Protein AF-A0A356X5E0-F1 (afdb_monomer)

Radius of gyration: 26.61 Å; Cα contacts (8 Å, |Δi|>4): 1090; chains: 1; bounding box: 59×101×85 Å

pLDDT: mean 90.18, std 17.29, range [30.05, 98.88]

Solvent-accessible surface area (backbone atoms only — not comparable to full-atom values): 23182 Å² total; per-residue (Å²): 131,88,85,87,88,80,87,91,86,87,85,83,80,91,76,89,75,83,79,78,76,81,74,76,72,75,69,73,80,72,83,66,86,67,84,45,54,39,90,86,79,69,39,47,45,46,78,42,94,54,77,57,59,58,59,94,85,56,22,40,23,33,28,37,63,43,81,44,68,30,92,90,44,83,95,38,47,23,37,34,38,33,11,12,28,30,79,28,93,88,43,70,27,22,52,27,35,32,32,36,33,19,44,55,94,42,78,37,42,36,30,58,67,45,69,39,38,71,50,74,53,98,93,40,68,30,39,14,38,34,25,30,75,44,80,47,69,41,87,88,66,54,57,37,27,44,34,32,48,23,28,70,34,78,62,25,36,35,37,38,25,41,22,78,38,95,75,38,68,51,46,76,76,44,58,37,97,83,63,62,29,41,39,90,63,47,64,50,40,49,31,30,23,69,44,76,45,75,41,83,53,85,88,45,94,48,28,91,70,25,44,51,36,36,40,32,20,24,66,62,42,30,35,34,33,53,30,23,82,88,71,74,37,27,67,23,92,92,67,67,76,40,74,45,41,49,50,15,27,81,41,55,62,37,70,59,63,65,90,87,71,73,48,88,32,37,47,90,90,63,67,61,56,56,53,11,32,37,32,29,40,28,68,49,75,57,91,75,33,25,38,42,27,24,9,11,34,41,28,63,93,66,80,39,75,62,34,44,19,13,36,23,32,30,36,20,73,35,96,78,35,44,32,43,70,56,42,73,73,45,57,47,21,46,72,41,58,31,100,84,39,69,34,65,40,66,79,44,48,68,38,73,33,26,30,35,70,46,80,50,86,97,40,38,30,40,36,32,24,30,17,88,78,62,44,72,30,49,21,29,36,36,72,43,55,32,45,77,50,70,56,86,53,55,52,94,79,70,28,51,67,49,75,43,47,46,25,96,85,39,98,86,34,57,52,84,75,66,34,78,81,115

Structure (mmCIF, N/CA/C/O backbone):
data_AF-A0A356X5E0-F1
#
_entry.id   AF-A0A356X5E0-F1
#
loop_
_atom_site.group_PDB
_atom_site.id
_atom_site.type_symbol
_atom_site.label_atom_id
_atom_site.label_alt_id
_atom_site.label_comp_id
_atom_site.label_asym_id
_atom_site.label_entity_id
_atom_site.label_seq_id
_atom_site.pdbx_PDB_ins_code
_atom_site.Cartn_x
_atom_site.Cartn_y
_atom_site.Cartn_z
_atom_site.occupancy
_atom_site.B_iso_or_equiv
_atom_site.auth_seq_id
_atom_site.auth_comp_id
_atom_site.auth_asym_id
_atom_site.auth_atom_id
_atom_site.pdbx_PDB_model_num
ATOM 1 N N . MET A 1 1 ? -28.068 -64.187 59.485 1.00 36.25 1 MET A N 1
ATOM 2 C CA . MET A 1 1 ? -27.791 -65.640 59.348 1.00 36.25 1 MET A CA 1
ATOM 3 C C . MET A 1 1 ? -28.464 -66.139 58.070 1.00 36.25 1 MET A C 1
ATOM 5 O O . MET A 1 1 ? -29.610 -65.769 57.911 1.00 36.25 1 MET A O 1
ATOM 9 N N . LYS A 1 2 ? -27.762 -66.913 57.214 1.00 35.72 2 LYS A N 1
ATOM 10 C CA . LYS A 1 2 ? -28.223 -67.804 56.102 1.00 35.72 2 LYS A CA 1
ATOM 11 C C . LYS A 1 2 ? -29.538 -67.431 55.353 1.00 35.72 2 LYS A C 1
ATOM 13 O O . LYS A 1 2 ? -30.592 -67.310 55.952 1.00 35.72 2 LYS A O 1
ATOM 18 N N . LYS A 1 3 ? -29.577 -67.440 54.016 1.00 31.61 3 LYS A N 1
ATOM 19 C CA . LYS A 1 3 ? -29.241 -68.606 53.169 1.00 31.61 3 LYS A CA 1
ATOM 20 C C . LYS A 1 3 ? -28.621 -68.222 51.818 1.00 31.61 3 LYS A C 1
ATOM 22 O O . LYS A 1 3 ? -28.992 -67.231 51.206 1.00 31.61 3 LYS A O 1
ATOM 27 N N . ILE A 1 4 ? -27.716 -69.085 51.363 1.00 39.72 4 ILE A N 1
ATOM 28 C CA . ILE A 1 4 ? -27.132 -69.127 50.016 1.00 39.72 4 ILE A CA 1
ATOM 29 C C . ILE A 1 4 ? -27.957 -70.109 49.177 1.00 39.72 4 ILE A C 1
ATOM 31 O O . ILE A 1 4 ? -28.318 -71.164 49.695 1.00 39.72 4 ILE A O 1
ATOM 35 N N . LEU A 1 5 ? -28.142 -69.838 47.884 1.00 31.70 5 LEU A N 1
ATOM 36 C CA . LEU A 1 5 ? -28.269 -70.892 46.871 1.00 31.70 5 LEU A CA 1
ATOM 37 C C . LEU A 1 5 ? -27.599 -70.434 45.566 1.00 31.70 5 LEU A C 1
ATOM 39 O O . LEU A 1 5 ? -27.827 -69.317 45.108 1.00 31.70 5 LEU A O 1
ATOM 43 N N . ARG A 1 6 ? -26.749 -71.291 44.987 1.00 30.94 6 ARG A N 1
ATOM 44 C CA . ARG A 1 6 ? -26.105 -71.087 43.680 1.00 30.94 6 ARG A CA 1
ATOM 45 C C . ARG A 1 6 ? -26.663 -72.090 42.664 1.00 30.94 6 ARG A C 1
ATOM 47 O O . ARG A 1 6 ? -26.853 -73.248 43.006 1.00 30.94 6 ARG A O 1
ATOM 54 N N . ALA A 1 7 ? -26.878 -71.565 41.457 1.00 32.41 7 ALA A N 1
ATOM 55 C CA . ALA A 1 7 ? -26.955 -72.153 40.111 1.00 32.41 7 ALA A CA 1
ATOM 56 C C . ALA A 1 7 ? -26.859 -73.681 39.886 1.00 32.41 7 ALA A C 1
ATOM 58 O O . ALA A 1 7 ? -26.049 -74.353 40.514 1.00 32.41 7 ALA A O 1
ATOM 59 N N . VAL A 1 8 ? -27.559 -74.145 38.830 1.00 31.78 8 VAL A N 1
ATOM 60 C CA . VAL A 1 8 ? -27.061 -74.909 37.644 1.00 31.78 8 VAL A CA 1
ATOM 61 C C . VAL A 1 8 ? -28.262 -75.556 36.916 1.00 31.78 8 VAL A C 1
ATOM 63 O O . VAL A 1 8 ? -29.124 -76.085 37.605 1.00 31.78 8 VAL A O 1
ATOM 66 N N . ILE A 1 9 ? -28.442 -75.653 35.584 1.00 35.38 9 ILE A N 1
ATOM 67 C CA . ILE A 1 9 ? -28.032 -74.980 34.313 1.00 35.38 9 ILE A CA 1
ATOM 68 C C . ILE A 1 9 ? -29.140 -75.384 33.292 1.00 35.38 9 ILE A C 1
ATOM 70 O O . ILE A 1 9 ? -29.625 -76.508 33.423 1.00 35.38 9 ILE A O 1
ATOM 74 N N . LYS A 1 10 ? -29.496 -74.571 32.267 1.00 30.05 10 LYS A N 1
ATOM 75 C CA . LYS A 1 10 ? -29.733 -74.990 30.843 1.00 30.05 10 LYS A CA 1
ATOM 76 C C . LYS A 1 10 ? -30.113 -73.806 29.908 1.00 30.05 10 LYS A C 1
ATOM 78 O O . LYS A 1 10 ? -30.339 -72.715 30.425 1.00 30.05 10 LYS A O 1
ATOM 83 N N . PRO A 1 11 ? -29.997 -73.943 28.564 1.00 38.91 11 PRO A N 1
ATOM 84 C CA . PRO A 1 11 ? -29.312 -72.927 27.758 1.00 38.91 11 PRO A CA 1
ATOM 85 C C . PRO A 1 11 ? -30.239 -71.985 26.982 1.00 38.91 11 PRO A C 1
ATOM 87 O O . PRO A 1 11 ? -31.369 -72.331 26.644 1.00 38.91 11 PRO A O 1
ATOM 90 N N . GLN A 1 12 ? -29.705 -70.810 26.645 1.00 33.00 12 GLN A N 1
ATOM 91 C CA . GLN A 1 12 ? -30.348 -69.836 25.767 1.00 33.00 12 GLN A CA 1
ATOM 92 C C . GLN A 1 12 ? -30.007 -70.087 24.293 1.00 33.00 12 GLN A C 1
ATOM 94 O O . GLN A 1 12 ? -28.907 -70.521 23.949 1.00 33.00 12 GLN A O 1
ATOM 99 N N . ILE A 1 13 ? -30.986 -69.800 23.438 1.00 39.88 13 ILE A N 1
ATOM 100 C CA . ILE A 1 13 ? -30.895 -69.840 21.978 1.00 39.88 13 ILE A CA 1
ATOM 101 C C . ILE A 1 13 ? -30.142 -68.596 21.484 1.00 39.88 13 ILE A C 1
ATOM 103 O O . ILE A 1 13 ? -30.295 -67.513 22.047 1.00 39.88 13 ILE A O 1
ATOM 107 N N . LEU A 1 14 ? -29.343 -68.754 20.425 1.00 37.62 14 LEU A N 1
ATOM 108 C CA . LEU A 1 14 ? -28.650 -67.653 19.754 1.00 37.62 14 LEU A CA 1
ATOM 109 C C . LEU A 1 14 ? -29.643 -66.608 19.220 1.00 37.62 14 LEU A C 1
ATOM 111 O O . LEU A 1 14 ? -30.525 -66.943 18.433 1.00 37.62 14 LEU A O 1
ATOM 115 N N . LEU A 1 15 ? -29.374 -65.334 19.501 1.00 36.97 15 LEU A N 1
ATOM 116 C CA . LEU A 1 15 ? -29.603 -64.260 18.537 1.00 36.97 15 LEU A CA 1
ATOM 117 C C . LEU A 1 15 ? -28.313 -63.446 18.419 1.00 36.97 15 LEU A C 1
ATOM 119 O O . LEU A 1 15 ? -27.782 -62.962 19.418 1.00 36.97 15 LEU A O 1
ATOM 123 N N . ALA A 1 16 ? -27.795 -63.323 17.199 1.00 36.03 16 ALA A N 1
ATOM 124 C CA . ALA A 1 16 ? -26.619 -62.513 16.925 1.00 36.03 16 ALA A CA 1
ATOM 125 C C . ALA A 1 16 ? -27.018 -61.032 16.879 1.00 36.03 16 ALA A C 1
ATOM 127 O O . ALA A 1 16 ? -27.747 -60.613 15.981 1.00 36.03 16 ALA A O 1
ATOM 128 N N . ILE A 1 17 ? -26.525 -60.242 17.832 1.00 42.12 17 ILE A N 1
ATOM 129 C CA . ILE A 1 17 ? -26.546 -58.781 17.745 1.00 42.12 17 ILE A CA 1
ATOM 130 C C . ILE A 1 17 ? -25.223 -58.357 17.110 1.00 42.12 17 ILE A C 1
ATOM 132 O O . ILE A 1 17 ? -24.153 -58.635 17.652 1.00 42.12 17 ILE A O 1
ATOM 136 N N . GLY A 1 18 ? -25.298 -57.701 15.952 1.00 37.41 18 GLY A N 1
ATOM 137 C CA . GLY A 1 18 ? -24.132 -57.115 15.303 1.00 37.41 18 GLY A CA 1
ATOM 138 C C . GLY A 1 18 ? -23.595 -55.952 16.131 1.00 37.41 18 GLY A C 1
ATOM 139 O O . GLY A 1 18 ? -24.163 -54.863 16.109 1.00 37.41 18 GLY A O 1
ATOM 140 N N . ALA A 1 19 ? -22.499 -56.176 16.854 1.00 37.72 19 ALA A N 1
ATOM 141 C CA . ALA A 1 19 ? -21.747 -55.107 17.494 1.00 37.72 19 ALA A CA 1
ATOM 142 C C . ALA A 1 19 ? -20.989 -54.320 16.417 1.00 37.72 19 ALA A C 1
ATOM 144 O O . ALA A 1 19 ? -19.876 -54.679 16.030 1.00 37.72 19 ALA A O 1
ATOM 145 N N . MET A 1 20 ? -21.612 -53.255 15.915 1.00 34.62 20 MET A N 1
ATOM 146 C CA . MET A 1 20 ? -20.956 -52.288 15.043 1.00 34.62 20 MET A CA 1
ATOM 147 C C . MET A 1 20 ? -19.955 -51.496 15.892 1.00 34.62 20 MET A C 1
ATOM 149 O O . MET A 1 20 ? -20.307 -50.508 16.534 1.00 34.62 20 MET A O 1
ATOM 153 N N . PHE A 1 21 ? -18.711 -51.977 15.952 1.00 37.50 21 PHE A N 1
ATOM 154 C CA . PHE A 1 21 ? -17.612 -51.228 16.550 1.00 37.50 21 PHE A CA 1
ATOM 155 C C . PHE A 1 21 ? -17.405 -49.950 15.735 1.00 37.50 21 PHE A C 1
ATOM 157 O O . PHE A 1 21 ? -16.804 -49.976 14.662 1.00 37.50 21 PHE A O 1
ATOM 164 N N . LEU A 1 22 ? -17.888 -48.829 16.273 1.00 34.97 22 LEU A N 1
ATOM 165 C CA . LEU A 1 22 ? -17.432 -47.498 15.894 1.00 34.97 22 LEU A CA 1
ATOM 166 C C . LEU A 1 22 ? -15.969 -47.366 16.323 1.00 34.97 22 LEU A C 1
ATOM 168 O O . LEU A 1 22 ? -15.646 -46.835 17.385 1.00 34.97 22 LEU A O 1
ATOM 172 N N . LEU A 1 23 ? -15.080 -47.876 15.474 1.00 33.22 23 LEU A N 1
ATOM 173 C CA . LEU A 1 23 ? -13.712 -47.398 15.402 1.00 33.22 23 LEU A CA 1
ATOM 174 C C . LEU A 1 23 ? -13.789 -45.942 14.950 1.00 33.22 23 LEU A C 1
ATOM 176 O O . LEU A 1 23 ? -13.781 -45.646 13.757 1.00 33.22 23 LEU A O 1
ATOM 180 N N . VAL A 1 24 ? -13.874 -45.037 15.925 1.00 37.25 24 VAL A N 1
ATOM 181 C CA . VAL A 1 24 ? -13.427 -43.662 15.732 1.00 37.25 24 VAL A CA 1
ATOM 182 C C . VAL A 1 24 ? -11.940 -43.769 15.435 1.00 37.25 24 VAL A C 1
ATOM 184 O O . VAL A 1 24 ? -11.110 -43.865 16.339 1.00 37.25 24 VAL A O 1
ATOM 187 N N . SER A 1 25 ? -11.605 -43.812 14.149 1.00 32.44 25 SER A N 1
ATOM 188 C CA . SER A 1 25 ? -10.274 -43.456 13.708 1.00 32.44 25 SER A CA 1
ATOM 189 C C . SER A 1 25 ? -10.102 -41.984 14.053 1.00 32.44 25 SER A C 1
ATOM 191 O O . SER A 1 25 ? -10.502 -41.111 13.283 1.00 32.44 25 SER A O 1
ATOM 193 N N . CYS A 1 26 ? -9.500 -41.710 15.210 1.00 31.12 26 CYS A N 1
ATOM 194 C CA . CYS A 1 26 ? -8.680 -40.521 15.330 1.00 31.12 26 CYS A CA 1
ATOM 195 C C . CYS A 1 26 ? -7.642 -40.641 14.215 1.00 31.12 26 CYS A C 1
ATOM 197 O O . CYS A 1 26 ? -6.654 -41.361 14.367 1.00 31.12 26 CYS A O 1
ATOM 199 N N . GLN A 1 27 ? -7.901 -39.998 13.075 1.00 31.16 27 GLN A N 1
ATOM 200 C CA . GLN A 1 27 ? -6.813 -39.617 12.198 1.00 31.16 27 GLN A CA 1
ATOM 201 C C . GLN A 1 27 ? -5.888 -38.786 13.077 1.00 31.16 27 GLN A C 1
ATOM 203 O O . GLN A 1 27 ? -6.305 -37.778 13.654 1.00 31.16 27 GLN A O 1
ATOM 208 N N . SER A 1 28 ? -4.657 -39.260 13.253 1.00 33.69 28 SER A N 1
ATOM 209 C CA . SER A 1 28 ? -3.594 -38.354 13.633 1.00 33.69 28 SER A CA 1
ATOM 210 C C . SER A 1 28 ? -3.622 -37.232 12.604 1.00 33.69 28 SER A C 1
ATOM 212 O O . SER A 1 28 ? -3.581 -37.489 11.400 1.00 33.69 28 SER A O 1
ATOM 214 N N . ASN A 1 29 ? -3.716 -35.988 13.073 1.00 38.72 29 ASN A N 1
ATOM 215 C CA . ASN A 1 29 ? -3.201 -34.891 12.275 1.00 38.72 29 ASN A CA 1
ATOM 216 C C . ASN A 1 29 ? -1.707 -35.173 12.158 1.00 38.72 29 ASN A C 1
ATOM 218 O O . ASN A 1 29 ? -0.939 -34.868 13.076 1.00 38.72 29 ASN A O 1
ATOM 222 N N . ASP A 1 30 ? -1.325 -35.834 11.068 1.00 35.28 30 ASP A N 1
ATOM 223 C CA . ASP A 1 30 ? 0.061 -35.979 10.671 1.00 35.28 30 ASP A CA 1
ATOM 224 C C . ASP A 1 30 ? 0.549 -34.574 10.324 1.00 35.28 30 ASP A C 1
ATOM 226 O O . ASP A 1 30 ? 0.541 -34.130 9.180 1.00 35.28 30 ASP A O 1
ATOM 230 N N . ASN A 1 31 ? 1.003 -33.874 11.365 1.00 39.22 31 ASN A N 1
ATOM 231 C CA . ASN A 1 31 ? 1.824 -32.675 11.284 1.00 39.22 31 ASN A CA 1
ATOM 232 C C . ASN A 1 31 ? 3.239 -33.036 10.778 1.00 39.22 31 ASN A C 1
ATOM 234 O O . ASN A 1 31 ? 4.228 -32.427 11.194 1.00 39.22 31 ASN A O 1
ATOM 238 N N . SER A 1 32 ? 3.363 -34.038 9.898 1.00 37.31 32 SER A N 1
ATOM 239 C CA . SER A 1 32 ? 4.518 -34.136 9.027 1.00 37.31 32 SER A CA 1
ATOM 240 C C . SER A 1 32 ? 4.397 -32.998 8.022 1.00 37.31 32 SER A C 1
ATOM 242 O O . SER A 1 32 ? 3.478 -32.933 7.206 1.00 37.31 32 SER A O 1
ATOM 244 N N . ALA A 1 33 ? 5.356 -32.078 8.076 1.00 42.34 33 ALA A N 1
ATOM 245 C CA . ALA A 1 33 ? 5.591 -31.119 7.007 1.00 42.34 33 ALA A CA 1
ATOM 246 C C . ALA A 1 33 ? 6.218 -31.839 5.796 1.00 42.34 33 ALA A C 1
ATOM 248 O O . ALA A 1 33 ? 7.295 -31.470 5.329 1.00 42.34 33 ALA A O 1
ATOM 249 N N . ASP A 1 34 ? 5.562 -32.901 5.319 1.00 46.19 34 ASP A N 1
ATOM 250 C CA . ASP A 1 34 ? 5.887 -33.521 4.044 1.00 46.19 34 ASP A CA 1
ATOM 251 C C . ASP A 1 34 ? 5.704 -32.464 2.96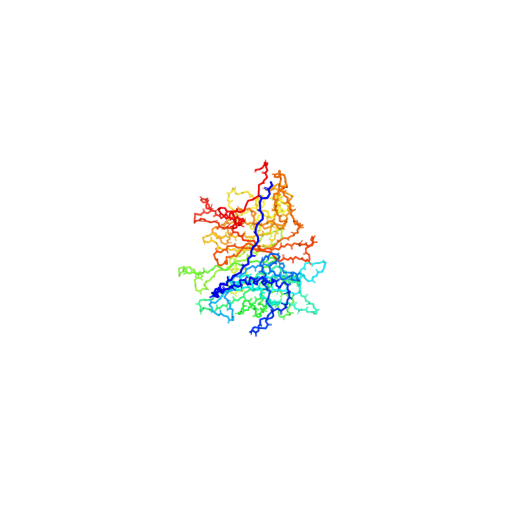0 1.00 46.19 34 ASP A C 1
ATOM 253 O O . ASP A 1 34 ? 4.664 -31.802 2.881 1.00 46.19 34 ASP A O 1
ATOM 257 N N . LEU A 1 35 ? 6.742 -32.282 2.145 1.00 53.38 35 LEU A N 1
ATOM 258 C CA . LEU A 1 35 ? 6.758 -31.292 1.078 1.00 53.38 35 LEU A CA 1
ATOM 259 C C . LEU A 1 35 ? 5.788 -31.728 -0.028 1.00 53.38 35 LEU A C 1
ATOM 261 O O . LEU A 1 35 ? 6.178 -32.394 -0.987 1.00 53.38 35 LEU A O 1
ATOM 265 N N . LYS A 1 36 ? 4.508 -31.381 0.131 1.00 66.06 36 LYS A N 1
ATOM 266 C CA . LYS A 1 36 ? 3.458 -31.656 -0.850 1.00 66.06 36 LYS A CA 1
ATOM 267 C C . LYS A 1 36 ? 3.631 -30.716 -2.037 1.00 66.06 36 LYS A C 1
ATOM 269 O O . LYS A 1 36 ? 3.156 -29.584 -2.045 1.00 66.06 36 LYS A O 1
ATOM 274 N N . VAL A 1 37 ? 4.364 -31.219 -3.021 1.00 71.69 37 VAL A N 1
ATOM 275 C CA . VAL A 1 37 ? 4.353 -30.698 -4.383 1.00 71.69 37 VAL A CA 1
ATOM 276 C C . VAL A 1 37 ? 3.009 -31.067 -5.005 1.00 71.69 37 VAL A C 1
ATOM 278 O O . VAL A 1 37 ? 2.581 -32.221 -4.923 1.00 71.69 37 VAL A O 1
ATOM 281 N N . ASP A 1 38 ? 2.342 -30.088 -5.598 1.00 69.88 38 ASP A N 1
ATOM 282 C CA . ASP A 1 38 ? 1.150 -30.296 -6.410 1.00 69.88 38 ASP A CA 1
ATOM 283 C C . ASP A 1 38 ? 1.531 -31.144 -7.646 1.00 69.88 38 ASP A C 1
ATOM 285 O O . ASP A 1 38 ? 2.452 -30.775 -8.379 1.00 69.88 38 ASP A O 1
ATOM 289 N N . PRO A 1 39 ? 0.889 -32.304 -7.879 1.00 66.56 39 PRO A N 1
ATOM 290 C CA . PRO A 1 39 ? 1.270 -33.213 -8.957 1.00 66.56 39 PRO A CA 1
ATOM 291 C C . PRO A 1 39 ? 0.871 -32.726 -10.359 1.00 66.56 39 PRO A C 1
ATOM 293 O O . PRO A 1 39 ? 1.348 -33.305 -11.336 1.00 66.56 39 PRO A O 1
ATOM 296 N N . GLU A 1 40 ? 0.006 -31.716 -10.474 1.00 70.50 40 GLU A N 1
ATOM 297 C CA . GLU A 1 40 ? -0.438 -31.137 -11.748 1.00 70.50 40 GLU A CA 1
ATOM 298 C C . GLU A 1 40 ? 0.418 -29.924 -12.135 1.00 70.50 40 GLU A C 1
ATOM 300 O O . GLU A 1 40 ? 0.850 -29.826 -13.284 1.00 70.50 40 GLU A O 1
ATOM 305 N N . THR A 1 41 ? 0.724 -29.037 -11.179 1.00 72.75 41 THR A N 1
ATOM 306 C CA . THR A 1 41 ? 1.526 -27.819 -11.431 1.00 72.75 41 THR A CA 1
ATOM 307 C C . THR A 1 41 ? 3.023 -27.988 -11.160 1.00 72.75 41 THR A C 1
ATOM 309 O O . THR A 1 41 ? 3.839 -27.224 -11.675 1.00 72.75 41 THR A O 1
ATOM 312 N N . GLY A 1 42 ? 3.422 -28.971 -10.348 1.00 78.62 42 GLY A N 1
ATOM 313 C CA . GLY A 1 42 ? 4.805 -29.139 -9.892 1.00 78.62 42 GLY A CA 1
ATOM 314 C C . GLY A 1 42 ? 5.264 -28.100 -8.858 1.00 78.62 42 GLY A C 1
ATOM 315 O O . GLY A 1 42 ? 6.441 -28.094 -8.494 1.00 78.62 42 GLY A O 1
ATOM 316 N N . GLN A 1 43 ? 4.366 -27.234 -8.375 1.00 82.81 43 GLN A N 1
ATOM 317 C CA . GLN A 1 43 ? 4.671 -26.179 -7.403 1.00 82.81 43 GLN A CA 1
ATOM 318 C C . GLN A 1 43 ? 4.516 -26.669 -5.955 1.00 82.81 43 GLN A C 1
ATOM 320 O O . GLN A 1 43 ? 3.789 -27.622 -5.667 1.00 82.81 43 GLN A O 1
ATOM 325 N N . TYR A 1 44 ? 5.205 -26.020 -5.015 1.00 86.06 44 TYR A N 1
ATOM 326 C CA . TYR A 1 44 ? 5.074 -26.323 -3.588 1.00 86.06 44 TYR A CA 1
ATOM 327 C C . TYR A 1 44 ? 3.802 -25.690 -3.009 1.00 86.06 44 TYR A C 1
ATOM 329 O O . TYR A 1 44 ? 3.582 -24.493 -3.192 1.00 86.06 44 TYR A O 1
ATOM 337 N N . VAL A 1 45 ? 3.000 -26.473 -2.273 1.00 85.06 45 VAL A N 1
ATOM 338 C CA . VAL A 1 45 ? 1.782 -25.989 -1.603 1.00 85.06 45 VAL A CA 1
ATOM 339 C C . VAL A 1 45 ? 1.868 -26.207 -0.091 1.00 85.06 45 VAL A C 1
ATOM 341 O O . VAL A 1 45 ? 1.818 -27.332 0.420 1.00 85.06 45 VAL A O 1
ATOM 344 N N . HIS A 1 46 ? 1.948 -25.105 0.648 1.00 85.50 46 HIS A N 1
ATOM 345 C CA . HIS A 1 46 ? 1.813 -25.084 2.096 1.00 85.50 46 HIS A CA 1
ATOM 346 C C . HIS A 1 46 ? 0.346 -25.244 2.510 1.00 85.50 46 HIS A C 1
ATOM 348 O O . HIS A 1 46 ? -0.546 -24.710 1.862 1.00 85.50 46 HIS A O 1
ATOM 354 N N . ASN A 1 47 ? 0.101 -25.986 3.593 1.00 84.19 47 ASN A N 1
ATOM 355 C CA . ASN A 1 47 ? -1.228 -26.165 4.177 1.00 84.19 47 ASN A CA 1
ATOM 356 C C . ASN A 1 47 ? -1.197 -25.633 5.619 1.00 84.19 47 ASN A C 1
ATOM 358 O O . ASN A 1 47 ? -0.520 -26.229 6.461 1.00 84.19 47 ASN A O 1
ATOM 362 N N . ALA A 1 48 ? -1.903 -24.535 5.902 1.00 79.06 48 ALA A N 1
ATOM 363 C CA . ALA A 1 48 ? -1.932 -23.890 7.220 1.00 79.06 48 ALA A CA 1
ATOM 364 C C . ALA A 1 48 ? -3.321 -23.355 7.597 1.00 79.06 48 ALA A C 1
ATOM 366 O O . ALA A 1 48 ? -4.134 -23.020 6.745 1.00 79.06 48 ALA A O 1
ATOM 367 N N . VAL A 1 49 ? -3.579 -23.258 8.904 1.00 70.88 49 VAL A N 1
ATOM 368 C CA . VAL A 1 49 ? -4.823 -22.717 9.487 1.00 70.88 49 VAL A CA 1
ATOM 369 C C . VAL A 1 49 ? -4.501 -21.769 10.649 1.00 70.88 49 VAL A C 1
ATOM 371 O O . VAL A 1 49 ? -4.920 -21.975 11.786 1.00 70.88 49 VAL A O 1
ATOM 374 N N . GLY A 1 50 ? -3.680 -20.750 10.387 1.00 82.56 50 GLY A N 1
ATOM 375 C CA . GLY A 1 50 ? -3.280 -19.764 11.392 1.00 82.56 50 GLY A CA 1
ATOM 376 C C . GLY A 1 50 ? -2.043 -18.959 10.997 1.00 82.56 50 GLY A C 1
ATOM 377 O O . GLY A 1 50 ? -1.546 -19.086 9.886 1.00 82.56 50 GLY A O 1
ATOM 378 N N . ASN A 1 51 ? -1.5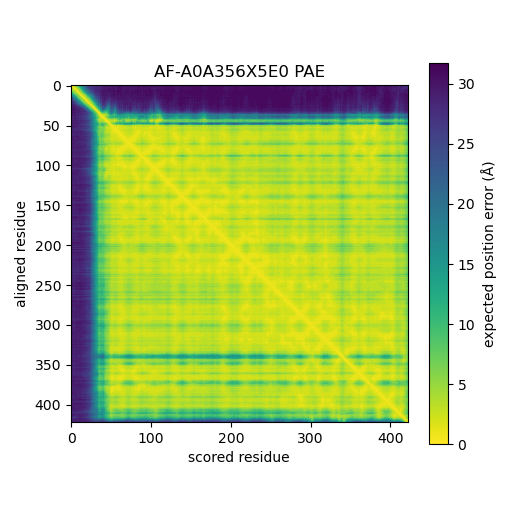56 -18.134 11.926 1.00 91.75 51 ASN A N 1
ATOM 379 C CA . ASN A 1 51 ? -0.387 -17.273 11.736 1.00 91.75 51 ASN A CA 1
ATOM 380 C C . ASN A 1 51 ? 0.927 -17.908 12.249 1.00 91.75 51 ASN A C 1
ATOM 382 O O . ASN A 1 51 ? 0.906 -18.523 13.320 1.00 91.75 51 ASN A O 1
ATOM 386 N N . PRO A 1 52 ? 2.077 -17.664 11.585 1.00 93.19 52 PRO A N 1
ATOM 387 C CA . PRO A 1 52 ? 2.185 -17.104 10.233 1.00 93.19 52 PRO A CA 1
ATOM 388 C C . PRO A 1 52 ? 1.554 -18.067 9.216 1.00 93.19 52 PRO A C 1
ATOM 390 O O . PRO A 1 52 ? 1.635 -19.281 9.383 1.00 93.19 52 PRO A O 1
ATOM 393 N N . TYR A 1 53 ? 0.897 -17.518 8.194 1.00 94.62 53 TYR A N 1
ATOM 394 C CA . TYR A 1 53 ? 0.110 -18.309 7.235 1.00 94.62 53 TYR A CA 1
ATOM 395 C C . TYR A 1 53 ? 0.942 -18.879 6.071 1.00 94.62 53 TYR A C 1
ATOM 397 O O . TYR A 1 53 ? 0.460 -19.719 5.314 1.00 94.62 53 TYR A O 1
ATOM 405 N N . LEU A 1 54 ? 2.206 -18.458 5.962 1.00 96.12 54 LEU A N 1
ATOM 406 C CA . LEU A 1 54 ? 3.237 -19.063 5.116 1.00 96.12 54 LEU A CA 1
ATOM 407 C C . LEU A 1 54 ? 4.169 -19.956 5.966 1.00 96.12 54 LEU A C 1
ATOM 409 O O . LEU A 1 54 ? 4.198 -19.811 7.193 1.00 96.12 54 LEU A O 1
ATOM 413 N N . PRO A 1 55 ? 4.964 -20.862 5.356 1.00 94.44 55 PRO A N 1
ATOM 414 C CA . PRO A 1 55 ? 5.856 -21.747 6.102 1.00 94.44 55 PRO A CA 1
ATOM 415 C C . PRO A 1 55 ? 6.799 -21.006 7.055 1.00 94.44 55 PRO A C 1
ATOM 417 O O . PRO A 1 55 ? 7.300 -19.933 6.743 1.00 94.44 55 PRO A O 1
ATOM 420 N N . LEU A 1 56 ? 7.174 -21.637 8.174 1.00 92.31 56 LEU A N 1
ATOM 421 C CA . LEU A 1 56 ? 8.075 -21.036 9.176 1.00 92.31 56 LEU A CA 1
ATOM 422 C C . LEU A 1 56 ? 9.486 -20.677 8.660 1.00 92.31 56 LEU A C 1
ATOM 424 O O . LEU A 1 56 ? 10.234 -19.988 9.355 1.00 92.31 56 LEU A O 1
ATOM 428 N N . TRP A 1 57 ? 9.876 -21.178 7.485 1.00 92.69 57 TRP A N 1
ATOM 429 C CA . TRP A 1 57 ? 11.120 -20.807 6.808 1.00 92.69 57 TRP A CA 1
ATOM 430 C C . TRP A 1 57 ? 10.967 -19.591 5.890 1.00 92.69 57 TRP A C 1
ATOM 432 O O . TRP A 1 57 ? 11.976 -18.961 5.572 1.00 92.69 57 TRP A O 1
ATOM 442 N N . GLU A 1 58 ? 9.743 -19.241 5.498 1.00 95.56 58 GLU A N 1
ATOM 443 C CA . GLU A 1 58 ? 9.456 -18.075 4.674 1.00 95.56 58 GLU A CA 1
ATOM 444 C C . GLU A 1 58 ? 9.438 -16.805 5.533 1.00 95.56 58 GLU A C 1
ATOM 446 O O . GLU A 1 58 ? 8.916 -16.775 6.655 1.00 95.56 58 GLU A O 1
ATOM 451 N N . HIS A 1 59 ? 10.053 -15.760 4.992 1.00 96.81 59 HIS A N 1
ATOM 452 C CA . HIS A 1 59 ? 10.197 -14.451 5.611 1.00 96.81 59 HIS A CA 1
ATOM 453 C C . HIS A 1 59 ? 9.877 -13.410 4.537 1.00 96.81 59 HIS A C 1
ATOM 455 O O . HIS A 1 59 ? 10.768 -12.760 3.996 1.00 96.81 59 HIS A O 1
ATOM 461 N N . LEU A 1 60 ? 8.586 -13.315 4.202 1.00 97.69 60 LEU A N 1
ATOM 462 C CA . LEU A 1 60 ? 8.022 -12.378 3.229 1.00 97.69 60 LEU A CA 1
ATOM 463 C C . LEU A 1 60 ? 7.342 -11.218 3.980 1.00 97.69 60 LEU A C 1
ATOM 465 O O . LEU A 1 60 ? 6.176 -11.333 4.363 1.00 97.69 60 LEU A O 1
ATOM 469 N N . PRO A 1 61 ? 8.072 -10.141 4.313 1.00 97.69 61 PRO A N 1
ATOM 470 C CA . PRO A 1 61 ? 7.480 -8.899 4.785 1.00 97.69 61 PRO A CA 1
ATOM 471 C C . PRO A 1 61 ? 7.009 -8.019 3.635 1.00 97.69 61 PRO A C 1
ATOM 473 O O . PRO A 1 61 ? 7.157 -8.351 2.463 1.00 97.69 61 PRO A O 1
ATOM 476 N N . ASP A 1 62 ? 6.473 -6.859 4.013 1.00 98.25 62 ASP A N 1
ATOM 477 C CA . ASP A 1 62 ? 6.038 -5.826 3.073 1.00 98.25 62 ASP A CA 1
ATOM 478 C C . ASP A 1 62 ? 5.036 -6.389 2.049 1.00 98.25 62 ASP A C 1
ATOM 480 O O . ASP A 1 62 ? 5.080 -6.083 0.867 1.00 98.25 62 ASP A O 1
ATOM 484 N N . GLY A 1 63 ? 4.187 -7.304 2.535 1.00 97.38 63 GLY A N 1
ATOM 485 C CA . GLY A 1 63 ? 3.254 -8.073 1.731 1.00 97.38 63 GLY A CA 1
ATOM 486 C C . GLY A 1 63 ? 2.003 -7.270 1.401 1.00 97.38 63 GLY A C 1
ATOM 487 O O . GLY A 1 63 ? 1.167 -7.045 2.280 1.00 97.38 63 GLY A O 1
ATOM 488 N N . GLU A 1 64 ? 1.862 -6.910 0.133 1.00 98.38 64 GLU A N 1
ATOM 489 C CA . GLU A 1 64 ? 0.669 -6.305 -0.445 1.00 98.38 64 GLU A CA 1
ATOM 490 C C . GLU A 1 64 ? -0.264 -7.426 -0.956 1.00 98.38 64 GLU A C 1
ATOM 492 O O . GLU A 1 64 ? 0.119 -8.202 -1.843 1.00 98.38 64 GLU A O 1
ATOM 497 N N . PRO A 1 65 ? -1.467 -7.591 -0.372 1.00 98.06 65 PRO A N 1
ATOM 498 C CA . PRO A 1 65 ? -2.431 -8.601 -0.790 1.00 98.06 65 PRO A CA 1
ATOM 499 C C . PRO A 1 65 ? -3.162 -8.144 -2.055 1.00 98.06 65 PRO A C 1
ATOM 501 O O . PRO A 1 65 ? -3.572 -6.995 -2.140 1.00 98.06 65 PRO A O 1
ATOM 504 N N . ARG A 1 66 ? -3.388 -9.020 -3.033 1.00 98.06 66 ARG A N 1
ATOM 505 C CA . ARG A 1 66 ? -4.174 -8.700 -4.238 1.00 98.06 66 ARG A CA 1
ATOM 506 C C . ARG A 1 66 ? -5.021 -9.895 -4.657 1.00 98.06 66 ARG A C 1
ATOM 508 O O . ARG A 1 66 ? -4.517 -11.014 -4.679 1.00 98.06 66 ARG A O 1
ATOM 515 N N . VAL A 1 67 ? -6.283 -9.685 -5.032 1.00 98.12 67 VAL A N 1
ATOM 516 C CA . VAL A 1 67 ? -7.112 -10.739 -5.647 1.00 98.12 67 VAL A CA 1
ATOM 517 C C . VAL A 1 67 ? -7.065 -10.606 -7.166 1.00 98.12 67 VAL A C 1
ATOM 519 O O . VAL A 1 67 ? -7.560 -9.628 -7.724 1.00 98.12 67 VAL A O 1
ATOM 522 N N . PHE A 1 68 ? -6.503 -11.610 -7.839 1.00 97.94 68 PHE A N 1
ATOM 523 C CA . PHE A 1 68 ? -6.456 -11.684 -9.301 1.00 97.94 68 PHE A CA 1
ATOM 524 C C . PHE A 1 68 ? -7.133 -12.957 -9.807 1.00 97.94 68 PHE A C 1
ATOM 526 O O . PHE A 1 68 ? -7.314 -13.927 -9.068 1.00 97.94 68 PHE A O 1
ATOM 533 N N . GLU A 1 69 ? -7.532 -12.944 -11.077 1.00 97.31 69 GLU A N 1
ATOM 534 C CA . GLU A 1 69 ? -7.983 -14.158 -11.759 1.00 97.31 69 GLU A CA 1
ATOM 535 C C . GLU A 1 69 ? -6.821 -15.156 -11.839 1.00 97.31 69 GLU A C 1
ATOM 537 O O . GLU A 1 69 ? -5.685 -14.761 -12.098 1.00 97.31 69 GLU A O 1
ATOM 542 N N . ASP A 1 70 ? -7.103 -16.437 -11.606 1.00 97.06 70 ASP A N 1
ATOM 543 C CA . ASP A 1 70 ? -6.123 -17.510 -11.736 1.00 97.06 70 ASP A CA 1
ATOM 544 C C . ASP A 1 70 ? -5.710 -17.616 -13.219 1.00 97.06 70 ASP A C 1
ATOM 546 O O . ASP A 1 70 ? -6.540 -17.985 -14.058 1.00 97.06 70 ASP A O 1
ATOM 550 N N . PRO A 1 71 ? -4.455 -17.288 -13.577 1.00 94.81 71 PRO A N 1
ATOM 551 C CA . PRO A 1 71 ? -4.028 -17.230 -14.973 1.00 94.81 71 PRO A CA 1
ATOM 552 C C . PRO A 1 71 ? -3.899 -18.623 -15.613 1.00 94.81 71 PRO A C 1
ATOM 554 O O . PRO A 1 71 ? -3.736 -18.717 -16.832 1.00 94.81 71 PRO A O 1
ATOM 557 N N . ASP A 1 72 ? -3.984 -19.691 -14.813 1.00 95.31 72 ASP A N 1
ATOM 558 C CA . ASP A 1 72 ? -4.014 -21.085 -15.261 1.00 95.31 72 ASP A CA 1
ATOM 559 C C . ASP A 1 72 ? -5.450 -21.651 -15.266 1.00 95.31 72 ASP A C 1
ATOM 561 O O . ASP A 1 72 ? -5.734 -22.616 -15.979 1.00 95.31 72 ASP A O 1
ATOM 565 N N . ASN A 1 73 ? -6.379 -21.028 -14.525 1.00 96.06 73 ASN A N 1
ATOM 566 C CA . ASN A 1 73 ? -7.778 -21.446 -14.383 1.00 96.06 73 ASN A CA 1
ATOM 567 C C . ASN A 1 73 ? -8.768 -20.270 -14.583 1.00 96.06 73 ASN A C 1
ATOM 569 O O . ASN A 1 73 ? -9.360 -19.799 -13.610 1.00 96.06 73 ASN A O 1
ATOM 573 N N . PRO A 1 74 ? -9.021 -19.808 -15.825 1.00 93.81 74 PRO A N 1
ATOM 574 C CA . PRO A 1 74 ? -9.916 -18.677 -16.089 1.00 93.81 74 PRO A CA 1
ATOM 575 C C . PRO A 1 74 ? -11.301 -18.805 -15.432 1.00 93.81 74 PRO A C 1
ATOM 577 O O . PRO A 1 74 ? -11.929 -19.869 -15.455 1.00 93.81 74 PRO A O 1
ATOM 580 N N . GLY A 1 75 ? -11.787 -17.712 -14.843 1.00 95.25 75 GLY A N 1
ATOM 581 C CA . GLY A 1 75 ? -12.992 -17.676 -14.007 1.00 95.25 75 GLY A CA 1
ATOM 582 C C . GLY A 1 75 ? -12.812 -18.166 -12.560 1.00 95.25 75 GLY A C 1
ATOM 583 O O . GLY A 1 75 ? -13.764 -18.088 -11.779 1.00 95.25 75 GLY A O 1
ATOM 584 N N . LYS A 1 76 ? -11.624 -18.647 -12.172 1.00 97.38 76 LYS A N 1
ATOM 585 C CA . LYS A 1 76 ? -11.205 -18.795 -10.768 1.00 97.38 76 LYS A CA 1
ATOM 586 C C . LYS A 1 76 ? -10.364 -17.604 -10.335 1.00 97.38 76 LYS A C 1
ATOM 588 O O . LYS A 1 76 ? -9.851 -16.865 -11.164 1.00 97.38 76 LYS A O 1
ATOM 593 N N . TYR A 1 77 ? -10.238 -17.419 -9.026 1.00 97.88 77 TYR A N 1
ATOM 594 C CA . TYR A 1 77 ? -9.509 -16.302 -8.437 1.00 97.88 77 TYR A CA 1
ATOM 595 C C . TYR A 1 77 ? -8.583 -16.795 -7.336 1.00 97.88 77 TYR A C 1
ATOM 597 O O . TYR A 1 77 ? -8.878 -17.769 -6.636 1.00 97.88 77 TYR A O 1
ATOM 605 N N . ARG A 1 78 ? -7.467 -16.095 -7.167 1.00 98.25 78 ARG A N 1
ATOM 606 C CA . ARG A 1 78 ? -6.487 -16.350 -6.116 1.00 98.25 78 ARG A CA 1
ATOM 607 C C . ARG A 1 78 ? -6.202 -15.048 -5.387 1.00 98.25 78 ARG A C 1
ATOM 609 O O . ARG A 1 78 ? -6.080 -14.001 -6.024 1.00 98.25 78 ARG A O 1
ATOM 616 N N . VAL A 1 79 ? -6.052 -15.120 -4.068 1.00 98.06 79 VAL A N 1
ATOM 617 C CA . VAL A 1 79 ? -5.311 -14.081 -3.352 1.00 98.06 79 VAL A CA 1
ATOM 618 C C . VAL A 1 79 ? -3.828 -14.328 -3.589 1.00 98.06 79 VAL A C 1
ATOM 620 O O . VAL A 1 79 ? -3.354 -15.452 -3.444 1.00 98.06 79 VAL A O 1
ATOM 623 N N . TYR A 1 80 ? -3.106 -13.281 -3.949 1.00 98.50 80 TYR A N 1
ATOM 624 C CA . TYR A 1 80 ? -1.655 -13.207 -3.971 1.00 98.50 80 TYR A CA 1
ATOM 625 C C . TYR A 1 80 ? -1.209 -12.349 -2.789 1.00 98.50 80 TYR A C 1
ATOM 627 O O . TYR A 1 80 ? -1.851 -11.346 -2.488 1.00 98.50 80 TYR A O 1
ATOM 635 N N . ILE A 1 81 ? -0.110 -12.714 -2.138 1.00 98.44 81 ILE A N 1
ATOM 636 C CA . ILE A 1 81 ? 0.665 -11.810 -1.286 1.00 98.44 81 ILE A CA 1
ATOM 637 C C . ILE A 1 81 ? 1.985 -11.547 -2.007 1.00 98.44 81 ILE A C 1
ATOM 639 O O . ILE A 1 81 ? 2.747 -12.483 -2.255 1.00 98.44 81 ILE A O 1
ATOM 643 N N . ILE A 1 82 ? 2.223 -10.298 -2.401 1.00 98.56 82 ILE A N 1
ATOM 644 C CA . ILE A 1 82 ? 3.428 -9.873 -3.121 1.00 98.56 82 ILE A CA 1
ATOM 645 C C . ILE A 1 82 ? 4.279 -9.061 -2.150 1.00 98.56 82 ILE A C 1
ATOM 647 O O . ILE A 1 82 ? 3.770 -8.111 -1.568 1.00 98.56 82 ILE A O 1
ATOM 651 N N . GLY A 1 83 ? 5.546 -9.421 -1.945 1.00 98.19 83 GLY A N 1
ATOM 652 C CA . GLY A 1 83 ? 6.378 -8.757 -0.939 1.00 98.19 83 GLY A CA 1
ATOM 653 C C . GLY A 1 83 ? 7.881 -8.860 -1.171 1.00 98.19 83 GLY A C 1
ATOM 654 O O . GLY A 1 83 ? 8.364 -9.563 -2.064 1.00 98.19 83 GLY A O 1
ATOM 655 N N . SER A 1 84 ? 8.623 -8.156 -0.320 1.00 98.50 84 SER A N 1
ATOM 656 C CA . SER A 1 84 ? 10.066 -8.337 -0.128 1.00 98.50 84 SER A CA 1
ATOM 657 C C . SER A 1 84 ? 10.385 -9.765 0.344 1.00 98.50 84 SER A C 1
ATOM 659 O O . SER A 1 84 ? 9.536 -10.410 0.956 1.00 98.50 84 SER A O 1
ATOM 661 N N . GLN A 1 85 ? 11.638 -10.229 0.215 1.00 97.62 85 GLN A N 1
ATOM 662 C CA . GLN A 1 85 ? 12.112 -11.420 0.946 1.00 97.62 85 GLN A CA 1
ATOM 663 C C . GLN A 1 85 ? 13.258 -11.107 1.930 1.00 97.62 85 GLN A C 1
ATOM 665 O O . GLN A 1 85 ? 14.364 -10.755 1.526 1.00 97.62 85 GLN A O 1
ATOM 670 N N . ASP A 1 86 ? 13.039 -11.266 3.238 1.00 97.62 86 ASP A N 1
ATOM 671 C CA . ASP A 1 86 ? 14.058 -11.094 4.291 1.00 97.62 86 ASP A CA 1
ATOM 672 C C . ASP A 1 86 ? 15.035 -12.298 4.308 1.00 97.62 86 ASP A C 1
ATOM 674 O O . ASP A 1 86 ? 14.916 -13.230 5.105 1.00 97.62 86 ASP A O 1
ATOM 678 N N . VAL A 1 87 ? 16.044 -12.274 3.427 1.00 96.00 87 VAL A N 1
ATOM 679 C CA . VAL A 1 87 ? 17.094 -13.320 3.319 1.00 96.00 87 VAL A CA 1
ATOM 680 C C . VAL A 1 87 ? 18.463 -12.894 3.873 1.00 96.00 87 VAL A C 1
ATOM 682 O O . VAL A 1 87 ? 19.466 -13.593 3.701 1.00 96.00 87 VAL A O 1
ATOM 685 N N . ARG A 1 88 ? 18.543 -11.735 4.539 1.00 93.56 88 ARG A N 1
ATOM 686 C CA . ARG A 1 88 ? 19.795 -11.107 5.001 1.00 93.56 88 ARG A CA 1
ATOM 687 C C . ARG A 1 88 ? 19.775 -10.902 6.516 1.00 93.56 88 ARG A C 1
ATOM 689 O O . ARG A 1 88 ? 18.820 -10.394 7.075 1.00 93.56 88 ARG A O 1
ATOM 696 N N . THR A 1 89 ? 20.860 -11.253 7.205 1.00 89.88 89 THR A N 1
ATOM 697 C CA . THR A 1 89 ? 20.894 -11.276 8.683 1.00 89.88 89 THR A CA 1
ATOM 698 C C . THR A 1 89 ? 21.159 -9.926 9.358 1.00 89.88 89 THR A C 1
ATOM 700 O O . THR A 1 89 ? 21.030 -9.827 10.577 1.00 89.88 89 THR A O 1
ATOM 703 N N . THR A 1 90 ? 21.565 -8.897 8.609 1.00 93.50 90 THR A N 1
ATOM 704 C CA . THR A 1 90 ? 22.034 -7.602 9.148 1.00 93.50 90 THR A CA 1
ATOM 705 C C . THR A 1 90 ? 21.399 -6.381 8.472 1.00 93.50 90 THR A C 1
ATOM 707 O O . THR A 1 90 ? 21.883 -5.262 8.637 1.00 93.50 90 THR A O 1
ATOM 710 N N . SER A 1 91 ? 20.352 -6.592 7.677 1.00 95.06 91 SER A N 1
ATOM 711 C CA . SER A 1 91 ? 19.712 -5.583 6.827 1.00 95.06 91 SER A CA 1
ATOM 712 C C . SER A 1 91 ? 18.407 -6.136 6.265 1.00 95.06 91 SER A C 1
ATOM 714 O O . SER A 1 91 ? 18.352 -7.332 5.997 1.00 95.06 91 SER A O 1
ATOM 716 N N . TYR A 1 92 ? 17.427 -5.279 5.995 1.00 96.44 92 TYR A N 1
ATOM 717 C CA . TYR A 1 92 ? 16.152 -5.678 5.393 1.00 96.44 92 TYR A CA 1
ATOM 718 C C . TYR A 1 92 ? 16.296 -6.296 3.993 1.00 96.44 92 TYR A C 1
ATOM 720 O O . TYR A 1 92 ? 17.215 -5.951 3.231 1.00 96.44 92 TYR A O 1
ATOM 728 N N . CYS A 1 93 ? 15.324 -7.152 3.681 1.00 97.62 93 CYS A N 1
ATOM 729 C CA . CYS A 1 93 ? 14.954 -7.633 2.356 1.00 97.62 93 CYS A CA 1
ATOM 730 C C . CYS A 1 93 ? 16.065 -8.369 1.579 1.00 97.62 93 CYS A C 1
ATOM 732 O O . CYS A 1 93 ? 17.078 -8.808 2.138 1.00 97.62 93 CYS A O 1
ATOM 734 N N . GLY A 1 94 ? 15.836 -8.568 0.281 1.00 97.50 94 GLY A N 1
ATOM 735 C CA . GLY A 1 94 ? 16.505 -9.575 -0.541 1.00 97.50 94 GLY A CA 1
ATOM 736 C C . GLY A 1 94 ? 16.637 -9.154 -2.004 1.00 97.50 94 GLY A C 1
ATOM 737 O O . GLY A 1 94 ? 16.293 -8.024 -2.344 1.00 97.50 94 GLY A O 1
ATOM 738 N N . PRO A 1 95 ? 17.193 -10.020 -2.866 1.00 97.50 95 PRO A N 1
ATOM 739 C CA . PRO A 1 95 ? 17.426 -9.711 -4.278 1.00 97.50 95 PRO A CA 1
ATOM 740 C C . PRO A 1 95 ? 16.158 -9.756 -5.147 1.00 97.50 95 PRO A C 1
ATOM 742 O O . PRO A 1 95 ? 16.203 -9.357 -6.314 1.00 97.50 95 PRO A O 1
ATOM 745 N N . ASP A 1 96 ? 15.059 -10.271 -4.597 1.00 97.62 96 ASP A N 1
ATOM 746 C CA . ASP A 1 96 ? 13.811 -10.583 -5.278 1.00 97.62 96 ASP A CA 1
ATOM 747 C C . ASP A 1 96 ? 12.584 -9.923 -4.638 1.00 97.62 96 ASP A C 1
ATOM 749 O O . ASP A 1 96 ? 12.511 -9.720 -3.425 1.00 97.62 96 ASP A O 1
ATOM 753 N N . ILE A 1 97 ? 11.598 -9.644 -5.491 1.00 98.44 97 ILE A N 1
ATOM 754 C CA . ILE A 1 97 ? 10.193 -9.600 -5.091 1.00 98.44 97 ILE A CA 1
ATOM 755 C C . ILE A 1 97 ? 9.635 -11.008 -5.231 1.00 98.44 97 ILE A C 1
ATOM 757 O O . ILE A 1 97 ? 9.722 -11.603 -6.310 1.00 98.44 97 ILE A O 1
ATOM 761 N N . ARG A 1 98 ? 9.044 -11.522 -4.154 1.00 97.50 98 ARG A N 1
ATOM 762 C CA . ARG A 1 98 ? 8.466 -12.863 -4.084 1.00 97.50 98 ARG A CA 1
ATOM 763 C C . ARG A 1 98 ? 6.951 -12.783 -3.978 1.00 97.50 98 ARG A C 1
ATOM 765 O O . ARG A 1 98 ? 6.423 -11.839 -3.390 1.00 97.50 98 ARG A O 1
ATOM 772 N N . ALA A 1 99 ? 6.260 -13.796 -4.492 1.00 98.12 99 ALA A N 1
ATOM 773 C CA . ALA A 1 99 ? 4.846 -13.975 -4.205 1.00 98.12 99 ALA A CA 1
ATOM 774 C C . ALA A 1 99 ? 4.491 -15.391 -3.754 1.00 98.12 99 ALA A C 1
ATOM 776 O O . ALA A 1 99 ? 5.115 -16.383 -4.133 1.00 98.12 99 ALA A O 1
ATOM 777 N N . TRP A 1 100 ? 3.433 -15.453 -2.955 1.00 98.44 100 TRP A N 1
ATOM 778 C CA . TRP A 1 100 ? 2.693 -16.672 -2.653 1.00 98.44 100 TRP A CA 1
ATOM 779 C C . TRP A 1 100 ? 1.220 -16.439 -2.969 1.00 98.44 100 TRP A C 1
ATOM 781 O O . TRP A 1 100 ? 0.752 -15.304 -2.891 1.00 98.44 100 TRP A O 1
ATOM 791 N N . SER A 1 101 ? 0.469 -17.490 -3.293 1.00 98.06 101 SER A N 1
ATOM 792 C CA . SER A 1 101 ? -0.959 -17.349 -3.592 1.00 98.06 101 SER A CA 1
ATOM 793 C C . SER A 1 101 ? -1.818 -18.496 -3.070 1.00 98.06 101 SER A C 1
ATOM 795 O O . SER A 1 101 ? -1.387 -19.648 -3.063 1.00 98.06 101 SER A O 1
ATOM 797 N N . ALA A 1 102 ? -3.064 -18.219 -2.704 1.00 97.12 102 ALA A N 1
ATOM 798 C CA . ALA A 1 102 ? -4.050 -19.234 -2.342 1.00 97.12 102 ALA A CA 1
ATOM 799 C C . ALA A 1 102 ? -5.336 -19.063 -3.169 1.00 97.12 102 ALA A C 1
ATOM 801 O O . ALA A 1 102 ? -5.716 -17.923 -3.451 1.00 97.12 102 ALA A O 1
ATOM 802 N N . PRO A 1 103 ? -6.035 -20.151 -3.554 1.00 97.00 103 PRO A N 1
ATOM 803 C CA . PRO A 1 103 ? -7.385 -20.049 -4.108 1.00 97.00 103 PRO A CA 1
ATOM 804 C C . PRO A 1 103 ? -8.284 -19.291 -3.130 1.00 97.00 103 PRO A C 1
ATOM 806 O O . PRO A 1 103 ? -8.228 -19.561 -1.927 1.00 97.00 103 PRO A O 1
ATOM 809 N N . VAL A 1 104 ? -9.127 -18.374 -3.611 1.00 96.94 104 VAL A N 1
ATOM 810 C CA . VAL A 1 104 ? -10.001 -17.608 -2.703 1.00 96.94 104 VAL A CA 1
ATOM 811 C C . VAL A 1 104 ? -10.945 -18.530 -1.925 1.00 96.94 104 VAL A C 1
ATOM 813 O O . VAL A 1 104 ? -11.209 -18.288 -0.752 1.00 96.94 104 VAL A O 1
ATOM 816 N N . GLU A 1 105 ? -11.393 -19.637 -2.526 1.00 95.06 105 GLU A N 1
ATOM 817 C CA . GLU A 1 105 ? -12.198 -20.680 -1.871 1.00 95.06 105 GLU A CA 1
ATOM 818 C C . GLU A 1 105 ? -11.465 -21.527 -0.814 1.00 95.06 105 GLU A C 1
ATOM 820 O O . GLU A 1 105 ? -12.127 -22.261 -0.080 1.00 95.06 105 GLU A O 1
ATOM 825 N N . ASP A 1 106 ? -10.131 -21.468 -0.728 1.00 93.50 106 ASP A N 1
ATOM 826 C CA . ASP A 1 106 ? -9.345 -22.285 0.203 1.00 93.50 106 ASP A CA 1
ATOM 827 C C . ASP A 1 106 ? -8.032 -21.598 0.615 1.00 93.50 106 ASP A C 1
ATOM 829 O O . ASP A 1 106 ? -6.928 -21.977 0.211 1.00 93.50 106 ASP A O 1
ATOM 833 N N . LEU A 1 107 ? -8.165 -20.610 1.504 1.00 92.94 107 LEU A N 1
ATOM 834 C CA . LEU A 1 107 ? -7.052 -19.869 2.109 1.00 92.94 107 LEU A CA 1
ATOM 835 C C . LEU A 1 107 ? -6.104 -20.715 2.976 1.00 92.94 107 LEU A C 1
ATOM 837 O O . LEU A 1 107 ? -5.147 -20.170 3.530 1.00 92.94 107 LEU A O 1
ATOM 841 N N . SER A 1 108 ? -6.326 -22.029 3.096 1.00 91.69 108 SER A N 1
ATOM 842 C CA . SER A 1 108 ? -5.354 -22.918 3.733 1.00 91.69 108 SER A CA 1
ATOM 843 C C . SER A 1 108 ? -4.201 -23.311 2.803 1.00 91.69 108 SER A C 1
ATOM 845 O O . SER A 1 108 ? -3.146 -23.696 3.307 1.00 91.69 108 SER A O 1
ATOM 847 N N . LYS A 1 109 ? -4.365 -23.195 1.474 1.00 94.44 109 LYS A N 1
ATOM 848 C CA . LYS A 1 109 ? -3.447 -23.734 0.450 1.00 94.44 109 LYS A CA 1
ATOM 849 C C . LYS A 1 109 ? -2.598 -22.662 -0.237 1.00 94.44 109 LYS A C 1
ATOM 851 O O . LYS A 1 109 ? -2.889 -22.258 -1.362 1.00 94.44 109 LYS A O 1
ATOM 856 N N . TRP A 1 110 ? -1.510 -22.254 0.409 1.00 96.38 110 TRP A N 1
ATOM 857 C CA . TRP A 1 110 ? -0.578 -21.263 -0.138 1.00 96.38 110 TRP A CA 1
ATOM 858 C C . TRP A 1 110 ? 0.477 -21.910 -1.045 1.00 96.38 110 TRP A C 1
ATOM 860 O O . TRP A 1 110 ? 1.314 -22.691 -0.592 1.00 96.38 110 TRP A O 1
ATOM 870 N N . ARG A 1 111 ? 0.431 -21.571 -2.334 1.00 96.50 111 ARG A N 1
ATOM 871 C CA . ARG A 1 111 ? 1.364 -21.940 -3.406 1.00 96.50 111 ARG A CA 1
ATOM 872 C C . ARG A 1 111 ? 2.542 -20.965 -3.428 1.00 96.50 111 ARG A C 1
ATOM 874 O O . ARG A 1 111 ? 2.318 -19.758 -3.406 1.00 96.50 111 ARG A O 1
ATOM 881 N N . ASP A 1 112 ? 3.767 -21.481 -3.483 1.00 97.25 112 ASP A N 1
ATOM 882 C CA . ASP A 1 112 ? 4.974 -20.674 -3.717 1.00 97.25 112 ASP A CA 1
ATOM 883 C C . ASP A 1 112 ? 5.062 -20.350 -5.216 1.00 97.25 112 ASP A C 1
ATOM 885 O O . ASP A 1 112 ? 5.303 -21.246 -6.033 1.00 97.25 112 ASP A O 1
ATOM 889 N N . GLU A 1 113 ? 4.841 -19.086 -5.584 1.00 97.12 113 GLU A N 1
ATOM 890 C CA . GLU A 1 113 ? 5.032 -18.619 -6.968 1.00 97.12 113 GLU A CA 1
ATOM 891 C C . GLU A 1 113 ? 6.514 -18.329 -7.251 1.00 97.12 113 GLU A C 1
ATOM 893 O O . GLU A 1 113 ? 6.929 -18.205 -8.403 1.00 97.12 113 GLU A O 1
ATOM 898 N N . GLY A 1 114 ? 7.339 -18.263 -6.200 1.00 95.75 114 GLY A N 1
ATOM 899 C CA . GLY A 1 114 ? 8.750 -17.936 -6.295 1.00 95.75 114 GLY A CA 1
ATOM 900 C C . GLY A 1 114 ? 9.008 -16.446 -6.568 1.00 95.75 114 GLY A C 1
ATOM 901 O O . GLY A 1 114 ? 8.165 -15.589 -6.279 1.00 95.75 114 GLY A O 1
ATOM 902 N N . PRO A 1 115 ? 10.214 -16.110 -7.062 1.00 96.25 115 PRO A N 1
ATOM 903 C CA . PRO A 1 115 ? 10.601 -14.733 -7.337 1.00 96.25 115 PRO A CA 1
ATOM 904 C C . PRO A 1 115 ? 9.903 -14.219 -8.605 1.00 96.25 115 PRO A C 1
ATOM 906 O O . PRO A 1 115 ? 10.252 -14.618 -9.717 1.00 96.25 115 PRO A O 1
ATOM 909 N N . LEU A 1 116 ? 8.963 -13.284 -8.445 1.00 96.94 116 LEU A N 1
ATOM 910 C CA . LEU A 1 116 ? 8.294 -12.601 -9.558 1.00 96.94 116 LEU A CA 1
ATOM 911 C C . LEU A 1 116 ? 9.263 -11.713 -10.345 1.00 96.94 116 LEU A C 1
ATOM 913 O O . LEU A 1 116 ? 9.151 -11.567 -11.565 1.00 96.94 116 LEU A O 1
ATOM 917 N N . PHE A 1 117 ? 10.204 -11.086 -9.636 1.00 98.38 117 PHE A N 1
ATOM 918 C CA . PHE A 1 117 ? 11.129 -10.126 -10.221 1.00 98.38 117 PHE A CA 1
ATOM 919 C C . PHE A 1 117 ? 12.457 -10.065 -9.469 1.00 98.38 117 PHE A C 1
ATOM 921 O O . PHE A 1 117 ? 12.499 -10.091 -8.243 1.00 98.38 117 PHE A O 1
ATOM 928 N N . THR A 1 118 ? 13.544 -9.927 -10.225 1.00 97.94 118 THR A N 1
ATOM 929 C CA . THR A 1 118 ? 14.905 -9.667 -9.736 1.00 97.94 118 THR A CA 1
ATOM 930 C C . THR A 1 118 ? 15.606 -8.731 -10.719 1.00 97.94 118 THR A C 1
ATOM 932 O O . THR A 1 118 ? 15.252 -8.692 -11.899 1.00 97.94 118 THR A O 1
ATOM 935 N N . TYR A 1 119 ? 16.627 -7.996 -10.272 1.00 98.25 119 TYR A N 1
ATOM 936 C CA . TYR A 1 119 ? 17.415 -7.142 -11.165 1.00 98.25 119 TYR A CA 1
ATOM 937 C C . TYR A 1 119 ? 18.909 -7.261 -10.881 1.00 98.25 119 TYR A C 1
ATOM 939 O O . TYR A 1 119 ? 19.354 -7.064 -9.750 1.00 98.25 119 TYR A O 1
ATOM 947 N N . HIS A 1 120 ? 19.687 -7.581 -11.917 1.00 97.50 120 HIS A N 1
ATOM 948 C CA . HIS A 1 120 ? 21.138 -7.719 -11.842 1.00 97.50 120 HIS A CA 1
ATOM 949 C C . HIS A 1 120 ? 21.815 -6.852 -12.900 1.00 97.50 120 HIS A C 1
ATOM 951 O O . HIS A 1 120 ? 21.674 -7.091 -14.101 1.00 97.50 120 HIS A O 1
ATOM 957 N N . VAL A 1 121 ? 22.610 -5.882 -12.455 1.00 97.25 121 VAL A N 1
ATOM 958 C CA . VAL A 1 121 ? 23.321 -4.936 -13.320 1.00 97.25 121 VAL A CA 1
ATOM 959 C C . VAL A 1 121 ? 24.741 -4.719 -12.798 1.00 97.25 121 VAL A C 1
ATOM 961 O O . VAL A 1 121 ? 24.988 -4.730 -11.596 1.00 97.25 121 VAL A O 1
ATOM 964 N N . ASN A 1 122 ? 25.712 -4.562 -13.703 1.00 95.75 122 ASN A N 1
ATOM 965 C CA . ASN A 1 122 ? 27.125 -4.319 -13.368 1.00 95.75 122 ASN A CA 1
ATOM 966 C C . ASN A 1 122 ? 27.755 -5.329 -12.379 1.00 95.75 122 ASN A C 1
ATOM 968 O O . ASN A 1 122 ? 28.669 -4.988 -11.630 1.00 95.75 122 ASN A O 1
ATOM 972 N N . GLY A 1 123 ? 27.295 -6.586 -12.394 1.00 96.50 123 GLY A N 1
ATOM 973 C CA . GLY A 1 123 ? 27.810 -7.647 -11.518 1.00 96.50 123 GLY A CA 1
ATOM 974 C C . GLY A 1 123 ? 27.253 -7.622 -10.091 1.00 96.50 123 GLY A C 1
ATOM 975 O O . GLY A 1 123 ? 27.847 -8.238 -9.206 1.00 96.50 123 GLY A O 1
ATOM 976 N N . GLN A 1 124 ? 26.160 -6.893 -9.849 1.00 96.19 124 GLN A N 1
ATOM 977 C CA . GLN A 1 124 ? 25.484 -6.817 -8.557 1.00 96.19 124 GLN A CA 1
ATOM 978 C C . GLN A 1 124 ? 23.977 -7.016 -8.721 1.00 96.19 124 GLN A C 1
ATOM 980 O O . GLN A 1 124 ? 23.377 -6.532 -9.679 1.00 96.19 124 GLN A O 1
ATOM 985 N N . TRP A 1 125 ? 23.377 -7.730 -7.768 1.00 97.38 125 TRP A N 1
ATOM 986 C CA . TRP A 1 125 ? 21.929 -7.758 -7.589 1.00 97.38 125 TRP A CA 1
ATOM 987 C C . TRP A 1 125 ? 21.490 -6.500 -6.846 1.00 97.38 125 TRP A C 1
ATOM 989 O O . TRP A 1 125 ? 22.144 -6.091 -5.881 1.00 97.38 125 TRP A O 1
ATOM 999 N N . ASP A 1 126 ? 20.380 -5.919 -7.282 1.00 98.00 126 ASP A N 1
ATOM 1000 C CA . ASP A 1 126 ? 19.647 -4.948 -6.478 1.00 98.00 126 ASP A CA 1
ATOM 1001 C C . ASP A 1 126 ? 19.059 -5.618 -5.232 1.00 98.00 126 ASP A C 1
ATOM 1003 O O . ASP A 1 126 ? 19.012 -6.841 -5.123 1.00 98.00 126 ASP A O 1
ATOM 1007 N N . VAL A 1 127 ? 18.620 -4.799 -4.278 1.00 98.19 127 VAL A N 1
ATOM 1008 C CA . VAL A 1 127 ? 17.806 -5.251 -3.147 1.00 98.19 127 VAL A CA 1
ATOM 1009 C C . VAL A 1 127 ? 16.416 -4.673 -3.355 1.00 98.19 127 VAL A C 1
ATOM 1011 O O . VAL A 1 127 ? 16.302 -3.464 -3.556 1.00 98.19 127 VAL A O 1
ATOM 1014 N N . MET A 1 128 ? 15.392 -5.516 -3.328 1.00 98.19 128 MET A N 1
ATOM 1015 C CA . MET A 1 128 ? 14.003 -5.133 -3.569 1.00 98.19 128 MET A CA 1
ATOM 1016 C C . MET A 1 128 ? 13.278 -4.964 -2.240 1.00 98.19 128 MET A C 1
ATOM 1018 O O . MET A 1 128 ? 13.446 -5.788 -1.338 1.00 98.19 128 MET A O 1
ATOM 1022 N N . TYR A 1 129 ? 12.558 -3.859 -2.093 1.00 98.06 129 TYR A N 1
ATOM 1023 C CA . TYR A 1 129 ? 11.766 -3.518 -0.908 1.00 98.06 129 TYR A CA 1
ATOM 1024 C C . TYR A 1 129 ? 10.271 -3.516 -1.281 1.00 98.06 129 TYR A C 1
ATOM 1026 O O . TYR A 1 129 ? 9.942 -3.760 -2.439 1.00 98.06 129 TYR A O 1
ATOM 1034 N N . ALA A 1 130 ? 9.403 -3.272 -0.294 1.00 98.19 130 ALA A N 1
ATOM 1035 C CA . ALA A 1 130 ? 7.957 -3.058 -0.392 1.00 98.19 130 ALA A CA 1
ATOM 1036 C C . ALA A 1 130 ? 7.400 -2.863 -1.821 1.00 98.19 130 ALA A C 1
ATOM 1038 O O . ALA A 1 130 ? 7.413 -1.744 -2.339 1.00 98.19 130 ALA A O 1
ATOM 1039 N N . PRO A 1 131 ? 6.937 -3.941 -2.476 1.00 98.50 131 PRO A N 1
ATOM 1040 C CA . PRO A 1 131 ? 6.371 -3.860 -3.809 1.00 98.50 131 PRO A CA 1
ATOM 1041 C C . PRO A 1 131 ? 4.881 -3.525 -3.785 1.00 98.50 131 PRO A C 1
ATOM 1043 O O . PRO A 1 131 ? 4.169 -3.849 -2.839 1.00 98.50 131 PRO A O 1
ATOM 1046 N N . ASP A 1 132 ? 4.385 -3.054 -4.924 1.00 98.75 132 ASP A N 1
ATOM 1047 C CA . ASP A 1 132 ? 2.971 -3.182 -5.275 1.00 98.75 132 ASP A CA 1
ATOM 1048 C C . ASP A 1 132 ? 2.812 -3.765 -6.686 1.00 98.75 132 ASP A C 1
ATOM 1050 O O . ASP A 1 132 ? 3.667 -3.582 -7.556 1.00 98.75 132 ASP A O 1
ATOM 1054 N N . LEU A 1 133 ? 1.714 -4.482 -6.911 1.00 98.75 133 LEU A N 1
ATOM 1055 C CA . LEU A 1 133 ? 1.319 -5.099 -8.167 1.00 98.75 133 LEU A CA 1
ATOM 1056 C C . LEU A 1 133 ? -0.145 -4.757 -8.473 1.00 98.75 133 LEU A C 1
ATOM 1058 O O . LEU A 1 133 ? -1.036 -5.114 -7.707 1.00 98.75 133 LEU A O 1
ATOM 1062 N N . VAL A 1 134 ? -0.413 -4.133 -9.623 1.00 98.62 134 VAL A N 1
ATOM 1063 C CA . VAL A 1 134 ? -1.779 -3.786 -10.067 1.00 98.62 134 VAL A CA 1
ATOM 1064 C C . VAL A 1 134 ? -2.143 -4.420 -11.410 1.00 98.62 134 VAL A C 1
ATOM 1066 O O . VAL A 1 134 ? -1.327 -4.449 -12.330 1.00 98.62 134 VAL A O 1
ATOM 1069 N N . GLU A 1 135 ? -3.389 -4.891 -11.535 1.00 98.56 135 GLU A N 1
ATOM 1070 C CA . GLU A 1 135 ? -4.004 -5.294 -12.811 1.00 98.56 135 GLU A CA 1
ATOM 1071 C C . GLU A 1 135 ? -4.655 -4.066 -13.472 1.00 98.56 135 GLU A C 1
ATOM 1073 O O . GLU A 1 135 ? -5.508 -3.408 -12.870 1.00 98.56 135 GLU A O 1
ATOM 1078 N N . VAL A 1 136 ? -4.291 -3.788 -14.725 1.00 98.38 136 VAL A N 1
ATOM 1079 C CA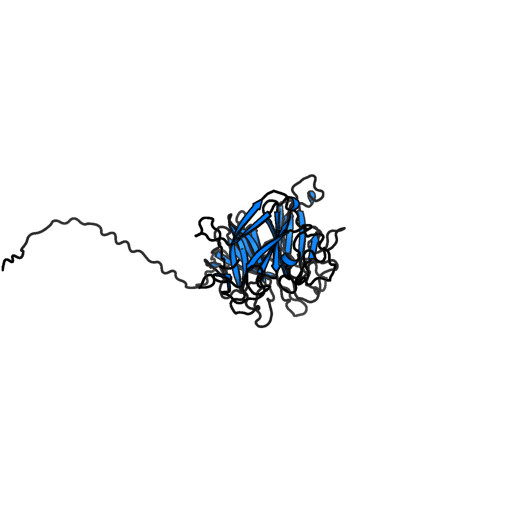 . VAL A 1 136 ? -4.989 -2.866 -15.629 1.00 98.38 136 VAL A CA 1
ATOM 1080 C C . VAL A 1 136 ? -5.715 -3.682 -16.694 1.00 98.38 136 VAL A C 1
ATOM 1082 O O . VAL A 1 136 ? -5.098 -4.267 -17.586 1.00 98.38 136 VAL A O 1
ATOM 1085 N N . LYS A 1 137 ? -7.046 -3.692 -16.626 1.00 96.62 137 LYS A N 1
ATOM 1086 C CA . LYS A 1 137 ? -7.922 -4.288 -17.635 1.00 96.62 137 LYS A CA 1
ATOM 1087 C C . LYS A 1 137 ? -8.299 -3.249 -18.692 1.00 96.62 137 LYS A C 1
ATOM 1089 O O . LYS A 1 137 ? -9.052 -2.312 -18.431 1.00 96.62 137 LYS A O 1
ATOM 1094 N N . ARG A 1 138 ? -7.782 -3.420 -19.904 1.00 95.38 138 ARG A N 1
ATOM 1095 C CA . ARG A 1 138 ? -8.070 -2.576 -21.072 1.00 95.38 138 ARG A CA 1
ATOM 1096 C C . ARG A 1 138 ? -9.502 -2.817 -21.584 1.00 95.38 138 ARG A C 1
ATOM 1098 O O . ARG A 1 138 ? -10.091 -3.873 -21.348 1.00 95.38 138 ARG A O 1
ATOM 1105 N N . LYS A 1 139 ? -10.072 -1.846 -22.316 1.00 93.38 139 LYS A N 1
ATOM 1106 C CA . LYS A 1 139 ? -11.449 -1.920 -22.865 1.00 93.38 139 LYS A CA 1
ATOM 1107 C C . LYS A 1 139 ? -11.674 -3.093 -23.834 1.00 93.38 139 LYS A C 1
ATOM 1109 O O . LYS A 1 139 ? -12.806 -3.545 -23.974 1.00 93.38 139 LYS A O 1
ATOM 1114 N N . ASP A 1 140 ? -10.623 -3.598 -24.480 1.00 94.44 140 ASP A N 1
ATOM 1115 C CA . ASP A 1 140 ? -10.664 -4.789 -25.344 1.00 94.44 140 ASP A CA 1
ATOM 1116 C C . ASP A 1 140 ? -10.659 -6.121 -24.561 1.00 94.44 140 ASP A C 1
ATOM 1118 O O . ASP A 1 140 ? -10.810 -7.189 -25.153 1.00 94.44 140 ASP A O 1
ATOM 1122 N N . GLY A 1 141 ? -10.523 -6.062 -23.232 1.00 93.44 141 GLY A N 1
ATOM 1123 C CA . GLY A 1 141 ? -10.430 -7.212 -22.337 1.00 93.44 141 GLY A CA 1
ATOM 1124 C C . GLY A 1 141 ? -9.000 -7.656 -22.024 1.00 93.44 141 GLY A C 1
ATOM 1125 O O . GLY A 1 141 ? -8.838 -8.520 -21.162 1.00 93.44 141 GLY A O 1
ATOM 1126 N N . THR A 1 142 ? -7.979 -7.070 -22.658 1.00 95.12 142 THR A N 1
ATOM 1127 C CA . THR A 1 142 ? -6.569 -7.367 -22.371 1.00 95.12 142 THR A CA 1
ATOM 1128 C C . THR A 1 142 ? -6.235 -6.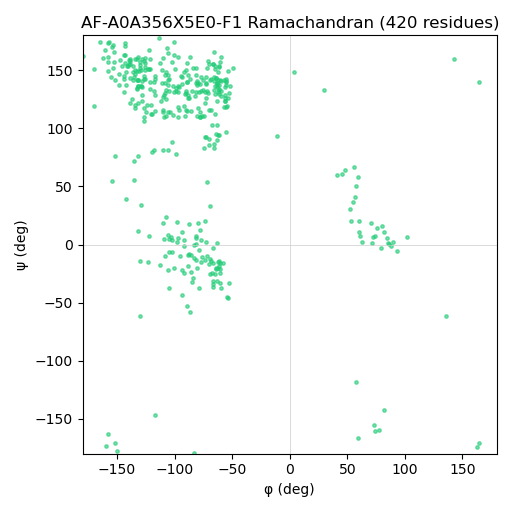983 -20.930 1.00 95.12 142 THR A C 1
ATOM 1130 O O . THR A 1 142 ? -6.547 -5.877 -20.486 1.00 95.12 142 THR A O 1
ATOM 1133 N N . LYS A 1 143 ? -5.589 -7.892 -20.198 1.00 96.94 143 LYS A N 1
ATOM 1134 C CA . LYS A 1 143 ? -5.075 -7.648 -18.848 1.00 96.94 143 LYS A CA 1
ATOM 1135 C C . LYS A 1 143 ? -3.580 -7.395 -18.900 1.00 96.94 143 LYS A C 1
ATOM 1137 O O . LYS A 1 143 ? -2.853 -8.111 -19.579 1.00 96.94 143 LYS A O 1
ATOM 1142 N N . GLU A 1 144 ? -3.139 -6.391 -18.164 1.00 98.06 144 GLU A N 1
ATOM 1143 C CA . GLU A 1 144 ? -1.737 -6.019 -18.038 1.00 98.06 144 GLU A CA 1
ATOM 1144 C C . GLU A 1 144 ? -1.406 -5.838 -16.561 1.00 98.06 144 GLU A C 1
ATOM 1146 O O . GLU A 1 144 ? -2.168 -5.205 -15.832 1.00 98.06 144 GLU A O 1
ATOM 1151 N N . TYR A 1 145 ? -0.269 -6.358 -16.118 1.00 98.75 145 TYR A N 1
ATOM 1152 C CA . TYR A 1 145 ? 0.142 -6.315 -14.720 1.00 98.75 145 TYR A CA 1
ATOM 1153 C C . TYR A 1 145 ? 1.356 -5.406 -14.566 1.00 98.75 145 TYR A C 1
ATOM 1155 O O . TYR A 1 145 ? 2.383 -5.621 -15.213 1.00 98.75 145 TYR A O 1
ATOM 1163 N N . TYR A 1 146 ? 1.238 -4.390 -13.714 1.00 98.88 146 TYR A N 1
ATOM 1164 C CA . TYR A 1 146 ? 2.292 -3.415 -13.440 1.00 98.88 146 TYR A CA 1
ATOM 1165 C C . TYR A 1 146 ? 2.836 -3.630 -12.030 1.00 98.88 146 TYR A C 1
ATOM 1167 O O . TYR A 1 146 ? 2.121 -3.442 -11.048 1.00 98.88 146 TYR A O 1
ATOM 1175 N N . LEU A 1 147 ? 4.102 -4.035 -11.956 1.00 98.88 147 LEU A N 1
ATOM 1176 C CA . LEU A 1 147 ? 4.867 -4.233 -10.732 1.00 98.88 147 LEU A CA 1
ATOM 1177 C C . LEU A 1 147 ? 5.716 -2.990 -10.444 1.00 98.88 147 LEU A C 1
ATOM 1179 O O . LEU A 1 147 ? 6.474 -2.527 -11.301 1.00 98.88 147 LEU A O 1
ATOM 1183 N N . TYR A 1 148 ? 5.651 -2.516 -9.207 1.00 98.81 148 TYR A N 1
ATOM 1184 C CA . TYR A 1 148 ? 6.453 -1.435 -8.643 1.00 98.81 148 TYR A CA 1
ATOM 1185 C C . TYR A 1 148 ? 7.432 -2.048 -7.627 1.00 98.81 148 TYR A C 1
ATOM 1187 O O . TYR A 1 148 ? 7.133 -2.059 -6.441 1.00 98.81 148 TYR A O 1
ATOM 1195 N N . PRO A 1 149 ? 8.581 -2.616 -8.049 1.00 98.06 149 PRO A N 1
ATOM 1196 C CA . PRO A 1 149 ? 9.425 -3.472 -7.201 1.00 98.06 149 PRO A CA 1
ATOM 1197 C C . PRO A 1 149 ? 10.307 -2.735 -6.173 1.00 98.06 149 PRO A C 1
ATOM 1199 O O . PRO A 1 149 ? 11.153 -3.375 -5.552 1.00 98.06 149 PRO A O 1
ATOM 1202 N N . HIS A 1 150 ? 10.198 -1.401 -6.067 1.00 98.12 150 HIS A N 1
ATOM 1203 C CA . HIS A 1 150 ? 10.953 -0.542 -5.134 1.00 98.12 150 HIS A CA 1
ATOM 1204 C C . HIS A 1 150 ? 12.438 -0.939 -4.986 1.00 98.12 150 HIS A C 1
ATOM 1206 O O . HIS A 1 150 ? 12.941 -1.262 -3.905 1.00 98.12 150 HIS A O 1
ATOM 1212 N N . SER A 1 151 ? 13.182 -0.906 -6.097 1.00 98.19 151 SER A N 1
ATOM 1213 C CA . SER A 1 151 ? 14.608 -1.252 -6.077 1.00 98.19 151 SER A CA 1
ATOM 1214 C C . SER A 1 151 ? 15.418 -0.253 -5.240 1.00 98.19 151 SER A C 1
ATOM 1216 O O . SER A 1 151 ? 15.388 0.959 -5.452 1.00 98.19 151 SER A O 1
ATOM 1218 N N . ARG A 1 152 ? 16.239 -0.760 -4.316 1.00 97.75 152 ARG A N 1
ATOM 1219 C CA . ARG A 1 152 ? 17.248 0.029 -3.583 1.00 97.75 152 ARG A CA 1
ATOM 1220 C C . ARG A 1 152 ? 18.546 0.230 -4.380 1.00 97.75 152 ARG A C 1
ATOM 1222 O O . ARG A 1 152 ? 19.527 0.750 -3.842 1.00 97.75 152 ARG A O 1
ATOM 1229 N N . GLY A 1 153 ? 18.573 -0.173 -5.650 1.00 97.25 153 GLY A N 1
ATOM 1230 C CA . GLY A 1 153 ? 19.671 0.076 -6.576 1.00 97.25 153 GLY A CA 1
ATOM 1231 C C . GLY A 1 153 ? 19.871 1.578 -6.840 1.00 97.25 153 GLY A C 1
ATOM 1232 O O . GLY A 1 153 ? 18.893 2.290 -7.080 1.00 97.25 153 GLY A O 1
ATOM 1233 N N . PRO A 1 154 ? 21.111 2.111 -6.835 1.00 96.38 154 PRO A N 1
ATOM 1234 C CA . PRO A 1 154 ? 21.347 3.533 -7.084 1.00 96.38 154 PRO A CA 1
ATOM 1235 C C . PRO A 1 154 ? 20.776 3.993 -8.432 1.00 96.38 154 PRO A C 1
ATOM 1237 O O . PRO A 1 154 ? 21.207 3.514 -9.480 1.00 96.38 154 PRO A O 1
ATOM 1240 N N . GLY A 1 155 ? 19.821 4.927 -8.392 1.00 97.69 155 GLY A N 1
ATOM 1241 C CA . GLY A 1 155 ? 19.113 5.440 -9.570 1.00 97.69 155 GLY A CA 1
ATOM 1242 C C . GLY A 1 155 ? 17.943 4.577 -10.063 1.00 97.69 155 GLY A C 1
ATOM 1243 O O . GLY A 1 155 ? 17.470 4.819 -11.168 1.00 97.69 155 GLY A O 1
ATOM 1244 N N . ARG A 1 156 ? 17.498 3.570 -9.294 1.00 98.19 156 ARG A N 1
ATOM 1245 C CA . ARG A 1 156 ? 16.467 2.592 -9.702 1.00 98.19 156 ARG A CA 1
ATOM 1246 C C . ARG A 1 156 ? 15.235 2.523 -8.789 1.00 98.19 156 ARG A C 1
ATOM 1248 O O . ARG A 1 156 ? 14.376 1.683 -9.013 1.00 98.19 156 ARG A O 1
ATOM 1255 N N . GLU A 1 157 ? 15.115 3.432 -7.820 1.00 98.19 157 GLU A N 1
ATOM 1256 C CA . GLU A 1 157 ? 13.985 3.497 -6.872 1.00 98.19 157 GLU A CA 1
ATOM 1257 C C . GLU A 1 157 ? 12.623 3.551 -7.580 1.00 98.19 157 GLU A C 1
ATOM 1259 O O . GLU A 1 157 ? 11.747 2.747 -7.277 1.00 98.19 157 GLU A O 1
ATOM 1264 N N . ALA A 1 158 ? 12.500 4.403 -8.602 1.00 98.31 158 ALA A N 1
ATOM 1265 C CA . ALA A 1 158 ? 11.284 4.601 -9.390 1.00 98.31 158 ALA A CA 1
ATOM 1266 C C . ALA A 1 158 ? 11.039 3.533 -10.477 1.00 98.31 158 ALA A C 1
ATOM 1268 O O . ALA A 1 158 ? 10.347 3.811 -11.459 1.00 98.31 158 ALA A O 1
ATOM 1269 N N . MET A 1 159 ? 11.676 2.359 -10.396 1.00 98.69 159 MET A N 1
ATOM 1270 C CA . MET A 1 159 ? 11.532 1.313 -11.414 1.00 98.69 159 MET A CA 1
ATOM 1271 C C . MET A 1 159 ? 10.083 0.824 -11.475 1.00 98.69 159 MET A C 1
ATOM 1273 O O . MET A 1 159 ? 9.454 0.601 -10.445 1.00 98.69 159 MET A O 1
ATOM 1277 N N . VAL A 1 160 ? 9.585 0.611 -12.691 1.00 98.81 160 VAL A N 1
ATOM 1278 C CA . VAL A 1 160 ? 8.309 -0.058 -12.962 1.00 98.81 160 VAL A CA 1
ATOM 1279 C C . VAL A 1 160 ? 8.562 -1.170 -13.970 1.00 98.81 160 VAL A C 1
ATOM 1281 O O . VAL A 1 160 ? 9.281 -0.983 -14.958 1.00 98.81 160 VAL A O 1
ATOM 1284 N N . ALA A 1 161 ? 7.978 -2.335 -13.720 1.00 98.81 161 ALA A N 1
ATOM 1285 C CA . ALA A 1 161 ? 8.037 -3.492 -14.597 1.00 98.81 161 ALA A CA 1
ATOM 1286 C C . ALA A 1 161 ? 6.627 -3.937 -14.997 1.00 98.81 161 ALA A C 1
ATOM 1288 O O . ALA A 1 161 ? 5.667 -3.729 -14.263 1.00 98.81 161 ALA A O 1
ATOM 1289 N N . LYS A 1 162 ? 6.498 -4.536 -16.180 1.00 98.75 162 LYS A N 1
ATOM 1290 C CA . LYS A 1 162 ? 5.221 -4.970 -16.751 1.00 98.75 162 LYS A CA 1
ATOM 1291 C C . LYS A 1 162 ? 5.267 -6.450 -17.123 1.00 98.75 162 LYS A C 1
ATOM 1293 O O . LYS A 1 162 ? 6.295 -6.922 -17.612 1.00 98.75 162 LYS A O 1
ATOM 1298 N N . GLY A 1 163 ? 4.163 -7.153 -16.912 1.00 98.25 163 GLY A N 1
ATOM 1299 C CA . GLY A 1 163 ? 3.934 -8.526 -17.359 1.00 98.25 163 GLY A CA 1
ATOM 1300 C C . GLY A 1 163 ? 2.483 -8.734 -17.799 1.00 98.25 163 GLY A C 1
ATOM 1301 O O . GLY A 1 163 ? 1.629 -7.875 -17.578 1.00 98.25 163 GLY A O 1
ATOM 1302 N N . ASP A 1 164 ? 2.207 -9.889 -18.400 1.00 97.50 164 ASP A N 1
ATOM 1303 C CA . ASP A 1 164 ? 0.871 -10.259 -18.903 1.00 97.50 164 ASP A CA 1
ATOM 1304 C C . ASP A 1 164 ? 0.142 -11.251 -17.966 1.00 97.50 164 ASP A C 1
ATOM 1306 O O . ASP A 1 164 ? -0.954 -11.720 -18.268 1.00 97.50 164 ASP A O 1
ATOM 1310 N N . ARG A 1 165 ? 0.752 -11.578 -16.816 1.00 97.25 165 ARG A N 1
ATOM 1311 C CA . ARG A 1 165 ? 0.226 -12.468 -15.768 1.00 97.25 165 ARG A CA 1
ATOM 1312 C C . ARG A 1 165 ? 0.561 -11.936 -14.362 1.00 97.25 165 ARG A C 1
ATOM 1314 O O . ARG A 1 165 ? 1.596 -11.280 -14.213 1.00 97.25 165 ARG A O 1
ATOM 1321 N N . PRO A 1 166 ? -0.236 -12.260 -13.324 1.00 97.06 166 PRO A N 1
ATOM 1322 C CA . PRO A 1 166 ? 0.032 -11.842 -11.943 1.00 97.06 166 PRO A CA 1
ATOM 1323 C C . PRO A 1 166 ? 1.259 -12.534 -11.323 1.00 97.06 166 PRO A C 1
ATOM 1325 O O . PRO A 1 166 ? 1.901 -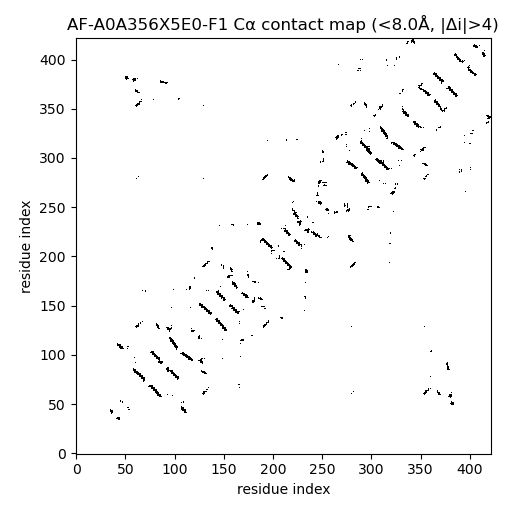11.973 -10.441 1.00 97.06 166 PRO A O 1
ATOM 1328 N N . ASP A 1 167 ? 1.617 -13.727 -11.805 1.00 96.31 167 ASP A N 1
ATOM 1329 C CA . ASP A 1 167 ? 2.821 -14.482 -11.430 1.00 96.31 167 ASP A CA 1
ATOM 1330 C C . ASP A 1 167 ? 4.019 -14.227 -12.375 1.00 96.31 167 ASP A C 1
ATOM 1332 O O . ASP A 1 167 ? 5.060 -14.876 -12.274 1.00 96.31 167 ASP A O 1
ATOM 1336 N N . GLY A 1 168 ? 3.912 -13.228 -13.259 1.00 94.38 168 GLY A N 1
ATOM 1337 C CA . GLY A 1 168 ? 4.997 -12.783 -14.132 1.00 94.38 168 GLY A CA 1
ATOM 1338 C C . GLY A 1 168 ? 5.258 -13.690 -15.349 1.00 94.38 168 GLY A C 1
ATOM 1339 O O . GLY A 1 168 ? 4.377 -14.432 -15.787 1.00 94.38 168 GLY A O 1
ATOM 1340 N N . PRO A 1 169 ? 6.457 -13.611 -15.962 1.00 95.31 169 PRO A N 1
ATOM 1341 C CA . PRO A 1 169 ? 7.585 -12.751 -15.592 1.00 95.31 169 PRO A CA 1
ATOM 1342 C C . PRO A 1 169 ? 7.324 -11.259 -15.860 1.00 95.31 169 PRO A C 1
ATOM 1344 O O . PRO A 1 169 ? 6.562 -10.899 -16.757 1.00 95.31 169 PRO A O 1
ATOM 1347 N N . PHE A 1 170 ? 8.018 -10.389 -15.122 1.00 98.56 170 PHE A N 1
ATOM 1348 C CA . PHE A 1 170 ? 7.940 -8.931 -15.279 1.00 98.56 170 PHE A CA 1
ATOM 1349 C C . PHE A 1 170 ? 9.192 -8.355 -15.958 1.00 98.56 170 PHE A C 1
ATOM 1351 O O . PHE A 1 170 ? 10.320 -8.714 -15.618 1.00 98.56 170 PHE A O 1
ATOM 1358 N N . THR A 1 171 ? 9.003 -7.422 -16.896 1.00 98.38 171 THR A N 1
ATOM 1359 C CA . THR A 1 171 ? 10.080 -6.736 -17.637 1.00 98.38 171 THR A CA 1
ATOM 1360 C C . THR A 1 171 ? 10.071 -5.231 -17.336 1.00 98.38 171 THR A C 1
ATOM 1362 O O . THR A 1 171 ? 9.015 -4.617 -17.479 1.00 98.38 171 THR A O 1
ATOM 1365 N N . PRO A 1 172 ? 11.198 -4.597 -16.950 1.00 98.50 172 PRO A N 1
ATOM 1366 C CA . PRO A 1 172 ? 11.257 -3.156 -16.686 1.00 98.50 172 PRO A CA 1
ATOM 1367 C C . PRO A 1 172 ? 10.918 -2.318 -17.921 1.00 98.50 172 PRO A C 1
ATOM 1369 O O . PRO A 1 172 ? 11.450 -2.570 -19.002 1.00 98.50 172 PRO A O 1
ATOM 1372 N N . ILE A 1 173 ? 10.066 -1.304 -17.755 1.00 98.69 173 ILE A N 1
ATOM 1373 C CA . ILE A 1 173 ? 9.555 -0.470 -18.862 1.00 98.69 173 ILE A CA 1
ATOM 1374 C C . ILE A 1 173 ? 10.121 0.954 -18.890 1.00 98.69 173 ILE A C 1
ATOM 1376 O O . ILE A 1 173 ? 9.908 1.673 -19.863 1.00 98.69 173 ILE A O 1
ATOM 1380 N N . ASN A 1 174 ? 10.839 1.371 -17.845 1.00 98.69 174 ASN A N 1
ATOM 1381 C CA . ASN A 1 174 ? 11.276 2.756 -17.656 1.00 98.69 174 ASN A CA 1
ATOM 1382 C C . ASN A 1 174 ? 12.777 2.890 -17.363 1.00 98.69 174 ASN A C 1
ATOM 1384 O O . ASN A 1 174 ? 13.179 3.770 -16.611 1.00 98.69 174 ASN A O 1
ATOM 1388 N N . MET A 1 175 ? 13.610 2.028 -17.948 1.00 98.62 175 MET A N 1
ATOM 1389 C CA . MET A 1 175 ? 15.065 2.014 -17.749 1.00 98.62 175 MET A CA 1
ATOM 1390 C C . MET A 1 175 ? 15.825 2.701 -18.890 1.00 98.62 175 MET A C 1
ATOM 1392 O O . MET A 1 175 ? 15.378 2.700 -20.034 1.00 98.62 175 MET A O 1
ATOM 1396 N N . THR A 1 176 ? 16.997 3.265 -18.590 1.00 98.50 176 THR A N 1
ATOM 1397 C CA . THR A 1 176 ? 17.961 3.715 -19.607 1.00 98.50 176 THR A CA 1
ATOM 1398 C C . THR A 1 176 ? 18.538 2.539 -20.397 1.00 98.50 176 THR A C 1
ATOM 1400 O O . THR A 1 176 ? 18.633 1.430 -19.874 1.00 98.50 176 THR A O 1
ATOM 1403 N N . ASP A 1 177 ? 19.008 2.788 -21.625 1.00 97.50 177 ASP A N 1
ATOM 1404 C CA . ASP A 1 177 ? 19.619 1.771 -22.504 1.00 97.50 177 ASP A CA 1
ATOM 1405 C C . ASP A 1 177 ? 20.764 0.984 -21.832 1.00 97.50 177 ASP A C 1
ATOM 1407 O O . ASP A 1 177 ? 20.960 -0.201 -22.096 1.00 97.50 177 ASP A O 1
ATOM 1411 N N . ASP A 1 178 ? 21.520 1.634 -20.940 1.00 97.06 178 ASP A N 1
ATOM 1412 C CA . ASP A 1 178 ? 22.615 1.024 -20.172 1.00 97.06 178 ASP A CA 1
ATOM 1413 C C . ASP A 1 178 ? 22.148 0.231 -18.935 1.00 97.06 178 ASP A C 1
ATOM 1415 O O . ASP A 1 178 ? 22.977 -0.316 -18.206 1.00 97.06 178 ASP A O 1
ATOM 1419 N N . SER A 1 179 ? 20.835 0.167 -18.687 1.00 97.25 179 SER A N 1
ATOM 1420 C CA . SER A 1 179 ? 20.199 -0.499 -17.543 1.00 97.25 179 SER A CA 1
ATOM 1421 C C . SER A 1 179 ? 20.607 0.047 -16.161 1.00 97.25 179 SER A C 1
ATOM 1423 O O . SER A 1 179 ? 20.290 -0.550 -15.133 1.00 97.25 179 SER A O 1
ATOM 1425 N N . THR A 1 180 ? 21.300 1.192 -16.080 1.00 97.75 180 THR A N 1
ATOM 1426 C CA . THR A 1 180 ? 21.826 1.688 -14.794 1.00 97.75 180 THR A CA 1
ATOM 1427 C C . THR A 1 180 ? 20.837 2.514 -13.987 1.00 97.75 180 THR A C 1
ATOM 1429 O O . THR A 1 180 ? 20.992 2.596 -12.770 1.00 97.75 180 THR A O 1
ATOM 1432 N N . ARG A 1 181 ? 19.829 3.130 -14.606 1.00 98.31 181 ARG A N 1
ATOM 1433 C CA . ARG A 1 181 ? 18.874 4.005 -13.909 1.00 98.31 181 ARG A CA 1
ATOM 1434 C C . ARG A 1 181 ? 17.520 4.047 -14.602 1.00 98.31 181 ARG A C 1
ATOM 1436 O O . ARG A 1 181 ? 17.407 3.663 -15.764 1.00 98.31 181 ARG A O 1
ATOM 1443 N N . THR A 1 182 ? 16.518 4.563 -13.908 1.00 98.75 182 THR A N 1
ATOM 1444 C CA . THR A 1 182 ? 15.236 4.897 -14.527 1.00 98.75 182 THR A CA 1
ATOM 1445 C C . THR A 1 182 ? 15.353 6.125 -15.431 1.00 98.75 182 THR A C 1
ATOM 1447 O O . THR A 1 182 ? 16.186 7.006 -15.201 1.00 98.75 182 THR A O 1
ATOM 1450 N N . VAL A 1 183 ? 14.502 6.207 -16.451 1.00 98.69 183 VAL A N 1
ATOM 1451 C CA . VAL A 1 183 ? 14.398 7.370 -17.339 1.00 98.69 183 VAL A CA 1
ATOM 1452 C C . VAL A 1 183 ? 13.903 8.606 -16.584 1.00 98.69 183 VAL A C 1
ATOM 1454 O O . VAL A 1 183 ? 13.187 8.506 -15.581 1.00 98.69 183 VAL A O 1
ATOM 1457 N N . GLU A 1 184 ? 14.281 9.781 -17.087 1.00 97.94 184 GLU A N 1
ATOM 1458 C CA . GLU A 1 184 ? 13.811 11.071 -16.579 1.00 97.94 184 GLU A CA 1
ATOM 1459 C C . GLU A 1 184 ? 12.274 11.140 -16.593 1.00 97.94 184 GLU A C 1
ATOM 1461 O O . GLU A 1 184 ? 11.625 10.648 -17.516 1.00 97.94 184 GLU A O 1
ATOM 1466 N N . GLY A 1 185 ? 11.690 11.719 -15.541 1.00 97.50 185 GLY A N 1
ATOM 1467 C CA . GLY A 1 185 ? 10.238 11.766 -15.349 1.00 97.50 185 GLY A CA 1
ATOM 1468 C C . GLY A 1 185 ? 9.625 10.537 -14.665 1.00 97.50 185 GLY A C 1
ATOM 1469 O O . GLY A 1 185 ? 8.416 10.531 -14.463 1.00 97.50 185 GLY A O 1
ATOM 1470 N N . SER A 1 186 ? 10.415 9.530 -14.270 1.00 98.50 186 SER A N 1
ATOM 1471 C CA . SER A 1 186 ? 9.950 8.465 -13.361 1.00 98.50 186 SER A CA 1
ATOM 1472 C C . SER A 1 186 ? 9.829 9.009 -11.930 1.00 98.50 186 SER A C 1
ATOM 1474 O O . SER A 1 186 ? 10.822 9.513 -11.405 1.00 98.50 186 SER A O 1
ATOM 1476 N N . ILE A 1 187 ? 8.638 8.943 -11.319 1.00 98.06 187 ILE A N 1
ATOM 1477 C CA . ILE A 1 187 ? 8.327 9.682 -10.070 1.00 98.06 187 ILE A CA 1
ATOM 1478 C C . ILE A 1 187 ? 8.106 8.836 -8.809 1.00 98.06 187 ILE A C 1
ATOM 1480 O O . ILE A 1 187 ? 8.171 9.391 -7.714 1.00 98.06 187 ILE A O 1
ATOM 1484 N N . MET A 1 188 ? 7.844 7.531 -8.935 1.00 97.88 188 MET A N 1
ATOM 1485 C CA . MET A 1 188 ? 7.557 6.673 -7.776 1.00 97.88 188 MET A CA 1
ATOM 1486 C C . MET A 1 188 ? 8.770 6.593 -6.837 1.00 97.88 188 MET A C 1
ATOM 1488 O O . MET A 1 188 ? 9.903 6.468 -7.294 1.00 97.88 188 MET A O 1
ATOM 1492 N N . GLY A 1 189 ? 8.537 6.681 -5.529 1.00 97.44 189 GLY A N 1
ATOM 1493 C CA . GLY A 1 189 ? 9.595 6.650 -4.517 1.00 97.44 189 GLY A CA 1
ATOM 1494 C C . GLY A 1 189 ? 9.489 5.455 -3.573 1.00 97.44 189 GLY A C 1
ATOM 1495 O O . GLY A 1 189 ? 9.083 4.367 -3.963 1.00 97.44 189 GLY A O 1
ATOM 1496 N N . PHE A 1 190 ? 9.892 5.676 -2.322 1.00 98.06 190 PHE A N 1
ATOM 1497 C CA . PHE A 1 190 ? 9.941 4.659 -1.270 1.00 98.06 190 PHE A CA 1
ATOM 1498 C C . PHE A 1 190 ? 8.554 4.120 -0.883 1.00 98.06 190 PHE A C 1
ATOM 1500 O O . PHE A 1 190 ? 7.654 4.930 -0.697 1.00 98.06 190 PHE A O 1
ATOM 1507 N N . ASP A 1 191 ? 8.402 2.802 -0.711 1.00 98.19 191 ASP A N 1
ATOM 1508 C CA . ASP A 1 191 ? 7.137 2.114 -0.395 1.00 98.19 191 ASP A CA 1
ATOM 1509 C C . ASP A 1 191 ? 5.974 2.563 -1.312 1.00 98.19 191 ASP A C 1
ATOM 1511 O O . ASP A 1 191 ? 5.031 3.220 -0.855 1.00 98.19 191 ASP A O 1
ATOM 1515 N N . PRO A 1 192 ? 6.070 2.290 -2.629 1.00 98.50 192 PRO A N 1
ATOM 1516 C CA . PRO A 1 192 ? 5.058 2.664 -3.604 1.00 98.50 192 PRO A CA 1
ATOM 1517 C C . PRO A 1 192 ? 3.796 1.804 -3.478 1.00 98.50 192 PRO A C 1
ATOM 1519 O O . PRO A 1 192 ? 3.873 0.582 -3.430 1.00 98.50 192 PRO A O 1
ATOM 1522 N N . ALA A 1 193 ? 2.636 2.445 -3.579 1.00 98.69 193 ALA A N 1
ATOM 1523 C CA . ALA A 1 193 ? 1.369 1.800 -3.902 1.00 98.69 193 ALA A CA 1
ATOM 1524 C C . ALA A 1 193 ? 0.650 2.540 -5.026 1.00 98.69 193 ALA A C 1
ATOM 1526 O O . ALA A 1 193 ? 0.832 3.748 -5.221 1.00 98.69 193 ALA A O 1
ATOM 1527 N N . VAL A 1 194 ? -0.189 1.813 -5.758 1.00 98.81 194 VAL A N 1
ATOM 1528 C CA . VAL A 1 194 ? -0.964 2.315 -6.886 1.00 98.81 194 VAL A CA 1
ATOM 1529 C C . VAL A 1 194 ? -2.428 1.893 -6.783 1.00 98.81 194 VAL A C 1
ATOM 1531 O O . VAL A 1 194 ? -2.779 0.746 -6.487 1.00 98.81 194 VAL A O 1
ATOM 1534 N N . TYR A 1 195 ? -3.305 2.854 -7.067 1.00 98.69 195 TYR A N 1
ATOM 1535 C CA . TYR A 1 195 ? -4.731 2.638 -7.260 1.00 98.69 195 TYR A CA 1
ATOM 1536 C C . TYR A 1 195 ? -5.094 2.782 -8.737 1.00 98.69 195 TYR A C 1
ATOM 1538 O O . TYR A 1 195 ? -4.714 3.764 -9.377 1.00 98.69 195 TYR A O 1
ATOM 1546 N N . ILE A 1 196 ? -5.865 1.826 -9.255 1.00 98.69 196 ILE A N 1
ATOM 1547 C CA . ILE A 1 196 ? -6.464 1.876 -10.590 1.00 98.69 196 ILE A CA 1
ATOM 1548 C C . ILE A 1 196 ? -7.955 2.156 -10.422 1.00 98.69 196 ILE A C 1
ATOM 1550 O O . ILE A 1 196 ? -8.699 1.337 -9.883 1.00 98.69 196 ILE A O 1
ATOM 1554 N N . GLU A 1 197 ? -8.393 3.323 -10.881 1.00 98.12 197 GLU A N 1
ATOM 1555 C CA . GLU A 1 197 ? -9.799 3.707 -10.916 1.00 98.12 197 GLU A CA 1
ATOM 1556 C C . GLU A 1 197 ? -10.362 3.434 -12.306 1.00 98.12 197 GLU A C 1
ATOM 1558 O O . GLU A 1 197 ? -10.001 4.126 -13.251 1.00 98.12 197 GLU A O 1
ATOM 1563 N N . TYR A 1 198 ? -11.240 2.445 -12.454 1.00 97.69 198 TYR A N 1
ATOM 1564 C CA . TYR A 1 198 ? -11.892 2.176 -13.737 1.00 97.69 198 TYR A CA 1
ATOM 1565 C C . TYR A 1 198 ? -12.948 3.240 -14.072 1.00 97.69 198 TYR A C 1
ATOM 1567 O O . TYR A 1 198 ? -13.680 3.698 -13.194 1.00 97.69 198 TYR A O 1
ATOM 1575 N N . ILE A 1 199 ? -12.992 3.645 -15.346 1.00 97.19 199 ILE A N 1
ATOM 1576 C CA . ILE A 1 199 ? -13.885 4.688 -15.864 1.00 97.19 199 ILE A CA 1
ATOM 1577 C C . ILE A 1 199 ? -14.967 4.059 -16.747 1.00 97.19 199 ILE A C 1
ATOM 1579 O O . ILE A 1 199 ? -14.717 3.596 -17.871 1.00 97.19 199 ILE A O 1
ATOM 1583 N N . ASP A 1 200 ? -16.185 4.089 -16.213 1.00 95.00 200 ASP A N 1
ATOM 1584 C CA . ASP A 1 200 ? -17.366 3.408 -16.748 1.00 95.00 200 ASP A CA 1
ATOM 1585 C C . ASP A 1 200 ? -18.359 4.372 -17.418 1.00 95.00 200 ASP A C 1
ATOM 1587 O O . ASP A 1 200 ? -19.165 3.941 -18.243 1.00 95.00 200 ASP A O 1
ATOM 1591 N N . ASP A 1 201 ? -18.300 5.662 -17.071 1.00 96.94 201 ASP A N 1
ATOM 1592 C CA . ASP A 1 201 ? -19.189 6.718 -17.568 1.00 96.94 201 ASP A CA 1
ATOM 1593 C C . ASP A 1 201 ? -18.756 7.184 -18.974 1.00 96.94 201 ASP A C 1
ATOM 1595 O O . ASP A 1 201 ? -17.649 7.708 -19.106 1.00 96.94 201 ASP A O 1
ATOM 1599 N N . PRO A 1 202 ? -19.590 7.025 -20.024 1.00 96.94 202 PRO A N 1
ATOM 1600 C CA . PRO A 1 202 ? -19.272 7.476 -21.382 1.00 96.94 202 PRO A CA 1
ATOM 1601 C C . PRO A 1 202 ? -19.053 8.986 -21.539 1.00 96.94 202 PRO A C 1
ATOM 1603 O O . PRO A 1 202 ? -18.477 9.400 -22.544 1.00 96.94 202 PRO A O 1
ATOM 1606 N N . GLU A 1 203 ? -19.517 9.806 -20.591 1.00 97.94 203 GLU A N 1
ATOM 1607 C CA . GLU A 1 203 ? -19.337 11.265 -20.621 1.00 97.94 203 GLU A CA 1
ATOM 1608 C C . GLU A 1 203 ? -18.014 11.715 -19.961 1.00 97.94 203 GLU A C 1
ATOM 1610 O O . GLU A 1 203 ? -17.634 12.886 -20.061 1.00 97.94 203 GLU A O 1
ATOM 1615 N N . ASP A 1 204 ? -17.285 10.806 -19.302 1.00 97.69 204 ASP A N 1
ATOM 1616 C CA . ASP A 1 204 ? -15.979 11.092 -18.705 1.00 97.69 204 ASP A CA 1
ATOM 1617 C C . ASP A 1 204 ? -14.880 11.183 -19.797 1.00 97.69 204 ASP A C 1
ATOM 1619 O O . ASP A 1 204 ? -14.778 10.304 -20.658 1.00 97.69 204 ASP A O 1
ATOM 1623 N N . PRO A 1 205 ? -14.009 12.215 -19.788 1.00 96.25 205 PRO A N 1
ATOM 1624 C CA . PRO A 1 205 ? -12.986 12.405 -20.824 1.00 96.25 205 PRO A CA 1
ATOM 1625 C C . PRO A 1 205 ? -11.926 11.291 -20.896 1.00 96.25 205 PRO A C 1
ATOM 1627 O O . PRO A 1 205 ? -11.270 11.149 -21.930 1.00 96.25 205 PRO A O 1
ATOM 1630 N N . ASP A 1 206 ? -11.745 10.510 -19.830 1.00 96.31 206 ASP A N 1
ATOM 1631 C CA . ASP A 1 206 ? -10.849 9.353 -19.770 1.00 96.31 206 ASP A CA 1
ATOM 1632 C C . ASP A 1 206 ? -11.577 8.030 -20.137 1.00 96.31 206 ASP A C 1
ATOM 1634 O O . ASP A 1 206 ? -10.949 6.968 -20.118 1.00 96.31 206 ASP A O 1
ATOM 1638 N N . TYR A 1 207 ? -12.865 8.049 -20.528 1.00 96.88 207 TYR A N 1
ATOM 1639 C CA . TYR A 1 207 ? -13.658 6.843 -20.838 1.00 96.88 207 TYR A CA 1
ATOM 1640 C C . TYR A 1 207 ? -13.013 5.926 -21.882 1.00 96.88 207 TYR A C 1
ATOM 1642 O O . TYR A 1 207 ? -12.943 4.719 -21.667 1.00 96.88 207 TYR A O 1
ATOM 1650 N N . GLU A 1 208 ? -12.502 6.473 -22.987 1.00 95.38 208 GLU A N 1
ATOM 1651 C CA . GLU A 1 208 ? -11.852 5.688 -24.051 1.00 95.38 208 GLU A CA 1
ATOM 1652 C C . GLU A 1 208 ? -10.526 5.048 -23.591 1.00 95.38 208 GLU A C 1
ATOM 1654 O O . GLU A 1 208 ? -10.111 4.017 -24.121 1.00 95.38 208 GLU A O 1
ATOM 1659 N N . ILE A 1 209 ? -9.868 5.625 -22.577 1.00 96.44 209 ILE A N 1
ATOM 1660 C CA . ILE A 1 209 ? -8.691 5.033 -21.918 1.00 96.44 209 ILE A CA 1
ATOM 1661 C C . ILE A 1 209 ? -9.144 3.947 -20.928 1.00 96.44 209 ILE A C 1
ATOM 1663 O O . ILE A 1 209 ? -8.513 2.894 -20.817 1.00 96.44 209 ILE A O 1
ATOM 1667 N N . GLY A 1 210 ? -10.269 4.186 -20.249 1.00 97.06 210 GLY A N 1
ATOM 1668 C CA . GLY A 1 210 ? -10.989 3.233 -19.408 1.00 97.06 210 GLY A CA 1
ATOM 1669 C C . GLY A 1 210 ? -10.545 3.165 -17.952 1.00 97.06 210 GLY A C 1
ATOM 1670 O O . GLY A 1 210 ? -11.150 2.413 -17.192 1.00 97.06 210 GLY A O 1
ATOM 1671 N N . PHE A 1 211 ? -9.531 3.932 -17.550 1.00 98.38 211 PHE A N 1
ATOM 1672 C CA . PHE A 1 211 ? -9.089 4.037 -16.160 1.00 98.38 211 PHE A CA 1
ATOM 1673 C C . PHE A 1 211 ? -8.314 5.340 -15.898 1.00 98.38 211 PHE A C 1
ATOM 1675 O O . PHE A 1 211 ? -7.766 5.941 -16.827 1.00 98.38 211 PHE A O 1
ATOM 1682 N N . ARG A 1 212 ? -8.203 5.730 -14.626 1.00 98.44 212 ARG A N 1
ATOM 1683 C CA . ARG A 1 212 ? -7.183 6.636 -14.072 1.00 98.44 212 ARG A CA 1
ATOM 1684 C C . ARG A 1 212 ? -6.268 5.854 -13.135 1.00 98.44 212 ARG A C 1
ATOM 1686 O O . ARG A 1 212 ? -6.658 4.811 -12.611 1.00 98.44 212 ARG A O 1
ATOM 1693 N N . ALA A 1 213 ? -5.053 6.346 -12.926 1.00 98.75 213 ALA A N 1
ATOM 1694 C CA . ALA A 1 213 ? -4.078 5.717 -12.044 1.00 98.75 213 ALA A CA 1
ATOM 1695 C C . ALA A 1 213 ? -3.515 6.735 -11.052 1.00 98.75 213 ALA A C 1
ATOM 1697 O O . ALA A 1 213 ? -3.171 7.851 -11.438 1.00 98.75 213 ALA A O 1
ATOM 1698 N N . TYR A 1 214 ? -3.393 6.340 -9.790 1.00 98.88 214 TYR A N 1
ATOM 1699 C CA . TYR A 1 214 ? -2.909 7.193 -8.707 1.00 98.88 214 TYR A CA 1
ATOM 1700 C C . TYR A 1 214 ? -1.783 6.486 -7.966 1.00 98.88 214 TYR A C 1
ATOM 1702 O O . TYR A 1 214 ? -1.945 5.331 -7.585 1.00 98.88 214 TYR A O 1
ATOM 1710 N N . GLY A 1 215 ? -0.652 7.164 -7.787 1.00 98.75 215 GLY A N 1
ATOM 1711 C CA . GLY A 1 215 ? 0.503 6.665 -7.047 1.00 98.75 215 GLY A CA 1
ATOM 1712 C C . GLY A 1 215 ? 0.614 7.323 -5.677 1.00 98.75 215 GLY A C 1
ATOM 1713 O O . GLY A 1 215 ? 0.373 8.523 -5.547 1.00 98.75 215 GLY A O 1
ATOM 1714 N N . TYR A 1 216 ? 1.027 6.544 -4.682 1.00 98.81 216 TYR A N 1
ATOM 1715 C CA . TYR A 1 216 ? 1.239 6.938 -3.288 1.00 98.81 216 TYR A CA 1
ATOM 1716 C C . TYR A 1 216 ? 2.593 6.391 -2.852 1.00 98.81 216 TYR A C 1
ATOM 1718 O O . TYR A 1 216 ? 2.906 5.246 -3.166 1.00 98.81 216 TYR A O 1
ATOM 1726 N N . TRP A 1 217 ? 3.419 7.187 -2.180 1.00 98.75 217 TRP A N 1
ATOM 1727 C CA . TRP A 1 217 ? 4.734 6.741 -1.711 1.00 98.75 217 TRP A CA 1
ATOM 1728 C C . TRP A 1 217 ? 5.262 7.647 -0.594 1.00 98.75 217 TRP A C 1
ATOM 1730 O O . TRP A 1 217 ? 4.760 8.751 -0.369 1.00 98.75 217 TRP A O 1
ATOM 1740 N N . GLY A 1 218 ? 6.312 7.211 0.095 1.00 98.00 218 GLY A N 1
ATOM 1741 C CA . GLY A 1 218 ? 7.099 8.058 0.982 1.00 98.00 218 GLY A CA 1
ATOM 1742 C C . GLY A 1 218 ? 7.594 7.382 2.257 1.00 98.00 218 GLY A C 1
ATOM 1743 O O . GLY A 1 218 ? 7.047 6.393 2.729 1.00 98.00 218 GLY A O 1
ATOM 1744 N N . PHE A 1 219 ? 8.631 7.983 2.840 1.00 97.75 219 PHE A N 1
ATOM 1745 C CA . PHE A 1 219 ? 9.204 7.608 4.131 1.00 97.75 219 PHE A CA 1
ATOM 1746 C C . PHE A 1 219 ? 9.437 8.879 4.948 1.00 97.75 219 PHE A C 1
ATOM 1748 O O . PHE A 1 219 ? 10.159 9.778 4.507 1.00 97.75 219 PHE A O 1
ATOM 1755 N N . GLN A 1 220 ? 8.800 8.979 6.117 1.00 97.62 220 GLN A N 1
ATOM 1756 C CA . GLN A 1 220 ? 8.794 10.159 6.996 1.00 97.62 220 GLN A CA 1
ATOM 1757 C C . GLN A 1 220 ? 8.365 11.476 6.310 1.00 97.62 220 GLN A C 1
ATOM 1759 O O . GLN A 1 220 ? 8.705 12.565 6.777 1.00 97.62 220 GLN A O 1
ATOM 1764 N N . ARG A 1 221 ? 7.660 11.357 5.181 1.00 97.75 221 ARG A N 1
ATOM 1765 C CA . ARG A 1 221 ? 7.098 12.413 4.329 1.00 97.75 221 ARG A CA 1
ATOM 1766 C C . ARG A 1 221 ? 6.190 11.715 3.323 1.00 97.75 221 ARG A C 1
ATOM 1768 O O . ARG A 1 221 ? 6.686 10.879 2.572 1.00 97.75 221 ARG A O 1
ATOM 1775 N N . SER A 1 222 ? 4.901 12.025 3.318 1.00 98.25 222 SER A N 1
ATOM 1776 C CA . SER A 1 222 ? 3.928 11.390 2.423 1.00 98.25 222 SER A CA 1
ATOM 1777 C C . SER A 1 222 ? 3.810 12.137 1.089 1.00 98.25 222 SER A C 1
ATOM 1779 O O . SER A 1 222 ? 3.831 13.372 1.052 1.00 98.25 222 SER A O 1
ATOM 1781 N N . LEU A 1 223 ? 3.703 11.392 -0.011 1.00 98.69 223 LEU A N 1
ATOM 1782 C CA . LEU A 1 223 ? 3.615 11.901 -1.381 1.00 98.69 223 LEU A CA 1
ATOM 1783 C C . LEU A 1 223 ? 2.515 11.152 -2.145 1.00 98.69 223 LEU A C 1
ATOM 1785 O O . LEU A 1 223 ? 2.334 9.948 -1.954 1.00 98.69 223 LEU A O 1
ATOM 1789 N N . ALA A 1 224 ? 1.804 11.857 -3.025 1.00 98.75 224 ALA A N 1
ATOM 1790 C CA . ALA A 1 224 ? 0.869 11.242 -3.967 1.00 98.75 224 ALA A CA 1
ATOM 1791 C C . ALA A 1 224 ? 0.797 12.004 -5.296 1.00 98.75 224 ALA A C 1
ATOM 1793 O O . ALA A 1 224 ? 1.132 13.187 -5.366 1.00 98.75 224 ALA A O 1
ATOM 1794 N N . ALA A 1 225 ? 0.351 11.336 -6.359 1.00 98.62 225 ALA A N 1
ATOM 1795 C CA . ALA A 1 225 ? 0.146 11.940 -7.675 1.00 98.62 225 ALA A CA 1
ATOM 1796 C C . ALA A 1 225 ? -0.849 11.142 -8.530 1.00 98.62 225 ALA A C 1
ATOM 1798 O O . ALA A 1 225 ? -0.995 9.934 -8.361 1.00 98.62 225 ALA A O 1
ATOM 1799 N N . GLU A 1 226 ? -1.466 11.796 -9.516 1.00 98.69 226 GLU A N 1
ATOM 1800 C CA . GLU A 1 226 ? -2.086 11.091 -10.644 1.00 98.69 226 GLU A CA 1
ATOM 1801 C C . GLU A 1 226 ? -1.006 10.732 -11.682 1.00 98.69 226 GLU A C 1
ATOM 1803 O O . GLU A 1 226 ? -0.188 11.578 -12.064 1.00 98.69 226 GLU A O 1
ATOM 1808 N N . LEU A 1 227 ? -0.989 9.477 -12.126 1.00 98.81 227 LEU A N 1
ATOM 1809 C CA . LEU A 1 227 ? -0.016 8.920 -13.067 1.00 98.81 227 LEU A CA 1
ATOM 1810 C C . LEU A 1 227 ? -0.512 9.050 -14.516 1.00 98.81 227 LEU A C 1
ATOM 1812 O O . LEU A 1 227 ? -1.709 8.959 -14.793 1.00 98.81 227 LEU A O 1
ATOM 1816 N N . ASP A 1 228 ? 0.408 9.212 -15.468 1.00 98.56 228 ASP A N 1
ATOM 1817 C CA . ASP A 1 228 ? 0.089 9.126 -16.896 1.00 98.56 228 ASP A CA 1
ATOM 1818 C C . ASP A 1 228 ? -0.278 7.674 -17.251 1.00 98.56 228 ASP A C 1
ATOM 1820 O O . ASP A 1 228 ? 0.569 6.777 -17.202 1.00 98.56 228 ASP A O 1
ATOM 1824 N N . GLN A 1 229 ? -1.531 7.449 -17.661 1.00 97.38 229 GLN A N 1
ATOM 1825 C CA . GLN A 1 229 ? -2.080 6.135 -18.033 1.00 97.38 229 GLN A CA 1
ATOM 1826 C C . GLN A 1 229 ? -1.305 5.436 -19.173 1.00 97.38 229 GLN A C 1
ATOM 1828 O O . GLN A 1 229 ? -1.488 4.237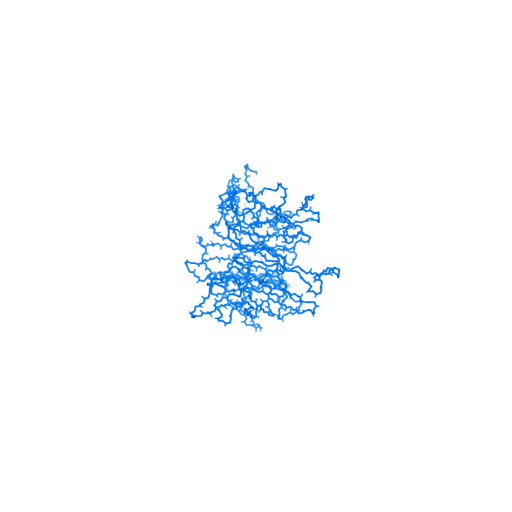 -19.415 1.00 97.38 229 GLN A O 1
ATOM 1833 N N . LYS A 1 230 ? -0.466 6.172 -19.915 1.00 96.31 230 LYS A N 1
ATOM 1834 C CA . LYS A 1 230 ? 0.381 5.645 -20.998 1.00 96.31 230 LYS A CA 1
ATOM 1835 C C . LYS A 1 230 ? 1.701 5.079 -20.492 1.00 96.31 230 LYS A C 1
ATOM 1837 O O . LYS A 1 230 ? 2.227 4.159 -21.114 1.00 96.31 230 LYS A O 1
ATOM 1842 N N . THR A 1 231 ? 2.253 5.640 -19.417 1.00 98.06 231 THR A N 1
ATOM 1843 C CA . THR A 1 231 ? 3.578 5.268 -18.896 1.00 98.06 231 THR A CA 1
ATOM 1844 C C . THR A 1 231 ? 3.473 4.417 -17.638 1.00 98.06 231 THR A C 1
ATOM 1846 O O . THR A 1 231 ? 4.255 3.486 -17.476 1.00 98.06 231 THR A O 1
ATOM 1849 N N . MET A 1 232 ? 2.504 4.709 -16.764 1.00 98.62 232 MET A N 1
ATOM 1850 C CA . MET A 1 232 ? 2.353 4.142 -15.418 1.00 98.62 232 MET A CA 1
ATOM 1851 C C . MET A 1 232 ? 3.533 4.417 -14.462 1.00 98.62 232 MET A C 1
ATOM 1853 O O . MET A 1 232 ? 3.550 3.900 -13.349 1.00 98.62 232 MET A O 1
ATOM 1857 N N . TYR A 1 233 ? 4.499 5.256 -14.855 1.00 98.50 233 TYR A N 1
ATOM 1858 C CA . TYR A 1 233 ? 5.663 5.633 -14.035 1.00 98.50 233 TYR A CA 1
ATOM 1859 C C . TYR A 1 233 ? 5.903 7.145 -13.940 1.00 98.50 233 TYR A C 1
ATOM 1861 O O . TYR A 1 233 ? 6.688 7.578 -13.094 1.00 98.50 233 TYR A O 1
ATOM 1869 N N . SER A 1 234 ? 5.268 7.944 -14.804 1.00 98.69 234 SER A N 1
ATOM 1870 C CA . SER A 1 234 ? 5.397 9.403 -14.829 1.00 98.69 234 SER A CA 1
ATOM 1871 C C . SER A 1 234 ? 4.120 10.098 -14.374 1.00 98.69 234 SER A C 1
ATOM 1873 O O . SER A 1 234 ? 3.031 9.534 -14.424 1.00 98.69 234 SER A O 1
ATOM 1875 N N . LEU A 1 235 ? 4.266 11.357 -13.975 1.00 98.56 235 LEU A N 1
ATOM 1876 C CA . LEU A 1 235 ? 3.173 12.265 -13.632 1.00 98.56 235 LEU A CA 1
ATOM 1877 C C . LEU A 1 235 ? 2.213 12.476 -14.819 1.00 98.56 235 LEU A C 1
ATOM 1879 O O . LEU A 1 235 ? 2.680 12.619 -15.955 1.00 98.56 235 LEU A O 1
ATOM 1883 N N . LYS A 1 236 ? 0.897 12.537 -14.574 1.00 98.31 236 LYS A N 1
ATOM 1884 C CA . LYS A 1 236 ? -0.092 12.887 -15.609 1.00 98.31 236 LYS A CA 1
ATOM 1885 C C . LYS A 1 236 ? 0.184 14.307 -16.141 1.00 98.31 236 LYS A C 1
ATOM 1887 O O . LYS A 1 236 ? 0.383 15.229 -15.352 1.00 98.31 236 LYS A O 1
ATOM 1892 N N . PRO A 1 237 ? 0.197 14.540 -17.467 1.00 97.25 237 PRO A N 1
ATOM 1893 C CA . PRO A 1 237 ? 0.458 15.871 -18.010 1.00 97.25 237 PRO A CA 1
ATOM 1894 C C . PRO A 1 237 ? -0.511 16.934 -17.471 1.00 97.25 237 PRO A C 1
ATOM 1896 O O . PRO A 1 237 ? -1.724 16.814 -17.629 1.00 97.25 237 PRO A O 1
ATOM 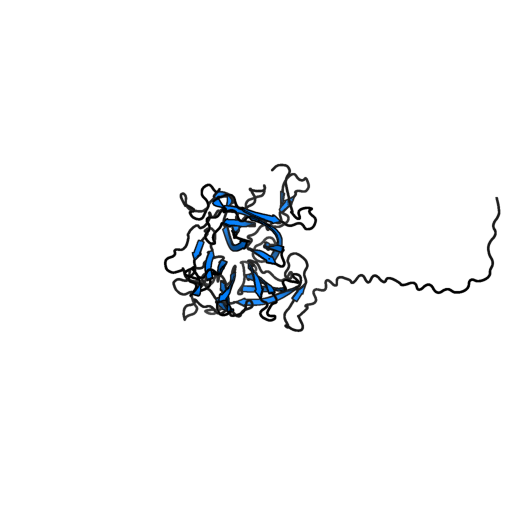1899 N N . GLY A 1 238 ? 0.035 17.997 -16.874 1.00 96.62 238 GLY A N 1
ATOM 1900 C CA . GLY A 1 238 ? -0.743 19.096 -16.292 1.00 96.62 238 GLY A CA 1
ATOM 1901 C C . GLY A 1 238 ? -1.131 18.920 -14.819 1.00 96.62 238 GLY A C 1
ATOM 1902 O O . GLY A 1 238 ? -1.794 19.806 -14.287 1.00 96.62 238 GLY A O 1
ATOM 1903 N N . THR A 1 239 ? -0.717 17.832 -14.161 1.00 97.44 239 THR A N 1
ATOM 1904 C CA . THR A 1 239 ? -0.820 17.669 -12.700 1.00 97.44 239 THR A CA 1
ATOM 1905 C C . THR A 1 239 ? 0.526 17.948 -12.016 1.00 97.44 239 THR A C 1
ATOM 1907 O O . THR A 1 239 ? 1.536 18.193 -12.680 1.00 97.44 239 THR A O 1
ATOM 1910 N N . GLU A 1 240 ? 0.539 17.944 -10.682 1.00 97.38 240 GLU A N 1
ATOM 1911 C CA . GLU A 1 240 ? 1.730 18.112 -9.840 1.00 97.38 240 GLU A CA 1
ATOM 1912 C C . GLU A 1 240 ? 1.790 16.992 -8.789 1.00 97.38 240 GLU A C 1
ATOM 1914 O O . GLU A 1 240 ? 0.768 16.389 -8.453 1.00 97.38 240 GLU A O 1
ATOM 1919 N N . VAL A 1 241 ? 2.986 16.696 -8.267 1.00 98.38 241 VAL A N 1
ATOM 1920 C CA . VAL A 1 241 ? 3.134 15.793 -7.115 1.00 98.38 241 VAL A CA 1
ATOM 1921 C C . VAL A 1 241 ? 2.659 16.521 -5.861 1.00 98.38 241 VAL A C 1
ATOM 1923 O O . VAL A 1 241 ? 3.165 17.596 -5.538 1.00 98.38 241 VAL A O 1
ATOM 1926 N N . ILE A 1 242 ? 1.726 15.915 -5.132 1.00 98.19 242 ILE A N 1
ATOM 1927 C CA . ILE A 1 242 ? 1.237 16.423 -3.854 1.00 98.19 242 ILE A CA 1
ATOM 1928 C C . ILE A 1 242 ? 2.278 16.095 -2.781 1.00 98.19 242 ILE A C 1
ATOM 1930 O O . ILE A 1 242 ? 2.474 14.934 -2.421 1.00 98.19 242 ILE A O 1
ATOM 1934 N N . ASP A 1 243 ? 2.961 17.128 -2.291 1.00 97.00 243 ASP A N 1
ATOM 1935 C CA . ASP A 1 243 ? 3.961 17.041 -1.226 1.00 97.00 243 ASP A CA 1
ATOM 1936 C C . ASP A 1 243 ? 3.325 17.220 0.157 1.00 97.00 243 ASP A C 1
ATOM 1938 O O . ASP A 1 243 ? 2.598 18.187 0.368 1.00 97.00 243 ASP A O 1
ATOM 1942 N N . ARG A 1 244 ? 3.650 16.325 1.102 1.00 96.44 244 ARG A N 1
ATOM 1943 C CA . ARG A 1 244 ? 3.051 16.246 2.452 1.00 96.44 244 ARG A CA 1
ATOM 1944 C C . ARG A 1 244 ? 1.546 16.031 2.378 1.00 96.44 244 ARG A C 1
ATOM 1946 O O . ARG A 1 244 ? 0.745 16.809 2.882 1.00 96.44 244 ARG A O 1
ATOM 1953 N N . PHE A 1 245 ? 1.183 14.943 1.713 1.00 97.38 245 PHE A N 1
ATOM 1954 C CA . PHE A 1 245 ? -0.198 14.577 1.418 1.00 97.38 245 PHE A CA 1
ATOM 1955 C C . PHE A 1 245 ? -1.062 14.394 2.689 1.00 97.38 245 PHE A C 1
ATOM 1957 O O . PHE A 1 245 ? -2.209 14.834 2.718 1.00 97.38 245 PHE A O 1
ATOM 1964 N N . ILE A 1 246 ? -0.477 13.836 3.757 1.00 98.00 246 ILE A N 1
ATOM 1965 C CA . ILE A 1 246 ? -0.950 13.857 5.160 1.00 98.00 246 ILE A CA 1
ATOM 1966 C C . ILE A 1 246 ? 0.237 14.070 6.128 1.00 98.00 246 ILE A C 1
ATOM 1968 O O . ILE A 1 246 ? 1.372 13.750 5.755 1.00 98.00 246 ILE A O 1
ATOM 1972 N N . PRO A 1 247 ? 0.010 14.546 7.371 1.00 98.00 247 PRO A N 1
ATOM 1973 C CA . PRO A 1 247 ? 1.076 14.793 8.346 1.00 98.00 247 PRO A CA 1
ATOM 1974 C C . PRO A 1 247 ? 1.941 13.563 8.645 1.00 98.00 247 PRO A C 1
ATOM 1976 O O . PRO A 1 247 ? 1.436 12.526 9.093 1.00 98.00 247 PRO A O 1
ATOM 1979 N N . ALA A 1 248 ? 3.255 13.692 8.439 1.00 98.19 248 ALA A N 1
ATOM 1980 C CA . ALA A 1 248 ? 4.240 12.724 8.915 1.00 98.19 248 ALA A CA 1
ATOM 1981 C C . ALA A 1 248 ? 4.732 13.092 10.323 1.00 98.19 248 ALA A C 1
ATOM 1983 O O . ALA A 1 248 ? 4.830 14.273 10.657 1.00 98.19 248 ALA A O 1
ATOM 1984 N N . SER A 1 249 ? 5.108 12.094 11.130 1.00 97.75 249 SER A N 1
ATOM 1985 C CA . SER A 1 249 ? 5.526 12.298 12.531 1.00 97.75 249 SER A CA 1
ATOM 1986 C C . SER A 1 249 ? 6.875 11.644 12.865 1.00 97.75 249 SER A C 1
ATOM 1988 O O . SER A 1 249 ? 7.316 10.727 12.170 1.00 97.75 249 SER A O 1
ATOM 1990 N N . ASN A 1 250 ? 7.553 12.090 13.935 1.00 97.25 250 ASN A N 1
ATOM 1991 C CA . ASN A 1 250 ? 8.703 11.363 14.513 1.00 97.25 250 ASN A CA 1
ATOM 1992 C C . ASN A 1 250 ? 8.272 10.398 15.638 1.00 97.25 250 ASN A C 1
ATOM 1994 O O . ASN A 1 250 ? 8.982 9.439 15.947 1.00 97.25 250 ASN A O 1
ATOM 1998 N N . SER A 1 251 ? 7.132 10.675 16.274 1.00 97.38 251 SER A N 1
ATOM 1999 C CA . SER A 1 251 ? 6.451 9.828 17.260 1.00 97.38 251 SER A CA 1
ATOM 2000 C C . SER A 1 251 ? 4.963 10.209 17.325 1.00 97.38 251 SER A C 1
ATOM 2002 O O . SER A 1 251 ? 4.561 11.161 16.664 1.00 97.38 251 SER A O 1
ATOM 2004 N N . TYR A 1 252 ? 4.131 9.475 18.069 1.00 97.38 252 TYR A N 1
ATOM 2005 C CA . TYR A 1 252 ? 2.699 9.783 18.183 1.00 97.38 252 TYR A CA 1
ATOM 2006 C C . TYR A 1 252 ? 2.468 11.233 18.649 1.00 97.38 252 TYR A C 1
ATOM 2008 O O . TYR A 1 252 ? 2.899 11.592 19.746 1.00 97.38 252 TYR A O 1
ATOM 2016 N N . GLY A 1 253 ? 1.786 12.038 17.828 1.00 96.50 253 GLY A N 1
ATOM 2017 C CA . GLY A 1 253 ? 1.493 13.450 18.106 1.00 96.50 253 GLY A CA 1
ATOM 2018 C C . GLY A 1 253 ? 2.703 14.392 18.041 1.00 96.50 253 GLY A C 1
ATOM 2019 O O . GLY A 1 253 ? 2.662 15.482 18.599 1.00 96.50 253 GLY A O 1
ATOM 2020 N N . ASP A 1 254 ? 3.797 13.976 17.398 1.00 97.31 254 ASP A N 1
ATOM 2021 C CA . ASP A 1 254 ? 4.976 14.814 17.146 1.00 97.31 254 ASP A CA 1
ATOM 2022 C C . ASP A 1 254 ? 5.185 14.963 15.635 1.00 97.31 254 ASP A C 1
ATOM 2024 O O . ASP A 1 254 ? 5.972 14.223 15.028 1.00 97.31 254 ASP A O 1
ATOM 2028 N N . ILE A 1 255 ? 4.432 15.889 15.026 1.00 97.94 255 ILE A N 1
ATOM 2029 C CA . ILE A 1 255 ? 4.515 16.196 13.593 1.00 97.94 255 ILE A CA 1
ATOM 2030 C C . ILE A 1 255 ? 5.951 16.586 13.230 1.00 97.94 255 ILE A C 1
ATOM 2032 O O . ILE A 1 255 ? 6.567 17.485 13.800 1.00 97.94 255 ILE A O 1
ATOM 2036 N N . ARG A 1 256 ? 6.481 15.882 12.234 1.00 97.75 256 ARG A N 1
ATOM 2037 C CA . ARG A 1 256 ? 7.848 16.007 11.732 1.00 97.75 256 ARG A CA 1
ATOM 2038 C C . ARG A 1 256 ? 8.012 17.131 10.715 1.00 97.75 256 ARG A C 1
ATOM 2040 O O . ARG A 1 256 ? 9.119 17.645 10.532 1.00 97.75 256 ARG A O 1
ATOM 2047 N N . ASP A 1 257 ? 6.945 17.427 9.987 1.00 97.44 257 ASP A N 1
ATOM 2048 C CA . ASP A 1 257 ? 6.975 18.359 8.873 1.00 97.44 257 ASP A CA 1
ATOM 2049 C C . ASP A 1 257 ? 7.246 19.810 9.320 1.00 97.44 257 ASP A C 1
ATOM 2051 O O . ASP A 1 257 ? 6.998 20.162 10.474 1.00 97.44 257 ASP A O 1
ATOM 2055 N N . PRO A 1 258 ? 7.795 20.670 8.437 1.00 97.31 258 PRO A N 1
ATOM 2056 C CA . PRO A 1 258 ? 8.178 22.031 8.801 1.00 97.31 258 PRO A CA 1
ATOM 2057 C C . PRO A 1 258 ? 7.025 22.838 9.411 1.00 97.31 258 PRO A C 1
ATOM 2059 O O . PRO A 1 258 ? 5.895 22.784 8.922 1.00 97.31 258 PRO A O 1
ATOM 2062 N N . GLU A 1 259 ? 7.328 23.640 10.434 1.00 95.62 259 GLU A N 1
ATOM 2063 C CA . GLU A 1 259 ? 6.361 24.540 11.070 1.00 95.62 259 GLU A CA 1
ATOM 2064 C C . GLU A 1 259 ? 5.667 25.432 10.022 1.00 95.62 259 GLU A C 1
ATOM 2066 O O . GLU A 1 259 ? 6.318 26.043 9.173 1.00 95.62 259 GLU A O 1
ATOM 2071 N N . GLY A 1 260 ? 4.332 25.486 10.069 1.00 95.00 260 GLY A N 1
ATOM 2072 C CA . GLY A 1 260 ? 3.516 26.208 9.088 1.00 95.00 260 GLY A CA 1
ATOM 2073 C C . GLY A 1 260 ? 3.187 25.433 7.804 1.00 95.00 260 GLY A C 1
ATOM 2074 O O . GLY A 1 260 ? 2.571 26.010 6.909 1.00 95.00 260 GLY A O 1
ATOM 2075 N N . THR A 1 261 ? 3.550 24.148 7.701 1.00 97.12 261 THR A N 1
ATOM 2076 C CA . THR A 1 261 ? 3.032 23.251 6.649 1.00 97.12 261 THR A CA 1
ATOM 2077 C C . THR A 1 261 ? 1.502 23.210 6.683 1.00 97.12 261 THR A C 1
ATOM 2079 O O . THR A 1 261 ? 0.900 23.068 7.746 1.00 97.12 261 THR A O 1
ATOM 2082 N N . THR A 1 262 ? 0.873 23.300 5.510 1.00 95.88 262 THR A N 1
ATOM 2083 C CA . THR A 1 262 ? -0.572 23.133 5.323 1.00 95.88 262 THR A CA 1
ATOM 2084 C C . THR A 1 262 ? -0.881 21.803 4.638 1.00 95.88 262 THR A C 1
ATOM 2086 O O . THR A 1 262 ? -0.109 21.338 3.804 1.00 95.88 262 THR A O 1
ATOM 2089 N N . TYR A 1 263 ? -2.034 21.214 4.965 1.00 97.31 263 TYR A N 1
ATOM 2090 C CA . TYR A 1 263 ? -2.473 19.912 4.453 1.00 97.31 263 TYR A CA 1
ATOM 2091 C C . TYR A 1 263 ? -3.797 20.067 3.686 1.00 97.31 263 TYR A C 1
ATOM 2093 O O . TYR A 1 263 ? -4.861 19.807 4.243 1.00 97.31 263 TYR A O 1
ATOM 2101 N N . PRO A 1 264 ? -3.775 20.532 2.421 1.00 96.00 264 PRO A N 1
ATOM 2102 C CA . PRO A 1 264 ? -4.996 20.785 1.646 1.00 96.00 264 PRO A CA 1
ATOM 2103 C C . PRO A 1 264 ? -5.789 19.508 1.315 1.00 96.00 264 PRO A C 1
ATOM 2105 O O . PRO A 1 264 ? -6.957 19.588 0.949 1.00 96.00 264 PRO A O 1
ATOM 2108 N N . ASN A 1 265 ? -5.166 18.336 1.462 1.00 97.38 265 ASN A N 1
ATOM 2109 C CA . ASN A 1 265 ? -5.777 17.022 1.280 1.00 97.38 265 ASN A CA 1
ATOM 2110 C C . ASN A 1 265 ? -6.222 16.387 2.612 1.00 97.38 265 ASN A C 1
ATOM 2112 O O . ASN A 1 265 ? -6.447 15.185 2.668 1.00 97.38 265 ASN A O 1
ATOM 2116 N N . VAL A 1 266 ? -6.385 17.170 3.678 1.00 98.25 266 VAL A N 1
ATOM 2117 C CA . VAL A 1 266 ? -7.027 16.764 4.940 1.00 98.25 266 VAL A CA 1
ATOM 2118 C C . VAL A 1 266 ? -8.280 17.624 5.137 1.00 98.25 266 VAL A C 1
ATOM 2120 O O . VAL A 1 266 ? -8.280 18.796 4.761 1.00 98.25 266 VAL A O 1
ATOM 2123 N N . TYR A 1 267 ? -9.367 17.058 5.673 1.00 97.50 267 TYR A N 1
ATOM 2124 C CA . TYR A 1 267 ? -10.586 17.839 5.929 1.00 97.50 267 TYR A CA 1
ATOM 2125 C C . TYR A 1 267 ? -10.329 18.962 6.951 1.00 97.50 267 TYR A C 1
ATOM 2127 O O . TYR A 1 267 ? -9.604 18.790 7.930 1.00 97.50 267 TYR A O 1
ATOM 2135 N N . GLU A 1 268 ? -10.942 20.128 6.731 1.00 95.00 268 GLU A N 1
ATOM 2136 C CA . GLU A 1 268 ? -10.801 21.274 7.634 1.00 95.00 268 GLU A CA 1
ATOM 2137 C C . GLU A 1 268 ? -11.321 20.934 9.042 1.00 95.00 268 GLU A C 1
ATOM 2139 O O . GLU A 1 268 ? -12.440 20.449 9.206 1.00 95.00 268 GLU A O 1
ATOM 2144 N N . GLY A 1 269 ? -10.505 21.211 10.063 1.00 93.69 269 GLY A N 1
ATOM 2145 C CA . GLY A 1 269 ? -10.838 20.946 11.465 1.00 93.69 269 GLY A CA 1
ATOM 2146 C C . GLY A 1 269 ? -10.506 19.534 11.963 1.00 93.69 269 GLY A C 1
ATOM 2147 O O . GLY A 1 269 ? -10.738 19.260 13.140 1.00 93.69 269 GLY A O 1
ATOM 2148 N N . GLU A 1 270 ? -9.947 18.660 11.121 1.00 96.12 270 GLU A N 1
ATOM 2149 C CA . GLU A 1 270 ? -9.372 17.388 11.570 1.00 96.12 270 GLU A CA 1
ATOM 2150 C C . GLU A 1 270 ? -8.147 17.589 12.471 1.00 96.12 270 GLU A C 1
ATOM 2152 O O . GLU A 1 270 ? -7.383 18.547 12.327 1.00 96.12 270 GLU A O 1
ATOM 2157 N N . ASP A 1 271 ? -7.935 16.634 13.376 1.00 96.06 271 ASP A N 1
ATOM 2158 C CA . ASP A 1 271 ? -6.729 16.571 14.191 1.00 96.06 271 ASP A CA 1
ATOM 2159 C C . ASP A 1 271 ? -5.550 16.047 13.354 1.00 96.06 271 ASP A C 1
ATOM 2161 O O . ASP A 1 271 ? -5.507 14.879 12.960 1.00 96.06 271 ASP A O 1
ATOM 2165 N N . LEU A 1 272 ? -4.583 16.922 13.075 1.00 97.38 272 LEU A N 1
ATOM 2166 C CA . LEU A 1 272 ? -3.384 16.585 12.306 1.00 97.38 272 LEU A CA 1
ATOM 2167 C C . LEU A 1 272 ? -2.483 15.591 13.059 1.00 97.38 272 LEU A C 1
ATOM 2169 O O . LEU A 1 272 ? -1.868 14.725 12.428 1.00 97.38 272 LEU A O 1
ATOM 2173 N N . ASP A 1 273 ? -2.470 15.650 14.395 1.00 96.00 273 ASP A N 1
ATOM 2174 C CA . ASP A 1 273 ? -1.711 14.732 15.251 1.00 96.00 273 ASP A CA 1
ATOM 2175 C C . ASP A 1 273 ? -2.308 13.316 15.226 1.00 96.00 273 ASP A C 1
ATOM 2177 O O . ASP A 1 273 ? -1.630 12.345 15.566 1.00 96.00 273 ASP A O 1
ATOM 2181 N N . ALA A 1 274 ? -3.555 13.161 14.764 1.00 95.81 274 ALA A N 1
ATOM 2182 C CA . ALA A 1 274 ? -4.226 11.875 14.627 1.00 95.81 274 ALA A CA 1
ATOM 2183 C C . ALA A 1 274 ? -3.886 11.122 13.327 1.00 95.81 274 ALA A C 1
ATOM 2185 O O . ALA A 1 274 ? -4.400 10.015 13.147 1.00 95.81 274 ALA A O 1
ATOM 2186 N N . PHE A 1 275 ? -3.049 11.656 12.427 1.00 97.56 275 PHE A N 1
ATOM 2187 C CA . PHE A 1 275 ? -2.596 10.936 11.223 1.00 97.56 275 PHE A CA 1
ATOM 2188 C C . PHE A 1 275 ? -1.356 10.079 11.504 1.00 97.56 275 PHE A C 1
ATOM 2190 O O . PHE A 1 275 ? -1.421 8.858 11.366 1.00 97.56 275 PHE A O 1
ATOM 2197 N N . ASN A 1 276 ? -0.265 10.689 11.980 1.00 97.88 276 ASN A N 1
ATOM 2198 C CA . ASN A 1 276 ? 0.983 10.014 12.362 1.00 97.88 276 ASN A CA 1
ATOM 2199 C C . ASN A 1 276 ? 1.655 9.166 11.262 1.00 97.88 276 ASN A C 1
ATOM 2201 O O . ASN A 1 276 ? 2.165 8.084 11.560 1.00 97.88 276 ASN A O 1
ATOM 2205 N N . PHE A 1 277 ? 1.687 9.627 10.008 1.00 98.56 277 PHE A N 1
ATOM 2206 C CA . PHE A 1 277 ? 2.290 8.872 8.899 1.00 98.56 277 PHE A CA 1
ATOM 2207 C C . PHE A 1 277 ? 3.792 8.585 9.110 1.00 98.56 277 PHE A C 1
ATOM 2209 O O . PHE A 1 277 ? 4.543 9.446 9.584 1.00 98.56 277 PHE A O 1
ATOM 2216 N N . PHE A 1 278 ? 4.236 7.389 8.705 1.00 98.56 278 PHE A N 1
ATOM 2217 C CA . PHE A 1 278 ? 5.639 6.970 8.710 1.00 98.56 278 PHE A CA 1
ATOM 2218 C C . PHE A 1 278 ? 6.100 6.375 7.363 1.00 98.56 278 PHE A C 1
ATOM 2220 O O . PHE A 1 278 ? 7.002 6.952 6.756 1.00 98.56 278 PHE A O 1
ATOM 2227 N N . GLU A 1 279 ? 5.519 5.267 6.888 1.00 98.56 279 GLU A N 1
ATOM 2228 C CA . GLU A 1 279 ? 5.885 4.585 5.621 1.00 98.56 279 GLU A CA 1
ATOM 2229 C C . GLU A 1 279 ? 4.715 3.716 5.092 1.00 98.56 279 GLU A C 1
ATOM 2231 O O . GLU A 1 279 ? 3.583 3.873 5.556 1.00 98.56 279 GLU A O 1
ATOM 2236 N N . ALA A 1 280 ? 4.968 2.776 4.171 1.00 98.06 280 ALA A N 1
ATOM 2237 C CA . ALA A 1 280 ? 4.047 1.690 3.808 1.00 98.06 280 ALA A CA 1
ATOM 2238 C C . ALA A 1 280 ? 2.652 2.101 3.304 1.00 98.06 280 ALA A C 1
ATOM 2240 O O . ALA A 1 280 ? 1.647 1.605 3.814 1.00 98.06 280 ALA A O 1
ATOM 2241 N N . ALA A 1 281 ? 2.562 3.010 2.332 1.00 97.81 281 ALA A N 1
ATOM 2242 C CA . ALA A 1 281 ? 1.272 3.360 1.738 1.00 97.81 281 ALA A CA 1
ATOM 2243 C C . ALA A 1 281 ? 0.617 2.139 1.060 1.00 97.81 281 ALA A C 1
ATOM 2245 O O . ALA A 1 281 ? 1.286 1.413 0.340 1.00 97.81 281 ALA A O 1
ATOM 2246 N N . SER A 1 282 ? -0.693 1.949 1.237 1.00 98.44 282 SER A N 1
ATOM 2247 C CA . SER A 1 282 ? -1.517 1.020 0.449 1.00 98.44 282 SER A CA 1
ATOM 2248 C C . SER A 1 282 ? -2.983 1.460 0.463 1.00 98.44 282 SER A C 1
ATOM 2250 O O . SER A 1 282 ? -3.462 1.999 1.456 1.00 98.44 282 SER A O 1
ATOM 2252 N N . ILE A 1 283 ? -3.723 1.292 -0.633 1.00 98.12 283 ILE A N 1
ATOM 2253 C CA . ILE A 1 283 ? -5.048 1.915 -0.803 1.00 98.12 283 ILE A CA 1
ATOM 2254 C C . ILE A 1 283 ? -6.084 0.951 -1.384 1.00 98.12 283 ILE A C 1
ATOM 2256 O O . ILE A 1 283 ? -5.796 0.150 -2.276 1.00 98.12 283 ILE A O 1
ATOM 2260 N N . ARG A 1 284 ? -7.319 1.044 -0.883 1.00 97.69 284 ARG A N 1
ATOM 2261 C CA . ARG A 1 284 ? -8.493 0.304 -1.365 1.00 97.69 284 ARG A CA 1
ATOM 2262 C C . ARG A 1 284 ? -9.699 1.228 -1.508 1.00 97.69 284 ARG A C 1
ATOM 2264 O O . ARG A 1 284 ? -9.766 2.284 -0.882 1.00 97.69 284 ARG A O 1
ATOM 2271 N N . LYS A 1 285 ? -10.678 0.804 -2.307 1.00 97.75 285 LYS A N 1
ATOM 2272 C CA . LYS A 1 285 ? -12.014 1.408 -2.363 1.00 97.75 285 LYS A CA 1
ATOM 2273 C C . LYS A 1 285 ? -13.013 0.455 -1.715 1.00 97.75 285 LYS A C 1
ATOM 2275 O O . LYS A 1 285 ? -13.023 -0.732 -2.028 1.00 97.75 285 LYS A O 1
ATOM 2280 N N . ILE A 1 286 ? -13.825 0.975 -0.802 1.00 97.69 286 ILE A N 1
ATOM 2281 C CA . ILE A 1 286 ? -14.811 0.232 -0.015 1.00 97.69 286 ILE A CA 1
ATOM 2282 C C . ILE A 1 286 ? -16.155 0.935 -0.198 1.00 97.69 286 ILE A C 1
ATOM 2284 O O . ILE A 1 286 ? -16.359 2.052 0.277 1.00 97.69 286 ILE A O 1
ATOM 2288 N N . GLY A 1 287 ? -17.052 0.317 -0.970 1.00 96.44 287 GLY A N 1
ATOM 2289 C CA . GLY A 1 287 ? -18.272 0.977 -1.435 1.00 96.44 287 GLY A CA 1
ATOM 2290 C C . GLY A 1 287 ? -17.954 2.257 -2.217 1.00 96.44 287 GLY A C 1
ATOM 2291 O O . GLY A 1 287 ? -17.279 2.212 -3.247 1.00 96.44 287 GLY A O 1
ATOM 2292 N N . ASN A 1 288 ? -18.424 3.404 -1.718 1.00 97.00 288 ASN A N 1
ATOM 2293 C CA . ASN A 1 288 ? -18.132 4.721 -2.292 1.00 97.00 288 ASN A CA 1
ATOM 2294 C C . ASN A 1 288 ? -16.982 5.479 -1.598 1.00 97.00 288 ASN A C 1
ATOM 2296 O O . ASN A 1 288 ? -16.735 6.629 -1.949 1.00 97.00 288 ASN A O 1
ATOM 2300 N N . LYS A 1 289 ? -16.279 4.861 -0.641 1.00 98.44 289 LYS A N 1
ATOM 2301 C CA . LYS A 1 289 ? -15.184 5.474 0.127 1.00 98.44 289 LYS A CA 1
ATOM 2302 C C . LYS A 1 289 ? -13.826 4.946 -0.324 1.00 98.44 289 LYS A C 1
ATOM 2304 O O . LYS A 1 289 ? -13.683 3.768 -0.643 1.00 98.44 289 LYS A O 1
ATOM 2309 N N . TYR A 1 290 ? -12.814 5.800 -0.291 1.00 98.69 290 TYR A N 1
ATOM 2310 C CA . TYR A 1 290 ? -11.411 5.429 -0.463 1.00 98.69 290 TYR A CA 1
ATOM 2311 C C . TYR A 1 290 ? -10.795 5.286 0.925 1.00 98.69 290 TYR A C 1
ATOM 2313 O O . TYR A 1 290 ? -11.057 6.109 1.802 1.00 98.69 290 TYR A O 1
ATOM 2321 N N . VAL A 1 291 ? -10.007 4.235 1.129 1.00 98.69 291 VAL A N 1
ATOM 2322 C CA . VAL A 1 291 ? -9.342 3.910 2.392 1.00 98.69 291 VAL A CA 1
ATOM 2323 C C . VAL A 1 291 ? -7.857 3.770 2.122 1.00 98.69 291 VAL A C 1
ATOM 2325 O O . VAL A 1 291 ? -7.431 2.853 1.420 1.00 98.69 291 VAL A O 1
ATOM 2328 N N . TRP A 1 292 ? -7.079 4.684 2.688 1.00 98.31 292 TRP A N 1
ATOM 2329 C CA . TRP A 1 292 ? -5.627 4.679 2.612 1.00 98.31 292 TRP A CA 1
ATOM 2330 C C . TRP A 1 292 ? -5.058 4.128 3.919 1.00 98.31 292 TRP A C 1
ATOM 2332 O O . TRP A 1 292 ? -5.178 4.751 4.973 1.00 98.31 292 TRP A O 1
ATOM 2342 N N . VAL A 1 293 ? -4.466 2.941 3.841 1.00 98.75 293 VAL A N 1
ATOM 2343 C CA . VAL A 1 293 ? -3.687 2.290 4.896 1.00 98.75 293 VAL A CA 1
ATOM 2344 C C . VAL A 1 293 ? -2.235 2.759 4.807 1.00 98.75 293 VAL A C 1
ATOM 2346 O O . VAL A 1 293 ? -1.695 2.953 3.718 1.00 98.75 293 VAL A O 1
ATOM 2349 N N . PHE A 1 294 ? -1.596 2.952 5.956 1.00 98.75 294 PHE A N 1
ATOM 2350 C CA . PHE A 1 294 ? -0.176 3.281 6.034 1.00 98.75 294 PHE A CA 1
ATOM 2351 C C . PHE A 1 294 ? 0.440 2.810 7.351 1.00 98.75 294 PHE A C 1
ATOM 2353 O O . PHE A 1 294 ? -0.251 2.644 8.358 1.00 98.75 294 PHE A O 1
ATOM 2360 N N . SER A 1 295 ? 1.757 2.622 7.377 1.00 98.25 295 SER A N 1
ATOM 2361 C CA . SER A 1 295 ? 2.496 2.479 8.631 1.00 98.25 295 SER A CA 1
ATOM 2362 C C . SER A 1 295 ? 2.594 3.839 9.306 1.00 98.25 295 SER A C 1
ATOM 2364 O O . SER A 1 295 ? 2.936 4.842 8.674 1.00 98.25 295 SER A O 1
ATOM 2366 N N . GLY A 1 296 ? 2.271 3.888 10.594 1.00 97.69 296 GLY A N 1
ATOM 2367 C CA . GLY A 1 296 ? 2.215 5.132 11.350 1.00 97.69 296 GLY A CA 1
ATOM 2368 C C . GLY A 1 296 ? 2.447 4.924 12.838 1.00 97.69 296 GLY A C 1
ATOM 2369 O O . GLY A 1 296 ? 2.490 3.789 13.317 1.00 97.69 296 GLY A O 1
ATOM 2370 N N . TYR A 1 297 ? 2.615 6.019 13.578 1.00 98.25 297 TYR A N 1
ATOM 2371 C CA . TYR A 1 297 ? 2.823 5.950 15.024 1.00 98.25 297 TYR A CA 1
ATOM 2372 C C . TYR A 1 297 ? 1.509 5.802 15.791 1.00 98.25 297 TYR A C 1
ATOM 2374 O O . TYR A 1 297 ? 0.606 6.623 15.646 1.00 98.25 297 TYR A O 1
ATOM 2382 N N . SER A 1 298 ? 1.447 4.792 16.661 1.00 97.44 298 SER A N 1
ATOM 2383 C CA . SER A 1 298 ? 0.353 4.576 17.622 1.00 97.44 298 SER A CA 1
ATOM 2384 C C . SER A 1 298 ? 0.878 4.025 18.953 1.00 97.44 298 SER A C 1
ATOM 2386 O O . SER A 1 298 ? 2.069 3.725 19.100 1.00 97.44 298 SER A O 1
ATOM 2388 N N . GLY A 1 299 ? -0.000 3.910 19.942 1.00 95.31 299 GLY A N 1
ATOM 2389 C CA . GLY A 1 299 ? 0.273 3.434 21.293 1.00 95.31 299 GLY A CA 1
ATOM 2390 C C . GLY A 1 299 ? -0.397 4.325 22.340 1.00 95.31 299 GLY A C 1
ATOM 2391 O O . GLY A 1 299 ? -1.241 3.824 23.079 1.00 95.31 299 GLY A O 1
ATOM 2392 N N . PRO A 1 300 ? -0.045 5.624 22.429 1.00 95.25 300 PRO A N 1
ATOM 2393 C CA . PRO A 1 300 ? -0.563 6.514 23.470 1.00 95.25 300 PRO A CA 1
ATOM 2394 C C . PRO A 1 300 ? -2.072 6.764 23.382 1.00 95.25 300 PRO A C 1
ATOM 2396 O O . PRO A 1 300 ? -2.700 7.010 24.407 1.00 95.25 300 PRO A O 1
ATOM 2399 N N . ASP A 1 301 ? -2.651 6.625 22.188 1.00 91.12 301 ASP A N 1
ATOM 2400 C CA . ASP A 1 301 ? -4.092 6.587 21.912 1.00 91.12 301 ASP A CA 1
ATOM 2401 C C . ASP A 1 301 ? -4.835 5.425 22.604 1.00 91.12 301 ASP A C 1
ATOM 2403 O O . ASP A 1 301 ? -6.055 5.472 22.730 1.00 91.12 301 ASP A O 1
ATOM 2407 N N . TYR A 1 302 ? -4.114 4.410 23.089 1.00 91.31 302 TYR A N 1
ATOM 2408 C CA . TYR A 1 302 ? -4.635 3.267 23.852 1.00 91.31 302 TYR A CA 1
ATOM 2409 C C . TYR A 1 302 ? -3.662 2.836 24.971 1.00 91.31 302 TYR A C 1
ATOM 2411 O O . TYR A 1 302 ? -3.440 1.651 25.222 1.00 91.31 302 TYR A O 1
ATOM 2419 N N . GLY A 1 303 ? -3.035 3.810 25.644 1.00 91.12 303 GLY A N 1
ATOM 2420 C CA . GLY A 1 303 ? -2.279 3.586 26.888 1.00 91.12 303 GLY A CA 1
ATOM 2421 C C . GLY A 1 303 ? -0.908 2.899 26.756 1.00 91.12 303 GLY A C 1
ATOM 2422 O O . GLY A 1 303 ? -0.279 2.590 27.769 1.00 91.12 303 GLY A O 1
ATOM 2423 N N . LEU A 1 304 ? -0.406 2.673 25.539 1.00 94.12 304 LEU A N 1
ATOM 2424 C CA . LEU A 1 304 ? 0.889 2.037 25.269 1.00 94.12 304 LEU A CA 1
ATOM 2425 C C . LEU A 1 304 ? 1.959 3.030 24.783 1.00 94.12 304 LEU A C 1
ATOM 2427 O O . LEU A 1 304 ? 1.694 4.182 24.455 1.00 94.12 304 LEU A O 1
ATOM 2431 N N . SER A 1 305 ? 3.220 2.593 24.732 1.00 94.75 305 SER A N 1
ATOM 2432 C CA . SER A 1 305 ? 4.309 3.430 24.215 1.00 94.75 305 SER A CA 1
ATOM 2433 C C . SER A 1 305 ? 4.197 3.645 22.700 1.00 94.75 305 SER A C 1
ATOM 2435 O O . SER A 1 305 ? 3.865 2.715 21.960 1.00 94.75 305 SER A O 1
ATOM 2437 N N . SER A 1 306 ? 4.525 4.862 22.248 1.00 97.31 306 SER A N 1
ATOM 2438 C CA . SER A 1 306 ? 4.561 5.244 20.829 1.00 97.31 306 SER A CA 1
ATOM 2439 C C . SER A 1 306 ? 5.482 4.339 20.012 1.00 97.31 306 SER A C 1
ATOM 2441 O O . SER A 1 306 ? 6.658 4.169 20.345 1.00 97.31 306 SER A O 1
ATOM 2443 N N . THR A 1 307 ? 4.972 3.800 18.907 1.00 96.88 307 THR A N 1
ATOM 2444 C CA . THR A 1 307 ? 5.736 2.975 17.969 1.00 96.88 307 THR A CA 1
ATOM 2445 C C . THR A 1 307 ? 5.166 3.036 16.555 1.00 96.88 307 THR A C 1
ATOM 2447 O O . THR A 1 307 ? 3.961 3.171 16.385 1.00 96.88 307 THR A O 1
ATOM 2450 N N . ASN A 1 308 ? 6.028 2.841 15.558 1.00 95.31 308 ASN A N 1
ATOM 2451 C CA . ASN A 1 308 ? 5.682 2.542 14.164 1.00 95.31 308 ASN A CA 1
ATOM 2452 C C . ASN A 1 308 ? 5.512 1.026 13.905 1.00 95.31 308 ASN A C 1
ATOM 2454 O O . ASN A 1 308 ? 5.516 0.570 12.766 1.00 95.31 308 ASN A O 1
ATOM 2458 N N . SER A 1 309 ? 5.338 0.227 14.964 1.00 96.56 309 SER A N 1
ATOM 2459 C CA . SER A 1 309 ? 4.893 -1.172 14.867 1.00 96.56 309 SER A CA 1
ATOM 2460 C C . SER A 1 309 ? 3.401 -1.295 14.533 1.00 96.56 309 SER A C 1
ATOM 2462 O O . SER A 1 309 ? 2.793 -2.321 14.829 1.00 96.56 309 SER A O 1
ATOM 2464 N N . THR A 1 310 ? 2.781 -0.254 13.971 1.00 97.75 310 THR A N 1
ATOM 2465 C CA . THR A 1 310 ? 1.335 -0.200 13.750 1.00 97.75 310 THR A CA 1
ATOM 2466 C C . THR A 1 310 ? 0.975 0.263 12.348 1.00 97.75 310 THR A C 1
ATOM 2468 O O . THR A 1 310 ? 1.602 1.176 11.815 1.00 97.75 310 THR A O 1
ATOM 2471 N N . LEU A 1 311 ? -0.067 -0.345 11.784 1.00 98.50 311 LEU A N 1
ATOM 2472 C CA . LEU A 1 311 ? -0.775 0.195 10.632 1.00 98.50 311 LEU A CA 1
ATOM 2473 C C . LEU A 1 311 ? -1.903 1.099 11.127 1.00 98.50 311 LEU A C 1
ATOM 2475 O O . LEU A 1 311 ? -2.610 0.764 12.083 1.00 98.50 311 LEU A O 1
ATOM 2479 N N . ARG A 1 312 ? -2.087 2.221 10.445 1.00 98.38 312 ARG A N 1
ATOM 2480 C CA . ARG A 1 312 ? -3.174 3.186 10.617 1.00 98.38 312 ARG A CA 1
ATOM 2481 C C . ARG A 1 312 ? -3.913 3.333 9.291 1.00 98.38 312 ARG A C 1
ATOM 2483 O O . ARG A 1 312 ? -3.438 2.852 8.262 1.00 98.38 312 ARG A O 1
ATOM 2490 N N . TYR A 1 313 ? -5.083 3.961 9.313 1.00 98.69 313 TYR A N 1
ATOM 2491 C CA . TYR A 1 313 ? -5.811 4.272 8.087 1.00 98.69 313 TYR A CA 1
ATOM 2492 C C . TYR A 1 313 ? -6.454 5.656 8.122 1.00 98.69 313 TYR A C 1
ATOM 2494 O O . TYR A 1 313 ? -6.769 6.198 9.183 1.00 98.69 313 TYR A O 1
ATOM 2502 N N . ALA A 1 314 ? -6.671 6.208 6.935 1.00 98.62 314 ALA A N 1
ATOM 2503 C CA . ALA A 1 314 ? -7.486 7.384 6.680 1.00 98.62 314 ALA A CA 1
ATOM 2504 C C . ALA A 1 314 ? -8.527 7.068 5.596 1.00 98.62 314 ALA A C 1
ATOM 2506 O O . ALA A 1 314 ? -8.352 6.127 4.819 1.00 98.62 314 ALA A O 1
ATOM 2507 N N . TYR A 1 315 ? -9.614 7.835 5.540 1.00 98.75 315 TYR A N 1
ATOM 2508 C CA . TYR A 1 315 ? -10.671 7.655 4.542 1.00 98.75 315 TYR A CA 1
ATOM 2509 C C . TYR A 1 315 ? -11.189 8.979 3.972 1.00 98.75 315 TYR A C 1
ATOM 2511 O O . TYR A 1 315 ? -11.063 10.032 4.598 1.00 98.75 315 TYR A O 1
ATOM 2519 N N . GLY A 1 316 ? -11.745 8.921 2.762 1.00 98.44 316 GLY A N 1
ATOM 2520 C CA . GLY A 1 316 ? -12.234 10.077 2.007 1.00 98.44 316 GLY A CA 1
ATOM 2521 C C . GLY A 1 316 ? -13.136 9.665 0.839 1.00 98.44 316 GLY A C 1
ATOM 2522 O O . GLY A 1 316 ? -13.286 8.476 0.552 1.00 98.44 316 GLY A O 1
ATOM 2523 N N . ASP A 1 317 ? -13.738 10.641 0.157 1.00 98.31 317 ASP A N 1
ATOM 2524 C CA . ASP A 1 317 ? -14.646 10.403 -0.982 1.00 98.31 317 ASP A CA 1
ATOM 2525 C C . ASP A 1 317 ? -13.942 10.409 -2.360 1.00 98.31 317 ASP A C 1
ATOM 2527 O O . ASP A 1 317 ? -14.586 10.178 -3.381 1.00 98.31 317 ASP A O 1
ATOM 2531 N N . SER A 1 318 ? -12.625 10.654 -2.415 1.00 97.94 318 SER A N 1
ATOM 2532 C CA . SER A 1 318 ? -11.827 10.614 -3.653 1.00 97.94 318 SER A CA 1
ATOM 2533 C C . SER A 1 318 ? -10.460 9.944 -3.437 1.00 97.94 318 SER A C 1
ATOM 2535 O O . SER A 1 318 ? -9.959 9.934 -2.307 1.00 97.94 318 SER A O 1
ATOM 2537 N N . PRO A 1 319 ? -9.809 9.430 -4.502 1.00 97.94 319 PRO A N 1
ATOM 2538 C CA . PRO A 1 319 ? -8.500 8.786 -4.400 1.00 97.94 319 PRO A CA 1
ATOM 2539 C C . PRO A 1 319 ? -7.397 9.750 -3.942 1.00 97.94 319 PRO A C 1
ATOM 2541 O O . PRO A 1 319 ? -6.379 9.301 -3.420 1.00 97.94 319 PRO A O 1
ATOM 2544 N N . LEU A 1 320 ? -7.588 11.065 -4.094 1.00 98.25 320 LEU A N 1
ATOM 2545 C CA . LEU A 1 320 ? -6.649 12.087 -3.619 1.00 98.25 320 LEU A CA 1
ATOM 2546 C C . LEU A 1 320 ? -7.171 12.860 -2.391 1.00 98.25 320 LEU A C 1
ATOM 2548 O O . LEU A 1 320 ? -6.742 13.985 -2.123 1.00 98.25 320 LEU A O 1
ATOM 2552 N N . GLY A 1 321 ? -8.090 12.259 -1.629 1.00 96.81 321 GLY A N 1
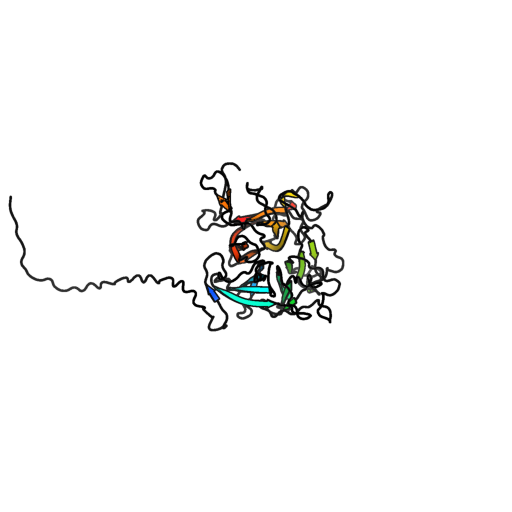ATOM 2553 C CA . GLY A 1 321 ? -8.714 12.886 -0.466 1.00 96.81 321 GLY A CA 1
ATOM 2554 C C . GLY A 1 321 ? -9.731 13.980 -0.849 1.00 96.81 321 GLY A C 1
ATOM 2555 O O . GLY A 1 321 ? -10.277 13.939 -1.956 1.00 96.81 321 GLY A O 1
ATOM 2556 N N . PRO A 1 322 ? -10.006 14.964 0.028 1.00 98.25 322 PRO A N 1
ATOM 2557 C CA . PRO A 1 322 ? -9.409 15.132 1.352 1.00 98.25 322 PRO A CA 1
ATOM 2558 C C . PRO A 1 322 ? -9.668 13.950 2.299 1.00 98.25 322 PRO A C 1
ATOM 2560 O O . PRO A 1 322 ? -10.595 13.165 2.105 1.00 98.25 322 PRO A O 1
ATOM 2563 N N . TRP A 1 323 ? -8.798 13.805 3.295 1.00 98.50 323 TRP A N 1
ATOM 2564 C CA . TRP A 1 323 ? -8.743 12.666 4.205 1.00 98.50 323 TRP A CA 1
ATOM 2565 C C . TRP A 1 323 ? -9.222 13.009 5.614 1.00 98.50 323 TRP A C 1
ATOM 2567 O O . TRP A 1 323 ? -8.975 14.101 6.129 1.00 98.50 323 TRP A O 1
ATOM 2577 N N . LYS A 1 324 ? -9.852 12.023 6.250 1.00 98.50 324 LYS A N 1
ATOM 2578 C CA . LYS A 1 324 ? -10.216 11.972 7.668 1.00 98.50 324 LYS A CA 1
ATOM 2579 C C . LYS A 1 324 ? -9.492 10.799 8.327 1.00 98.50 324 LYS A C 1
ATOM 2581 O O . LYS A 1 324 ? -9.385 9.735 7.713 1.00 98.50 324 LYS A O 1
ATOM 2586 N N . SER A 1 325 ? -8.990 10.963 9.552 1.00 97.94 325 SER A N 1
ATOM 2587 C CA . SER A 1 325 ? -8.298 9.861 10.237 1.00 97.94 325 SER A CA 1
ATOM 2588 C C . SER A 1 325 ? -9.288 8.777 10.685 1.00 97.94 325 SER A C 1
ATOM 2590 O O . SER A 1 325 ? -10.329 9.065 11.279 1.00 97.94 325 SER A O 1
ATOM 2592 N N . GLY A 1 326 ? -8.962 7.516 10.399 1.00 97.12 326 GLY A N 1
ATOM 2593 C CA . GLY A 1 326 ? -9.679 6.332 10.883 1.00 97.12 326 GLY A CA 1
ATOM 2594 C C . GLY A 1 326 ? -9.070 5.712 12.143 1.00 97.12 326 GLY A C 1
ATOM 2595 O O . GLY A 1 326 ? -9.684 4.841 12.764 1.00 97.12 326 GLY A O 1
ATOM 2596 N N . GLY A 1 327 ? -7.880 6.170 12.543 1.00 96.31 327 GLY A N 1
ATOM 2597 C CA . GLY A 1 327 ? -7.129 5.626 13.669 1.00 96.31 327 GLY A CA 1
ATOM 2598 C C . GLY A 1 327 ? -6.333 4.370 13.308 1.00 96.31 327 GLY A C 1
ATOM 2599 O O . GLY A 1 327 ? -5.732 4.275 12.237 1.00 96.31 327 GLY A O 1
ATOM 2600 N N . VAL A 1 328 ? -6.276 3.425 14.245 1.00 97.00 328 VAL A N 1
ATOM 2601 C CA . VAL A 1 328 ? -5.385 2.256 14.196 1.00 97.00 328 VAL A CA 1
ATOM 2602 C C . VAL A 1 328 ? -6.071 1.077 13.512 1.00 97.00 328 VAL A C 1
ATOM 2604 O O . VAL A 1 328 ? -7.182 0.704 13.878 1.00 97.00 328 VAL A O 1
ATOM 2607 N N . LEU A 1 329 ? -5.384 0.474 12.541 1.00 97.62 329 LEU A N 1
ATOM 2608 C CA . LEU A 1 329 ? -5.804 -0.752 11.863 1.00 97.62 329 LEU A CA 1
ATOM 2609 C C . LEU A 1 329 ? -5.275 -1.996 12.596 1.00 97.62 329 LEU A C 1
ATOM 2611 O O . LEU A 1 329 ? -6.043 -2.894 12.928 1.00 97.62 329 LEU A O 1
ATOM 2615 N N . VAL A 1 330 ? -3.964 -2.051 12.858 1.00 96.81 330 VAL A N 1
ATOM 2616 C CA . VAL A 1 330 ? -3.285 -3.186 13.513 1.00 96.81 330 VAL A CA 1
ATOM 2617 C C . VAL A 1 330 ? -2.099 -2.685 14.336 1.00 96.81 330 VAL A C 1
ATOM 2619 O O . VAL A 1 330 ? -1.295 -1.908 13.833 1.00 96.81 330 VAL A O 1
ATOM 2622 N N . ASP A 1 331 ? -1.913 -3.219 15.547 1.00 96.62 331 ASP A N 1
ATOM 2623 C CA . ASP A 1 331 ? -0.644 -3.152 16.285 1.00 96.62 331 ASP A CA 1
ATOM 2624 C C . ASP A 1 331 ? 0.075 -4.512 16.222 1.00 96.62 331 ASP A C 1
ATOM 2626 O O . ASP A 1 331 ? -0.389 -5.529 16.757 1.00 96.62 331 ASP A O 1
ATOM 2630 N N . SER A 1 332 ? 1.228 -4.550 15.549 1.00 95.88 332 SER A N 1
ATOM 2631 C CA . SER A 1 332 ? 1.988 -5.779 15.307 1.00 95.88 332 SER A CA 1
ATOM 2632 C C . SER A 1 332 ? 2.596 -6.360 16.595 1.00 95.88 332 SER A C 1
ATOM 2634 O O . SER A 1 332 ? 2.906 -7.554 16.635 1.00 95.88 332 SER A O 1
ATOM 2636 N N . ARG A 1 333 ? 2.638 -5.590 17.695 1.00 95.25 333 ARG A N 1
ATOM 2637 C CA . ARG A 1 333 ? 3.045 -6.038 19.043 1.00 95.25 333 ARG A CA 1
ATOM 2638 C C . ARG A 1 333 ? 2.019 -6.941 19.735 1.00 95.25 333 ARG A C 1
ATOM 2640 O O . ARG A 1 333 ? 2.251 -7.355 20.872 1.00 95.25 333 ARG A O 1
ATOM 2647 N N . ALA A 1 334 ? 0.906 -7.264 19.070 1.00 91.94 334 ALA A N 1
ATOM 2648 C CA . ALA A 1 334 ? -0.124 -8.179 19.561 1.00 91.94 334 ALA A CA 1
ATOM 2649 C C . ALA A 1 334 ? -0.665 -7.744 20.935 1.00 91.94 334 ALA A C 1
ATOM 2651 O O . ALA A 1 334 ? -0.410 -8.383 21.964 1.00 91.94 334 ALA A O 1
ATOM 2652 N N . VAL A 1 335 ? -1.351 -6.601 20.923 1.00 92.50 335 VAL A N 1
ATOM 2653 C CA . VAL A 1 335 ? -1.965 -5.977 22.098 1.00 92.50 335 VAL A CA 1
ATOM 2654 C C . VAL A 1 335 ? -3.092 -6.858 22.630 1.00 92.50 335 VAL A C 1
ATOM 2656 O O . VAL A 1 335 ? -3.918 -7.348 21.866 1.00 92.50 335 VAL A O 1
ATOM 2659 N N . VAL A 1 336 ? -3.106 -7.071 23.942 1.00 90.69 336 VAL A N 1
ATOM 2660 C CA . VAL A 1 336 ? -4.116 -7.839 24.680 1.00 90.69 336 VAL A CA 1
ATOM 2661 C C . VAL A 1 336 ? -4.367 -7.179 26.035 1.00 90.69 336 VAL A C 1
ATOM 2663 O O . VAL A 1 336 ? -3.543 -6.399 26.515 1.00 90.69 336 VAL A O 1
ATOM 2666 N N . GLN A 1 337 ? -5.472 -7.517 26.695 1.00 89.50 337 GLN A N 1
ATOM 2667 C CA . GLN A 1 337 ? -5.741 -7.032 28.048 1.00 89.50 337 GLN A CA 1
ATOM 2668 C C . GLN A 1 337 ? -4.696 -7.549 29.061 1.00 89.50 337 GLN A C 1
ATOM 2670 O O . GLN A 1 337 ? -4.212 -8.687 28.979 1.00 89.50 337 GLN A O 1
ATOM 2675 N N . GLY A 1 338 ? -4.332 -6.705 30.028 1.00 86.62 338 GLY A N 1
ATOM 2676 C CA . GLY A 1 338 ? -3.520 -7.045 31.195 1.00 86.62 338 GLY A CA 1
ATOM 2677 C C . GLY A 1 338 ? -4.182 -8.105 32.081 1.00 86.62 338 GLY A C 1
ATOM 2678 O O . GLY A 1 338 ? -5.403 -8.227 32.128 1.00 86.62 338 GLY A O 1
ATOM 2679 N N . LYS A 1 339 ? -3.380 -8.877 32.828 1.00 84.19 339 LYS A N 1
ATOM 2680 C CA . LYS A 1 339 ? -3.883 -9.995 33.664 1.00 84.19 339 LYS A CA 1
ATOM 2681 C C . LYS A 1 339 ? -4.870 -9.588 34.765 1.00 84.19 339 LYS A C 1
ATOM 2683 O O . LYS A 1 339 ? -5.569 -10.453 35.283 1.00 84.19 339 LYS A O 1
ATOM 2688 N N . ASP A 1 340 ? -4.870 -8.320 35.157 1.00 84.62 340 ASP A N 1
ATOM 2689 C CA . ASP A 1 340 ? -5.747 -7.736 36.174 1.00 84.62 340 ASP A CA 1
ATOM 2690 C C . ASP A 1 340 ? -6.807 -6.784 35.584 1.00 84.62 340 ASP A C 1
ATOM 2692 O O . ASP A 1 340 ? -7.548 -6.164 36.342 1.00 84.62 340 ASP A O 1
ATOM 2696 N N . GLY A 1 341 ? -6.886 -6.666 34.251 1.00 81.81 341 GLY A N 1
ATOM 2697 C CA . GLY A 1 341 ? -7.799 -5.756 33.550 1.00 81.81 341 GLY A CA 1
ATOM 2698 C C . GLY A 1 341 ? -7.444 -4.265 33.644 1.00 81.81 341 GLY A C 1
ATOM 2699 O O . GLY A 1 341 ? -8.178 -3.439 33.111 1.00 81.81 341 GLY A O 1
ATOM 2700 N N . SER A 1 342 ? -6.344 -3.893 34.309 1.00 84.00 342 SER A N 1
ATOM 2701 C CA . SER A 1 342 ? -6.051 -2.490 34.658 1.00 84.00 342 SER A CA 1
ATOM 2702 C C . SER A 1 342 ? -5.286 -1.686 33.599 1.00 84.00 342 SER A C 1
ATOM 2704 O O . SER A 1 342 ? -5.098 -0.481 33.769 1.00 84.00 342 SER A O 1
ATOM 2706 N N . SER A 1 343 ? -4.796 -2.362 32.555 1.00 85.25 343 SER A N 1
ATOM 2707 C CA . SER A 1 343 ? -4.000 -1.808 31.448 1.00 85.25 343 SER A CA 1
ATOM 2708 C C . SER A 1 343 ? -4.007 -2.760 30.249 1.00 85.25 343 SER A C 1
ATOM 2710 O O . SER A 1 343 ? -4.244 -3.962 30.409 1.00 85.25 343 SER A O 1
ATOM 2712 N N . LEU A 1 344 ? -3.684 -2.257 29.057 1.00 92.38 344 LEU A N 1
ATOM 2713 C CA . LEU A 1 344 ? -3.297 -3.092 27.917 1.00 92.38 344 LEU A CA 1
ATOM 2714 C C . LEU A 1 344 ? -1.818 -3.513 28.011 1.00 92.38 344 LEU A C 1
ATOM 2716 O O . LEU A 1 344 ? -0.980 -2.815 28.582 1.00 92.38 344 LEU A O 1
ATOM 2720 N N . GLN A 1 345 ? -1.479 -4.667 27.435 1.00 92.88 345 GLN A N 1
ATOM 2721 C CA . GLN A 1 345 ? -0.112 -5.197 27.360 1.00 92.88 345 GLN A CA 1
ATOM 2722 C C . GLN A 1 345 ? 0.185 -5.757 25.963 1.00 92.88 345 GLN A C 1
ATOM 2724 O O . GLN A 1 345 ? -0.706 -6.215 25.252 1.00 92.88 345 GLN A O 1
ATOM 2729 N N . THR A 1 346 ? 1.457 -5.774 25.573 1.00 93.50 346 THR A N 1
ATOM 2730 C CA . THR A 1 346 ? 1.917 -6.363 24.306 1.00 93.50 346 THR A CA 1
ATOM 2731 C C . THR A 1 346 ? 2.420 -7.787 24.514 1.00 93.50 346 THR A C 1
ATOM 2733 O O . THR A 1 346 ? 3.192 -8.034 25.443 1.00 93.50 346 THR A O 1
ATOM 2736 N N . SER A 1 347 ? 2.046 -8.714 23.631 1.00 91.06 347 SER A N 1
ATOM 2737 C CA . SER A 1 347 ? 2.518 -10.110 23.664 1.00 91.06 347 SER A CA 1
ATOM 2738 C C . SER A 1 347 ? 3.619 -10.431 22.639 1.00 91.06 347 SER A C 1
ATOM 2740 O O . SER A 1 347 ? 4.203 -11.513 22.691 1.00 91.06 347 SER A O 1
ATOM 2742 N N . TYR A 1 348 ? 3.951 -9.487 21.752 1.00 90.75 348 TYR A N 1
ATOM 2743 C CA . TYR A 1 348 ? 5.042 -9.558 20.775 1.00 90.75 348 TYR A CA 1
ATOM 2744 C C . TYR A 1 348 ? 5.989 -8.353 20.885 1.00 90.75 348 TYR A C 1
ATOM 2746 O O . TYR A 1 348 ? 5.616 -7.275 21.345 1.00 90.75 348 TYR A O 1
ATOM 2754 N N . SER A 1 349 ? 7.232 -8.531 20.431 1.00 89.62 349 SER A N 1
ATOM 2755 C CA . SER A 1 349 ? 8.192 -7.434 20.272 1.00 89.62 349 SER A CA 1
ATOM 2756 C C . SER A 1 349 ? 7.779 -6.489 19.141 1.00 89.62 349 SER A C 1
ATOM 2758 O O . SER A 1 349 ? 7.316 -6.940 18.095 1.00 89.62 349 SER A O 1
ATOM 2760 N N . GLY A 1 350 ? 8.001 -5.188 19.337 1.00 90.62 350 GLY A N 1
ATOM 2761 C CA . GLY A 1 350 ? 7.794 -4.174 18.306 1.00 90.62 350 GLY A CA 1
ATOM 2762 C C . GLY A 1 350 ? 8.959 -4.069 17.327 1.00 90.62 350 GLY A C 1
ATOM 2763 O O . GLY A 1 350 ? 10.126 -4.107 17.719 1.00 90.62 350 GLY A O 1
ATOM 2764 N N . HIS A 1 351 ? 8.612 -3.913 16.058 1.00 94.00 351 HIS A N 1
ATOM 2765 C CA . HIS A 1 351 ? 9.463 -3.491 14.953 1.00 94.00 351 HIS A CA 1
ATOM 2766 C C . HIS A 1 351 ? 8.551 -2.832 13.902 1.00 94.00 351 HIS A C 1
ATOM 2768 O O . HIS A 1 351 ? 7.334 -2.932 14.045 1.00 94.00 351 HIS A O 1
ATOM 2774 N N . ASN A 1 352 ? 9.088 -2.200 12.851 1.00 94.56 352 ASN A N 1
ATOM 2775 C CA . ASN A 1 352 ? 8.256 -1.703 11.749 1.00 94.56 352 ASN A CA 1
ATOM 2776 C C . ASN A 1 352 ? 7.265 -2.766 11.227 1.00 94.56 352 ASN A C 1
ATOM 2778 O O . ASN A 1 352 ? 7.492 -3.974 11.345 1.00 94.56 352 ASN A O 1
ATOM 2782 N N . THR A 1 353 ? 6.149 -2.284 10.688 1.00 97.06 353 THR A N 1
ATOM 2783 C CA . THR A 1 353 ? 5.125 -3.092 10.026 1.00 97.06 353 THR A CA 1
ATOM 2784 C C . THR A 1 353 ? 4.724 -2.423 8.717 1.00 97.06 353 THR A C 1
ATOM 2786 O O . THR A 1 353 ? 4.756 -1.200 8.609 1.00 97.06 353 THR A O 1
ATOM 2789 N N . HIS A 1 354 ? 4.322 -3.237 7.750 1.00 98.19 354 HIS A N 1
ATOM 2790 C CA . HIS A 1 354 ? 3.835 -2.862 6.425 1.00 98.19 354 HIS A CA 1
ATOM 2791 C C . HIS A 1 354 ? 2.731 -3.865 6.069 1.00 98.19 354 HIS A C 1
ATOM 2793 O O . HIS A 1 354 ? 2.853 -5.044 6.429 1.00 98.19 354 HIS A O 1
ATOM 2799 N N . GLY A 1 355 ? 1.668 -3.412 5.406 1.00 97.31 355 GLY A N 1
ATOM 2800 C CA . GLY A 1 355 ? 0.582 -4.261 4.922 1.00 97.31 355 GLY A CA 1
ATOM 2801 C C . GLY A 1 355 ? -0.663 -3.463 4.537 1.00 97.31 355 GLY A C 1
ATOM 2802 O O . GLY A 1 355 ? -0.636 -2.234 4.509 1.00 97.31 355 GLY A O 1
ATOM 2803 N N . SER A 1 356 ? -1.759 -4.168 4.265 1.00 98.19 356 SER A N 1
ATOM 2804 C CA . SER A 1 356 ? -2.997 -3.597 3.723 1.00 98.19 356 SER A CA 1
ATOM 2805 C C . SER A 1 356 ? -4.233 -4.397 4.144 1.00 98.19 356 SER A C 1
ATOM 2807 O O . SER A 1 356 ? -4.162 -5.291 4.989 1.00 98.19 356 SER A O 1
ATOM 2809 N N . ILE A 1 357 ? -5.379 -4.081 3.547 1.00 98.38 357 ILE A N 1
ATOM 2810 C CA . ILE A 1 357 ? -6.642 -4.803 3.695 1.00 98.38 357 ILE A CA 1
ATOM 2811 C C . ILE A 1 357 ? -7.084 -5.393 2.355 1.00 98.38 357 ILE A C 1
ATOM 2813 O O . ILE A 1 357 ? -6.885 -4.780 1.310 1.00 98.38 357 ILE A O 1
ATOM 2817 N N . GLU A 1 358 ? -7.708 -6.568 2.379 1.00 98.00 358 GLU A N 1
ATOM 2818 C CA . GLU A 1 358 ? -8.253 -7.205 1.176 1.00 98.00 358 GLU A CA 1
ATOM 2819 C C . GLU A 1 358 ? -9.561 -7.946 1.473 1.00 98.00 358 GLU A C 1
ATOM 2821 O O . GLU A 1 358 ? -9.732 -8.499 2.566 1.00 98.00 358 GLU A O 1
ATOM 2826 N N . LEU A 1 359 ? -10.484 -7.942 0.508 1.00 96.81 359 LEU A N 1
ATOM 2827 C CA . LEU A 1 359 ? -11.775 -8.625 0.601 1.00 96.81 359 LEU A CA 1
ATOM 2828 C C . LEU A 1 359 ? -11.688 -9.986 -0.087 1.00 96.81 359 LEU A C 1
ATOM 2830 O O . LEU A 1 359 ? -11.457 -10.070 -1.292 1.00 96.81 359 LEU A O 1
ATOM 2834 N N . ILE A 1 360 ? -11.903 -11.062 0.669 1.00 95.88 360 ILE A N 1
ATOM 2835 C CA . ILE A 1 360 ? -11.806 -12.431 0.161 1.00 95.88 360 ILE A CA 1
ATOM 2836 C C . ILE A 1 360 ? -13.021 -13.223 0.648 1.00 95.88 360 ILE A C 1
ATOM 2838 O O . ILE A 1 360 ? -13.198 -13.403 1.849 1.00 95.88 360 ILE A O 1
ATOM 2842 N N . ASN A 1 361 ? -13.855 -13.696 -0.287 1.00 91.44 361 ASN A N 1
ATOM 2843 C CA . ASN A 1 361 ? -15.109 -14.417 -0.015 1.00 91.44 361 ASN A CA 1
ATOM 2844 C C . ASN A 1 361 ? -15.963 -13.762 1.086 1.00 91.44 361 ASN A C 1
ATOM 2846 O O . ASN A 1 361 ? -16.217 -14.361 2.129 1.00 91.44 361 ASN A O 1
ATOM 2850 N N . ASP A 1 362 ? -16.371 -12.514 0.850 1.00 90.25 362 ASP A N 1
ATOM 2851 C CA . ASP A 1 362 ? -17.221 -11.708 1.740 1.00 90.25 362 ASP A CA 1
ATOM 2852 C C . ASP A 1 362 ? -16.627 -11.386 3.134 1.00 90.25 362 ASP A C 1
ATOM 2854 O O . ASP A 1 362 ? -17.261 -10.686 3.924 1.00 90.25 362 ASP A O 1
ATOM 2858 N N . GLN A 1 363 ? -15.388 -11.806 3.424 1.00 93.25 363 GLN A N 1
ATOM 2859 C CA . GLN A 1 363 ? -14.643 -11.465 4.638 1.00 93.25 363 GLN A CA 1
ATOM 2860 C C . GLN A 1 363 ? -13.490 -10.503 4.321 1.00 93.25 363 GLN A C 1
ATOM 2862 O O . GLN A 1 363 ? -12.645 -10.773 3.467 1.00 93.25 363 GLN A O 1
ATOM 2867 N N . TRP A 1 364 ? -13.415 -9.390 5.053 1.00 96.31 364 TRP A N 1
ATOM 2868 C CA . TRP A 1 364 ? -12.247 -8.510 5.021 1.00 96.31 364 TRP A CA 1
ATOM 2869 C C . TRP A 1 364 ? -11.129 -9.047 5.915 1.00 96.31 364 TRP A C 1
ATOM 2871 O O . TRP A 1 364 ? -11.369 -9.513 7.034 1.00 96.31 364 TRP A O 1
ATOM 2881 N N . TYR A 1 365 ? -9.894 -8.928 5.441 1.00 97.19 365 TYR A N 1
ATOM 2882 C CA . TYR A 1 365 ? -8.687 -9.310 6.165 1.00 97.19 365 TYR A CA 1
ATOM 2883 C C . TYR A 1 365 ? -7.677 -8.167 6.161 1.00 97.19 365 TYR A C 1
ATOM 2885 O O . TYR A 1 365 ? -7.422 -7.580 5.116 1.00 97.19 365 TYR A O 1
ATOM 2893 N N . ALA A 1 366 ? -7.057 -7.898 7.309 1.00 97.88 366 ALA A N 1
ATOM 2894 C CA . ALA A 1 366 ? -5.853 -7.086 7.414 1.00 97.88 366 ALA A CA 1
ATOM 2895 C C . ALA A 1 366 ? -4.618 -7.989 7.297 1.00 97.88 366 ALA A C 1
ATOM 2897 O O . ALA A 1 366 ? -4.370 -8.839 8.159 1.00 97.88 366 ALA A O 1
ATOM 2898 N N . PHE A 1 367 ? -3.839 -7.792 6.239 1.00 98.12 367 PHE A N 1
ATOM 2899 C CA . PHE A 1 367 ? -2.530 -8.398 6.030 1.00 98.12 367 PHE A CA 1
ATOM 2900 C C . PHE A 1 367 ? -1.448 -7.453 6.550 1.00 98.12 367 PHE A C 1
ATOM 2902 O O . PHE A 1 367 ? -1.532 -6.243 6.373 1.00 98.12 367 PHE A O 1
ATOM 2909 N N . TYR A 1 368 ? -0.443 -7.995 7.227 1.00 98.12 368 TYR A N 1
ATOM 2910 C CA . TYR A 1 368 ? 0.667 -7.235 7.804 1.00 98.12 368 TYR A CA 1
ATOM 2911 C C . TYR A 1 368 ? 1.860 -8.163 8.056 1.00 98.12 368 TYR A C 1
ATOM 2913 O O . TYR A 1 368 ? 1.828 -9.340 7.696 1.00 98.12 368 TYR A O 1
ATOM 2921 N N . HIS A 1 369 ? 2.916 -7.677 8.708 1.00 97.69 369 HIS A N 1
ATOM 2922 C CA . HIS A 1 369 ? 4.012 -8.533 9.157 1.00 97.69 369 HIS A CA 1
ATOM 2923 C C . HIS A 1 369 ? 4.399 -8.275 10.616 1.00 97.69 369 HIS A C 1
ATOM 2925 O O . HIS A 1 369 ? 4.077 -7.247 11.210 1.00 97.69 369 HIS A O 1
ATOM 2931 N N . ARG A 1 370 ? 5.103 -9.234 11.218 1.00 95.50 370 ARG A N 1
ATOM 2932 C CA . ARG A 1 370 ? 5.707 -9.107 12.554 1.00 95.50 370 ARG A CA 1
ATOM 2933 C C . ARG A 1 370 ? 7.190 -9.427 12.502 1.00 95.50 370 ARG A C 1
ATOM 2935 O O . ARG A 1 370 ? 7.641 -10.147 11.616 1.00 95.50 370 ARG A O 1
ATOM 2942 N N . ALA A 1 371 ? 7.922 -8.975 13.515 1.00 92.12 371 ALA A N 1
ATOM 2943 C CA . ALA A 1 371 ? 9.284 -9.406 13.816 1.00 92.12 371 ALA A CA 1
ATOM 2944 C C . ALA A 1 371 ? 9.275 -10.465 14.944 1.00 92.12 371 ALA A C 1
ATOM 2946 O O . ALA A 1 371 ? 9.579 -10.136 16.094 1.00 92.12 371 ALA A O 1
ATOM 2947 N N . PRO A 1 372 ? 8.942 -11.747 14.672 1.00 86.00 372 PRO A N 1
ATOM 2948 C CA . PRO A 1 372 ? 8.762 -12.776 15.709 1.00 86.00 372 PRO A CA 1
ATOM 2949 C C . PRO A 1 372 ? 10.029 -13.075 16.523 1.00 86.00 372 PRO A C 1
ATOM 2951 O O . PRO A 1 372 ? 9.957 -13.692 17.582 1.00 86.00 372 PRO A O 1
ATOM 2954 N N . ARG A 1 373 ? 11.196 -12.638 16.038 1.00 86.50 373 ARG A N 1
ATOM 2955 C CA . ARG A 1 373 ? 12.504 -12.809 16.685 1.00 86.50 373 ARG A CA 1
ATOM 2956 C C . ARG A 1 373 ? 13.012 -11.532 17.374 1.00 86.50 373 ARG A C 1
ATOM 2958 O O . ARG A 1 373 ? 14.155 -11.507 17.819 1.00 86.50 373 ARG A O 1
ATOM 2965 N N . GLY A 1 374 ? 12.197 -10.474 17.435 1.00 87.62 374 GLY A N 1
ATOM 2966 C CA . GLY A 1 374 ? 12.551 -9.194 18.060 1.00 87.62 374 GLY A CA 1
ATOM 2967 C C . GLY A 1 374 ? 13.500 -8.301 17.250 1.00 87.62 374 GLY A C 1
ATOM 2968 O O . GLY A 1 374 ? 14.058 -7.361 17.808 1.00 87.62 374 GLY A O 1
ATOM 2969 N N . PHE A 1 375 ? 13.701 -8.576 15.956 1.00 89.50 375 PHE A N 1
ATOM 2970 C CA . PHE A 1 375 ? 14.488 -7.739 15.043 1.00 89.50 375 PHE A CA 1
ATOM 2971 C C . PHE A 1 375 ? 13.904 -7.751 13.622 1.00 89.50 375 PHE A C 1
ATOM 2973 O O . PHE A 1 375 ? 13.264 -8.720 13.213 1.00 89.50 375 PHE A O 1
ATOM 2980 N N . GLY A 1 376 ? 14.150 -6.682 12.863 1.00 92.00 376 GLY A N 1
ATOM 2981 C CA . GLY A 1 376 ? 13.498 -6.414 11.579 1.00 92.00 376 GLY A CA 1
ATOM 2982 C C . GLY A 1 376 ? 14.038 -7.113 10.332 1.00 92.00 376 GLY A C 1
ATOM 2983 O O . GLY A 1 376 ? 13.580 -6.784 9.253 1.00 92.00 376 GLY A O 1
ATOM 2984 N N . TYR A 1 377 ? 14.999 -8.033 10.432 1.00 94.94 377 TYR A N 1
ATOM 2985 C CA . TYR A 1 377 ? 15.627 -8.684 9.259 1.00 94.94 377 TYR A CA 1
ATOM 2986 C C . TYR A 1 377 ? 15.235 -10.168 9.115 1.00 94.94 377 TYR A C 1
ATOM 2988 O O . TYR A 1 377 ? 15.959 -10.970 8.534 1.00 94.94 377 TYR A O 1
ATOM 2996 N N . ALA A 1 378 ? 14.145 -10.559 9.772 1.00 94.56 378 ALA A N 1
ATOM 2997 C CA . ALA A 1 378 ? 13.546 -11.889 9.713 1.00 94.56 378 ALA A CA 1
ATOM 2998 C C . ALA A 1 378 ? 12.052 -11.758 10.041 1.00 94.56 378 ALA A C 1
ATOM 3000 O O . ALA A 1 378 ? 11.541 -12.354 10.999 1.00 94.56 378 ALA A O 1
ATOM 3001 N N . ARG A 1 379 ? 11.379 -10.886 9.293 1.00 96.75 379 ARG A N 1
ATOM 3002 C CA . ARG A 1 379 ? 9.963 -10.565 9.459 1.00 96.75 379 ARG A CA 1
ATOM 3003 C C . ARG A 1 379 ? 9.103 -11.633 8.778 1.00 96.75 379 ARG A C 1
ATOM 3005 O O . ARG A 1 379 ? 9.509 -12.212 7.776 1.00 96.75 379 ARG A O 1
ATOM 3012 N N . GLN A 1 380 ? 7.935 -11.927 9.341 1.00 95.81 380 GLN A N 1
ATOM 3013 C CA . GLN A 1 380 ? 7.021 -12.949 8.815 1.00 95.81 380 GLN A CA 1
ATOM 3014 C C . GLN A 1 380 ? 5.619 -12.378 8.591 1.00 95.81 380 GLN A C 1
ATOM 3016 O O . GLN A 1 380 ? 5.168 -11.579 9.423 1.00 95.81 380 GLN A O 1
ATOM 3021 N N . PRO A 1 381 ? 4.928 -12.794 7.515 1.00 96.69 381 PRO A N 1
ATOM 3022 C CA . PRO A 1 381 ? 3.604 -12.296 7.191 1.00 96.69 381 PRO A CA 1
ATOM 3023 C C . PRO A 1 381 ? 2.547 -12.859 8.143 1.00 96.69 381 PRO A C 1
ATOM 3025 O O . PRO A 1 381 ? 2.614 -14.004 8.602 1.00 96.69 381 PRO A O 1
ATOM 3028 N N . MET A 1 382 ? 1.571 -12.013 8.442 1.00 96.56 382 MET A N 1
ATOM 3029 C CA . MET A 1 382 ? 0.485 -12.230 9.385 1.00 96.56 382 MET A CA 1
ATOM 3030 C C . MET A 1 382 ? -0.823 -11.740 8.761 1.00 96.56 382 MET A C 1
ATOM 3032 O O . MET A 1 382 ? -0.830 -10.782 7.990 1.00 96.56 382 MET A O 1
ATOM 3036 N N . VAL A 1 383 ? -1.932 -12.381 9.109 1.00 95.75 383 VAL A N 1
ATOM 3037 C CA . VAL A 1 383 ? -3.275 -11.985 8.677 1.00 95.75 383 VAL A CA 1
ATOM 3038 C C . VAL A 1 383 ? -4.224 -11.956 9.873 1.00 95.75 383 VAL A C 1
ATOM 3040 O O . VAL A 1 383 ? -4.126 -12.791 10.773 1.00 95.75 383 VAL A O 1
ATOM 3043 N N . ALA A 1 384 ? -5.134 -10.991 9.922 1.00 94.44 384 ALA A N 1
ATOM 3044 C CA . ALA A 1 384 ? -6.216 -10.941 10.900 1.00 94.44 384 ALA A CA 1
ATOM 3045 C C . ALA A 1 384 ? -7.540 -10.646 10.180 1.00 94.44 384 ALA A C 1
ATOM 3047 O O . ALA A 1 384 ? -7.562 -9.746 9.342 1.00 94.44 384 ALA A O 1
ATOM 3048 N N . PRO A 1 385 ? -8.638 -11.365 10.469 1.00 93.94 385 PRO A N 1
ATOM 3049 C CA . PRO A 1 385 ? -9.948 -10.966 9.975 1.00 93.94 385 PRO A CA 1
ATOM 3050 C C . PRO A 1 385 ? -10.352 -9.632 10.619 1.00 93.94 385 PRO A C 1
ATOM 3052 O O . PRO A 1 385 ? -10.054 -9.373 11.791 1.00 93.94 385 PRO A O 1
ATOM 3055 N N . VAL A 1 386 ? -11.030 -8.786 9.850 1.00 96.06 386 VAL A N 1
ATOM 3056 C CA . VAL A 1 386 ? -11.559 -7.498 10.309 1.00 96.06 386 VAL A CA 1
ATOM 3057 C C . VAL A 1 386 ? -12.995 -7.311 9.831 1.00 96.06 386 VAL A C 1
ATOM 3059 O O . VAL A 1 386 ? -13.364 -7.747 8.742 1.00 96.06 386 VAL A O 1
ATOM 3062 N N . THR A 1 387 ? -13.802 -6.633 10.637 1.00 95.12 387 THR A N 1
ATOM 3063 C CA . THR A 1 387 ? -15.107 -6.108 10.226 1.00 95.12 387 THR A CA 1
ATOM 3064 C C . THR A 1 387 ? -14.892 -4.698 9.695 1.00 95.12 387 THR A C 1
ATOM 3066 O O . THR A 1 387 ? -14.243 -3.888 10.360 1.00 95.12 387 THR A O 1
ATOM 3069 N N . ILE A 1 388 ? -15.431 -4.396 8.512 1.00 96.56 388 ILE A N 1
ATOM 3070 C CA . ILE A 1 388 ? -15.417 -3.043 7.948 1.00 96.56 388 ILE A CA 1
ATOM 3071 C C . ILE A 1 388 ? -16.852 -2.588 7.718 1.00 96.56 388 ILE A C 1
ATOM 3073 O O . ILE A 1 388 ? -17.588 -3.197 6.946 1.00 96.56 388 ILE A O 1
ATOM 3077 N N . GLU A 1 389 ? -17.221 -1.494 8.374 1.00 96.56 389 GLU A N 1
ATOM 3078 C CA . GLU A 1 389 ? -18.482 -0.788 8.170 1.00 96.56 389 GLU A CA 1
ATOM 3079 C C . GLU A 1 389 ? -18.216 0.532 7.446 1.00 96.56 389 GLU A C 1
ATOM 3081 O O . GLU A 1 389 ? -17.266 1.250 7.770 1.00 96.56 389 GLU A O 1
ATOM 3086 N N . TRP A 1 390 ? -19.075 0.884 6.496 1.00 97.56 390 TRP A N 1
ATOM 3087 C CA . TRP A 1 390 ? -19.058 2.175 5.817 1.00 97.56 390 TRP A CA 1
ATOM 3088 C C . TRP A 1 390 ? -20.487 2.629 5.527 1.00 97.56 390 TRP A C 1
ATOM 3090 O O . TRP A 1 390 ? -21.420 1.824 5.535 1.00 97.56 390 TRP A O 1
ATOM 3100 N N . ASP A 1 391 ? -20.653 3.915 5.243 1.00 97.25 391 ASP A N 1
ATOM 3101 C CA . ASP A 1 391 ? -21.919 4.476 4.786 1.00 97.25 391 ASP A CA 1
ATOM 3102 C C . ASP A 1 391 ? -21.731 5.384 3.559 1.00 97.25 391 ASP A C 1
ATOM 3104 O O . ASP A 1 391 ? -20.628 5.847 3.256 1.00 97.25 391 ASP A O 1
ATOM 3108 N N . GLU A 1 392 ? -22.817 5.597 2.813 1.00 97.31 392 GLU A N 1
ATOM 3109 C CA . GLU A 1 392 ? -22.774 6.329 1.543 1.00 97.31 392 GLU A CA 1
ATOM 3110 C C . GLU A 1 392 ? -22.675 7.853 1.711 1.00 97.31 392 GLU A C 1
ATOM 3112 O O . GLU A 1 392 ? -22.317 8.534 0.748 1.00 97.31 392 GLU A O 1
ATOM 3117 N N . THR A 1 393 ? -22.940 8.396 2.905 1.00 98.31 393 THR A N 1
ATOM 3118 C CA . THR A 1 393 ? -22.922 9.844 3.179 1.00 98.31 393 THR A CA 1
ATOM 3119 C C . THR A 1 393 ? -21.547 10.428 2.834 1.00 98.31 393 THR A C 1
ATOM 3121 O O . THR A 1 393 ? -20.534 9.770 3.089 1.00 98.31 393 THR A O 1
ATOM 3124 N N . PRO A 1 394 ? -21.449 11.645 2.268 1.00 98.00 394 PRO A N 1
ATOM 3125 C CA . PRO A 1 394 ? -20.160 12.313 2.105 1.00 98.00 394 PRO A CA 1
ATOM 3126 C C . PRO A 1 394 ? -19.429 12.444 3.447 1.00 98.00 394 PRO A C 1
ATOM 3128 O O . PRO A 1 394 ? -20.048 12.730 4.477 1.00 98.00 394 PRO A O 1
ATOM 3131 N N . VAL A 1 395 ? -18.106 12.292 3.462 1.00 97.88 395 VAL A N 1
ATOM 3132 C CA . VAL A 1 395 ? -17.293 12.433 4.685 1.00 97.88 395 VAL A CA 1
ATOM 3133 C C . VAL A 1 395 ? -17.375 13.863 5.234 1.00 97.88 395 VAL A C 1
ATOM 3135 O O . VAL A 1 395 ? -17.420 14.058 6.448 1.00 97.88 395 VAL A O 1
ATOM 3138 N N . SER A 1 396 ? -17.536 14.861 4.357 1.00 96.38 396 SER A N 1
ATOM 3139 C CA . SER A 1 396 ? -17.833 16.257 4.727 1.00 96.38 396 SER A CA 1
ATOM 3140 C C . SER A 1 396 ? -19.165 16.448 5.465 1.00 96.38 396 SER A C 1
ATOM 3142 O O . SER A 1 396 ? -19.354 17.463 6.129 1.00 96.38 396 SER A O 1
ATOM 3144 N N . GLU A 1 397 ? -20.092 15.498 5.341 1.00 97.06 397 GLU A N 1
ATOM 3145 C CA . GLU A 1 397 ? -21.403 15.491 6.005 1.00 97.06 397 GLU A CA 1
ATOM 3146 C C . GLU A 1 397 ? -21.452 14.500 7.188 1.00 97.06 397 GLU A C 1
ATOM 3148 O O . GLU A 1 397 ? -22.491 14.344 7.828 1.00 97.06 397 GLU A O 1
ATOM 3153 N N . GLY A 1 398 ? -20.318 13.872 7.526 1.00 96.12 398 GLY A N 1
ATOM 3154 C CA . GLY A 1 398 ? -20.174 12.953 8.658 1.00 96.12 398 GLY A CA 1
ATOM 3155 C C . GLY A 1 398 ? -20.183 11.464 8.302 1.00 96.12 398 GLY A C 1
ATOM 3156 O O . GLY A 1 398 ? -20.163 10.642 9.221 1.00 96.12 398 GLY A O 1
ATOM 3157 N N . GLY A 1 399 ? -20.185 11.109 7.012 1.00 97.62 399 GLY A N 1
ATOM 3158 C CA . GLY A 1 399 ? -20.001 9.725 6.568 1.00 97.62 399 GLY A CA 1
ATOM 3159 C C . GLY A 1 399 ? -18.639 9.161 6.970 1.00 97.62 399 GLY A C 1
ATOM 3160 O O . GLY A 1 399 ? -17.648 9.894 7.067 1.00 97.62 399 GLY A O 1
ATOM 3161 N N . LYS A 1 400 ? -18.576 7.855 7.231 1.00 97.44 400 LYS A N 1
ATOM 3162 C CA . LYS A 1 400 ? -17.414 7.216 7.868 1.00 97.44 400 LYS A CA 1
ATOM 3163 C C . LYS A 1 400 ? -17.041 5.868 7.255 1.00 97.44 400 LYS A C 1
ATOM 3165 O O . LYS A 1 400 ? -17.865 5.179 6.662 1.00 97.44 400 LYS A O 1
ATOM 3170 N N . VAL A 1 401 ? -15.796 5.461 7.498 1.00 98.31 401 VAL A N 1
ATOM 3171 C CA . VAL A 1 401 ? -15.369 4.056 7.458 1.00 98.31 401 VAL A CA 1
ATOM 3172 C C . VAL A 1 401 ? -14.890 3.676 8.855 1.00 98.31 401 VAL A C 1
ATOM 3174 O O . VAL A 1 401 ? -14.146 4.425 9.484 1.00 98.31 401 VAL A O 1
ATOM 3177 N N . THR A 1 402 ? -15.343 2.539 9.373 1.00 97.62 402 THR A N 1
ATOM 3178 C CA . THR A 1 402 ? -14.931 1.993 10.670 1.00 97.62 402 THR A CA 1
ATOM 3179 C C . THR A 1 402 ? -14.396 0.585 10.469 1.00 97.62 402 THR A C 1
ATOM 3181 O O . THR A 1 402 ? -15.124 -0.293 10.014 1.00 97.62 402 THR A O 1
ATOM 3184 N N . ILE A 1 403 ? -13.132 0.368 10.831 1.00 97.50 403 ILE A N 1
ATOM 3185 C CA . ILE A 1 403 ? -12.500 -0.953 10.838 1.00 97.50 403 ILE A CA 1
ATOM 3186 C C . ILE A 1 403 ? -12.386 -1.444 12.287 1.00 97.50 403 ILE A C 1
ATOM 3188 O O . ILE A 1 403 ? -11.962 -0.699 13.176 1.00 97.50 403 ILE A O 1
ATOM 3192 N N . ARG A 1 404 ? -12.784 -2.694 12.536 1.00 95.19 404 ARG A N 1
ATOM 3193 C CA . ARG A 1 404 ? -12.702 -3.379 13.836 1.00 95.19 404 ARG A CA 1
ATOM 3194 C C . ARG A 1 404 ? -12.064 -4.753 13.675 1.00 95.19 404 ARG A C 1
ATOM 3196 O O . ARG A 1 404 ? -12.236 -5.401 12.648 1.00 95.19 404 ARG A O 1
ATOM 3203 N N . ALA A 1 405 ? -11.358 -5.217 14.702 1.00 91.56 405 ALA A N 1
ATOM 3204 C CA . ALA A 1 405 ? -10.907 -6.603 14.759 1.00 91.56 405 ALA A CA 1
ATOM 3205 C C . ALA A 1 405 ? -12.118 -7.547 14.876 1.00 91.56 405 ALA A C 1
ATOM 3207 O O . ALA A 1 405 ? -13.082 -7.231 15.573 1.00 91.56 405 ALA A O 1
ATOM 3208 N N . TYR A 1 406 ? -12.067 -8.682 14.181 1.00 86.50 406 TYR A N 1
ATOM 3209 C CA . TYR A 1 406 ? -13.159 -9.655 14.122 1.00 86.50 406 TYR A CA 1
ATOM 3210 C C . TYR A 1 406 ? -12.921 -10.826 15.091 1.00 86.50 406 TYR A C 1
ATOM 3212 O O . TYR A 1 406 ? -11.827 -11.398 15.111 1.00 86.50 406 TYR A O 1
ATOM 3220 N N . ASP A 1 407 ? -13.949 -11.217 15.847 1.00 85.56 407 ASP A N 1
ATOM 3221 C CA . ASP A 1 407 ? -13.960 -12.416 16.698 1.00 85.56 407 ASP A CA 1
ATOM 3222 C C . ASP A 1 407 ? -15.185 -13.294 16.369 1.00 85.56 407 ASP A C 1
ATOM 3224 O O . ASP A 1 407 ? -16.297 -12.923 16.734 1.00 85.56 407 ASP A O 1
ATOM 3228 N N . PRO A 1 408 ? -15.026 -14.481 15.747 1.00 80.75 408 PRO A N 1
ATOM 3229 C CA . PRO A 1 408 ? -16.150 -15.364 15.407 1.00 80.75 408 PRO A CA 1
ATOM 3230 C C . PRO A 1 408 ? -16.871 -15.968 16.627 1.00 80.75 408 PRO A C 1
ATOM 3232 O O . PRO A 1 408 ? -17.828 -16.727 16.458 1.00 80.75 408 PRO A O 1
ATOM 3235 N N . TYR A 1 409 ? -16.394 -15.707 17.848 1.00 84.94 409 TYR A N 1
ATOM 3236 C CA . TYR A 1 409 ? -17.003 -16.156 19.099 1.00 84.94 409 TYR A CA 1
ATOM 3237 C C . TYR A 1 409 ? -17.735 -15.031 19.859 1.00 84.94 409 TYR A C 1
ATOM 3239 O O . TYR A 1 409 ? -18.398 -15.325 20.857 1.00 84.94 409 TYR A O 1
ATOM 3247 N N . ALA A 1 410 ? -17.645 -13.776 19.401 1.00 85.88 410 ALA A N 1
ATOM 3248 C CA . ALA A 1 410 ? -18.401 -12.641 19.938 1.00 85.88 410 ALA A CA 1
ATOM 3249 C C . ALA A 1 410 ? -19.814 -12.552 19.323 1.00 85.88 410 ALA A C 1
ATOM 3251 O O . ALA A 1 410 ? -20.035 -12.967 18.188 1.00 85.88 410 ALA A O 1
ATOM 3252 N N . GLU A 1 411 ? -20.787 -11.999 20.058 1.00 86.69 411 GLU A N 1
ATOM 3253 C CA . GLU A 1 411 ? -22.199 -11.940 19.623 1.00 86.69 411 GLU A CA 1
ATOM 3254 C C . GLU A 1 411 ? -22.417 -11.028 18.399 1.00 86.69 411 GLU A C 1
ATOM 3256 O O . GLU A 1 411 ? -23.237 -11.331 17.532 1.00 86.69 411 GLU A O 1
A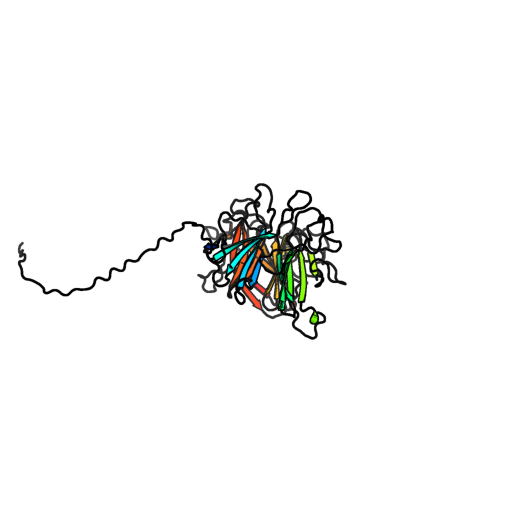TOM 3261 N N . ASP A 1 412 ? -21.646 -9.946 18.301 1.00 87.19 412 ASP A N 1
ATOM 3262 C CA . ASP A 1 412 ? -21.598 -8.994 17.183 1.00 87.19 412 ASP A CA 1
ATOM 3263 C C . ASP A 1 412 ? -20.435 -9.267 16.205 1.00 87.19 412 ASP A C 1
ATOM 3265 O O . ASP A 1 412 ? -20.266 -8.564 15.210 1.00 87.19 412 ASP A O 1
ATOM 3269 N N . ASN A 1 413 ? -19.666 -10.330 16.451 1.00 86.25 413 ASN A N 1
ATOM 3270 C CA . ASN A 1 413 ? -18.392 -10.665 15.814 1.00 86.25 413 ASN A CA 1
ATOM 3271 C C . ASN A 1 413 ? -17.266 -9.621 15.986 1.00 86.25 413 ASN A C 1
ATOM 3273 O O . ASN A 1 413 ? -16.313 -9.622 15.202 1.00 86.25 413 ASN A O 1
ATOM 3277 N N . ILE A 1 414 ? -17.338 -8.729 16.978 1.00 89.94 414 ILE A N 1
ATOM 3278 C CA . ILE A 1 414 ? -16.310 -7.709 17.223 1.00 89.94 414 ILE A CA 1
ATOM 3279 C C . ILE A 1 414 ? -15.392 -8.145 18.370 1.00 89.94 414 ILE A C 1
ATOM 3281 O O . ILE A 1 414 ? -15.836 -8.513 19.454 1.00 89.94 414 ILE A O 1
ATOM 3285 N N . TRP A 1 415 ? -14.082 -8.049 18.146 1.00 86.50 415 TRP A N 1
ATOM 3286 C CA . TRP A 1 415 ? -13.087 -8.179 19.205 1.00 86.50 415 TRP A CA 1
ATOM 3287 C C . TRP A 1 415 ? -12.814 -6.823 19.864 1.00 86.50 415 TRP A C 1
ATOM 3289 O O . TRP A 1 415 ? -12.458 -5.857 19.181 1.00 86.50 415 TRP A O 1
ATOM 3299 N N . THR A 1 416 ? -12.896 -6.763 21.194 1.00 85.25 416 THR A N 1
ATOM 3300 C CA . THR A 1 416 ? -12.483 -5.601 21.995 1.00 85.25 416 THR A CA 1
ATOM 3301 C C . THR A 1 416 ? -11.437 -5.990 23.039 1.00 85.25 416 THR A C 1
ATOM 3303 O O . THR A 1 416 ? -11.394 -7.113 23.544 1.00 85.25 416 THR A O 1
ATOM 3306 N N . ALA A 1 417 ? -10.585 -5.027 23.386 1.00 82.12 417 ALA A N 1
ATOM 3307 C CA . ALA A 1 417 ? -9.757 -5.068 24.579 1.00 82.12 417 ALA A CA 1
ATOM 3308 C C . ALA A 1 417 ? -9.765 -3.675 25.206 1.00 82.12 417 ALA A C 1
ATOM 3310 O O . ALA A 1 417 ? -9.381 -2.699 24.567 1.00 82.12 417 ALA A O 1
ATOM 3311 N N . GLU A 1 418 ? -10.208 -3.609 26.454 1.00 78.00 418 GLU A N 1
ATOM 3312 C CA . GLU A 1 418 ? -10.385 -2.377 27.222 1.00 78.00 418 GLU A CA 1
ATOM 3313 C C . GLU A 1 418 ? -9.523 -2.460 28.484 1.00 78.00 418 GLU A C 1
ATOM 3315 O O . GLU A 1 418 ? -9.274 -3.557 29.002 1.00 78.00 418 GLU A O 1
ATOM 3320 N N . ASP A 1 419 ? -9.071 -1.321 28.999 1.00 73.56 419 ASP A N 1
ATOM 3321 C CA . ASP A 1 419 ? -8.562 -1.239 30.365 1.00 73.56 419 ASP A CA 1
ATOM 3322 C C . ASP A 1 419 ? -9.562 -0.526 31.278 1.00 73.56 419 ASP A C 1
ATOM 3324 O O . ASP A 1 419 ? -10.527 0.082 30.828 1.00 73.56 419 ASP A O 1
ATOM 3328 N N . SER A 1 420 ? -9.382 -0.645 32.591 1.00 68.25 420 SER A N 1
ATOM 3329 C CA . SER A 1 420 ? -10.317 -0.064 33.557 1.00 68.25 420 SER A CA 1
ATOM 3330 C C . SER A 1 420 ? -10.160 1.454 33.767 1.00 68.25 420 SER A C 1
ATOM 3332 O O . SER A 1 420 ? -10.646 1.955 34.786 1.00 68.25 420 SER A O 1
ATOM 3334 N N . GLN A 1 421 ? -9.406 2.167 32.923 1.00 58.28 421 GLN A N 1
ATOM 3335 C CA . GLN A 1 421 ? -9.044 3.582 33.100 1.00 58.28 421 GLN A CA 1
ATOM 3336 C C . GLN A 1 421 ? -9.452 4.497 31.932 1.00 58.28 421 GLN A C 1
ATOM 3338 O O . GLN A 1 421 ? -9.464 5.714 32.143 1.00 58.28 421 GLN A O 1
ATOM 3343 N N . VAL A 1 422 ? -9.797 3.949 30.759 1.00 52.47 422 VAL A N 1
ATOM 3344 C CA . VAL A 1 422 ? -10.175 4.696 29.538 1.00 52.47 422 VAL A CA 1
ATOM 3345 C C . VAL A 1 422 ? -11.549 4.272 29.024 1.00 52.47 422 VAL A C 1
ATOM 3347 O O . VAL A 1 422 ? -11.726 3.065 28.768 1.00 52.47 422 VAL A O 1
#

Secondary structure (DSSP, 8-state):
----------PPPP----------------------B-TTT--BEEE-SSSS-S-TT----S-EEEEEE-TTSTT-EEEEEEEE----SSSS-BSEEEEEEEETT-TTEEEEEEEEEE-EETTEE--B-S-EEEEEE-TTS-EEEEEE--B-STT-TT--EEESSTT---EESSB-TTSSSBPTT----SS-EEEEEE---TTSTTTTT-EEEEEEE-SSS-EEEEE-TTTSSSBPTT---EESSS-BEEETTEE-SPTT---TTB-TT--GGGT-EEEEEEEEEETTEEEEEEEEEESGGGTS--EEEEEEEEEESSTT--BEEEEEEEETT-EEE-TTSSSEEESS-------EEEEETTEEEEEEEE-TTSSTTS-EEEEEEEEEEE-SS-GGGT--EEEEEB-TTSTTSB-----TT-

Sequence (422 aa):
MKKILRAVIKPQILLAIGAMFLLVSCQSNDNSADLKVDPETGQYVHNAVGNPYLPLWEHLPDGEPRVFEDPDNPGKYRVYIIGSQDVRTTSYCGPDIRAWSAPVEDLSKWRDEGPLFTYHVNGQWDVMYAPDLVEVKRKDGTKEYYLYPHSRGPGREAMVAKGDRPDGPFTPINMTDDSTRTVEGSIMGFDPAVYIEYIDDPEDPDYEIGFRAYGYWGFQRSLAAELDQKTMYSLKPGTEVIDRFIPASNSYGDIRDPEGTTYPNVYEGEDLDAFNFFEAASIRKIGNKYVWVFSGYSGPDYGLSSTNSTLRYAYGDSPLGPWKSGGVLVDSRAVVQGKDGSSLQTSYSGHNTHGSIELINDQWYAFYHRAPRGFGYARQPMVAPVTIEWDETPVSEGGKVTIRAYDPYAEDNIWTAEDSQV

Mean predicted aligned error: 7.58 Å

Foldseek 3Di:
DDDDDDDDDDDDDDDDDDPPPPPPPPPPPPPPPPQDQDPVPRWTKAFDDFPPLDDPVWQFALWEWDWDADPVDGPWIKIKTWGFGLPDDPDAGDQATWIWIDTLVHSRIITGLGGLDGDDAPRDTWGFGNKEKDWDQFPVRQIKIKIQRCTPQVQARLWIWIARDPSDNTHTDAADPNRRHGHPQQDAHAQKEKDWAADDDPVDPCVNVGTWMKMWFDFLWTKIATACSVRNGHGHPPTDIDTRCAFEAPWQQHGPDDPPDDHPLADPPADSSQPFAGGAWYWDDDPQKIKIKGQGWDAVVFPGGTDSQFIWIWMFRDPSHSTHGQHTQDRLQCWAADPVLAGIDGPAAGDHKYWDWDARPNWIKTKMWHDRVNDNSRIGIGIFTKDWDWDPDGVNRVTDIHIFGAQPPDPVRGDDRHGPPD

Nearest PDB structures (foldseek):
  3qef-assembly1_A  TM=7.079E-01  e=9.257E-15  Cellvibrio japonicus Ueda107
  3c7o-assembly1_A  TM=6.446E-01  e=1.481E-13  Bacillus subtilis
  8h6e-assembly1_2I  TM=3.530E-01  e=7.039E-03  Homo sapiens
  8h7g-assembly1_A  TM=3.433E-01  e=5.138E-02  Homo sapiens
  7b9c-assembly1_A  TM=2.462E-01  e=4.168E-02  Mus musculus